Protein AF-0000000075152054 (afdb_homodimer)

Organism: Marchantia polymorpha (NCBI:txid3197)

Sequence (442 aa):
MIRRSPSLEMQKISEHEFADGPESLTVRISEVMKEDYGLYVWPSSILLAEYVWQQRTRFRGRKVLELGAGTALPGIVAAKVGADVVLTDHADLLEVFENMKISCALNKADCKIQGLTWGEWNADTCSLQKQVDIVLGADVIYQNTDFDDLFATVSFFFAGRPDAVFITTYEKRSGHRSVEYLMAKWGLSCSTIIDVSQFVPFKKIDDLPSSLQLIEIVPRSMIRRSPSLEMQKISEHEFADGPESLTVRISEVMKEDYGLYVWPSSILLAEYVWQQRTRFRGRKVLELGAGTALPGIVAAKVGADVVLTDHADLLEVFENMKISCALNKADCKIQGLTWGEWNADTCSLQKQVDIVLGADVIYQNTDFDDLFATVSFFFAGRPDAVFITTYEKRSGHRSVEYLMAKWGLSCSTIIDVSQFVPFKKIDDLPSSLQLIEIVPRS

Radius of gyration: 27.11 Å; Cα contacts (8 Å, |Δi|>4): 915; chains: 2; bounding box: 42×78×62 Å

Foldseek 3Di:
DPPQAPWDKDKDKDWDKDDDVPDIDIDIDIDIDTDGQLADDDLLLVLLLLVCQLPVVVLAAAEEEEESCRLVNNQQSSQVSHHAYEYEYAQPCVVNQVNNVVSCVVSVGDYHYDYDDQQDDDPVLVVCLARHAEYEYGAPVPDPVCLLSNLLSVLSSCVVPQRHKYKYKHFDDPPCPCNQVSNVVSQKDWDDKDDSPVRDDPVCVVVHDPRMTIIMMGGHD/DPPQAPWDKDKDKDWDKDDDVPDIDIDIDIDIDTDGQLADDDLLLVLLLLVCQLPVVVLAAAEEEEESCRLVNNQQSSQVSHHAYEYEYAQPPVVNQVNNVVSCVVSVGDYHYDYDDQQDDDPVLVVCLARHQEYEYGAPVPDPVCLLSNLLSVLSSCVVPQRHKYKYKHFDDPVCPCNQVSNVVSQKHWDDKDDSPVRDPPVCVVVHDPRMTIIMMGGHD

InterPro domains:
  IPR019410 Lysine methyltransferase [PF10294] (25-175)
  IPR019410 Lysine methyltransferase [PTHR14614] (18-190)
  IPR029063 S-adenosyl-L-methionine-dependent methyltransferase superfamily [G3DSA:3.40.50.150] (9-201)
  IPR029063 S-adenosyl-L-methionine-dependent methyltransferase superfamily [SSF53335] (39-169)

pLDDT: mean 89.44, std 12.44, range [19.25, 98.88]

Nearest PDB structures (foldseek):
  4qpn-assembly1_A  TM=7.446E-01  e=2.454E-13  Homo sapiens
  4lec-assembly2_B  TM=7.468E-01  e=1.701E-13  Homo sapiens
  8hl7-assembly1_A  TM=7.034E-01  e=1.277E-12  Homo sapiens
  7f1e-assembly1_A  TM=6.185E-01  e=7.874E-06  Homo sapiens
  8owx-assembly2_B  TM=6.221E-01  e=1.541E-05  Homo sapiens

Solvent-accessible surface area (backbone atoms only — not comparable to full-atom values): 23391 Å² total; per-residue (Å²): 128,77,76,68,62,73,56,48,74,42,79,43,76,46,80,46,80,46,76,61,88,92,46,70,45,78,45,46,35,46,26,43,38,35,36,42,75,33,24,46,87,48,67,38,34,53,52,45,23,45,48,43,60,72,44,27,78,78,36,41,74,32,30,34,35,25,46,53,30,31,37,30,58,34,49,46,48,36,28,72,50,43,20,48,27,37,38,21,28,55,58,84,45,58,68,33,54,55,39,28,51,50,15,27,58,69,58,72,34,80,59,47,76,44,69,45,44,68,64,61,85,50,74,68,57,58,70,44,28,87,57,48,43,34,35,37,27,42,46,61,74,67,54,70,90,47,46,60,29,47,39,48,39,51,36,55,39,33,58,95,33,83,81,26,36,35,42,34,16,32,58,77,50,87,77,53,69,52,52,64,57,48,30,46,75,46,45,30,38,79,74,43,77,48,61,64,77,79,65,44,57,73,88,53,50,77,78,44,67,84,58,54,42,38,36,34,34,28,61,50,128,127,78,77,69,63,75,57,49,73,42,79,43,76,46,79,45,80,45,76,61,88,93,47,69,49,77,46,46,35,45,26,44,36,33,35,41,74,30,24,45,86,47,67,39,34,53,52,46,23,45,49,44,62,72,44,27,76,78,36,41,74,30,29,32,34,24,45,54,30,31,37,30,58,35,51,45,50,36,27,71,50,44,20,48,29,37,39,20,28,56,58,84,45,58,68,32,52,54,39,27,51,50,15,28,59,70,57,71,33,78,58,47,78,47,68,46,43,65,64,60,86,51,72,69,57,58,67,44,28,87,57,46,44,35,36,36,25,43,48,61,73,66,53,72,90,45,46,61,29,46,38,47,39,52,37,56,39,32,57,96,33,84,81,27,38,37,41,34,17,31,58,76,50,88,78,51,72,53,52,63,57,47,31,46,75,46,45,31,36,79,76,44,76,50,62,63,78,78,63,44,57,72,87,54,50,80,79,43,67,86,56,55,42,38,37,34,33,29,61,52,129

Structure (mmCIF, N/CA/C/O backbone):
data_AF-0000000075152054-model_v1
#
loop_
_entity.id
_entity.type
_entity.pdbx_description
1 polymer 'Methyltransferase-like protein 23'
#
loop_
_atom_site.group_PDB
_atom_site.id
_atom_site.type_symbol
_atom_site.label_atom_id
_atom_site.label_alt_id
_atom_site.label_comp_id
_atom_site.label_asym_id
_atom_site.label_entity_id
_atom_site.label_seq_id
_atom_site.pdbx_PDB_ins_code
_atom_site.Cartn_x
_atom_site.Cartn_y
_atom_site.Cartn_z
_atom_site.occupancy
_atom_site.B_iso_or_equiv
_atom_site.auth_seq_id
_atom_site.auth_comp_id
_atom_site.auth_asym_id
_atom_site.auth_atom_id
_atom_site.pdbx_PDB_model_num
ATOM 1 N N . MET A 1 1 ? -0.338 16.359 -17.109 1 19.25 1 MET A N 1
ATOM 2 C CA . MET A 1 1 ? 0.446 15.258 -16.578 1 19.25 1 MET A CA 1
ATOM 3 C C . MET A 1 1 ? 0.338 15.188 -15.062 1 19.25 1 MET A C 1
ATOM 5 O O . MET A 1 1 ? 0.821 16.078 -14.359 1 19.25 1 MET A O 1
ATOM 9 N N . ILE A 1 2 ? -0.739 14.852 -14.586 1 27 2 ILE A N 1
ATOM 10 C CA . ILE A 1 2 ? -1.008 14.883 -13.148 1 27 2 ILE A CA 1
ATOM 11 C C . ILE A 1 2 ? 0.115 14.172 -12.398 1 27 2 ILE A C 1
ATOM 13 O O . ILE A 1 2 ? 0.424 13.016 -12.688 1 27 2 ILE A O 1
ATOM 17 N N . ARG A 1 3 ? 0.982 15 -11.953 1 30.28 3 ARG A N 1
ATOM 18 C CA . ARG A 1 3 ? 2.115 14.523 -11.164 1 30.28 3 ARG A CA 1
ATOM 19 C C . ARG A 1 3 ? 1.698 13.406 -10.219 1 30.28 3 ARG A C 1
ATOM 21 O O . ARG A 1 3 ? 0.865 13.609 -9.336 1 30.28 3 ARG A O 1
ATOM 28 N N . ARG A 1 4 ? 1.576 12.273 -10.789 1 37.88 4 ARG A N 1
ATOM 29 C CA . ARG A 1 4 ? 1.33 11.141 -9.906 1 37.88 4 ARG A CA 1
ATOM 30 C C . ARG A 1 4 ? 2.33 11.117 -8.75 1 37.88 4 ARG A C 1
ATOM 32 O O . ARG A 1 4 ? 3.539 11.234 -8.969 1 37.88 4 ARG A O 1
ATOM 39 N N . SER A 1 5 ? 1.979 11.57 -7.672 1 43.72 5 SER A N 1
ATOM 40 C CA . SER A 1 5 ? 2.764 11.625 -6.441 1 43.72 5 SER A CA 1
ATOM 41 C C . SER A 1 5 ? 3.615 10.367 -6.273 1 43.72 5 SER A C 1
ATOM 43 O O . SER A 1 5 ? 3.146 9.258 -6.531 1 43.72 5 SER A O 1
ATOM 45 N N . PRO A 1 6 ? 4.902 10.602 -6.352 1 49.81 6 PRO A N 1
ATOM 46 C CA . PRO A 1 6 ? 5.766 9.438 -6.129 1 49.81 6 PRO A CA 1
ATOM 47 C C . PRO A 1 6 ? 5.254 8.523 -5.02 1 49.81 6 PRO A C 1
ATOM 49 O O . PRO A 1 6 ? 4.711 9.008 -4.02 1 49.81 6 PRO A O 1
ATOM 52 N N . SER A 1 7 ? 4.793 7.398 -5.297 1 59.06 7 SER A N 1
ATOM 53 C CA . SER A 1 7 ? 4.406 6.402 -4.305 1 59.06 7 SER A CA 1
ATOM 54 C C . SER A 1 7 ? 5.633 5.754 -3.664 1 59.06 7 SER A C 1
ATOM 56 O O . SER A 1 7 ? 6.652 5.555 -4.328 1 59.06 7 SER A O 1
ATOM 58 N N . LEU A 1 8 ? 5.742 5.922 -2.268 1 65.5 8 LEU A N 1
ATOM 59 C CA . LEU A 1 8 ? 6.762 5.195 -1.521 1 65.5 8 LEU A CA 1
ATOM 60 C C . LEU A 1 8 ? 6.41 3.717 -1.414 1 65.5 8 LEU A C 1
ATOM 62 O O . LEU A 1 8 ? 5.254 3.367 -1.163 1 65.5 8 LEU A O 1
ATOM 66 N N . GLU A 1 9 ? 7.363 3.002 -1.902 1 74.44 9 GLU A N 1
ATOM 67 C CA . GLU A 1 9 ? 7.176 1.557 -1.809 1 74.44 9 GLU A CA 1
ATOM 68 C C . GLU A 1 9 ? 7.719 1.016 -0.488 1 74.44 9 GLU A C 1
ATOM 70 O O . GLU A 1 9 ? 8.781 1.444 -0.024 1 74.44 9 GLU A O 1
ATOM 75 N N . MET A 1 10 ? 6.844 0.363 0.257 1 73.44 10 MET A N 1
ATOM 76 C CA . MET A 1 10 ? 7.266 -0.353 1.458 1 73.44 10 MET A CA 1
ATOM 77 C C . MET A 1 10 ? 7.324 -1.855 1.204 1 73.44 10 MET A C 1
ATOM 79 O O . MET A 1 10 ? 6.395 -2.428 0.633 1 73.44 10 MET A O 1
ATOM 83 N N . GLN A 1 11 ? 8.539 -2.354 1.521 1 82.75 11 GLN A N 1
ATOM 84 C CA . GLN A 1 11 ? 8.68 -3.801 1.393 1 82.75 11 GLN A CA 1
ATOM 85 C C . GLN A 1 11 ? 8.445 -4.496 2.73 1 82.75 11 GLN A C 1
ATOM 87 O O . GLN A 1 11 ? 8.906 -4.023 3.771 1 82.75 11 GLN A O 1
ATOM 92 N N . LYS A 1 12 ? 7.57 -5.418 2.754 1 80.62 12 LYS A N 1
ATOM 93 C CA . LYS A 1 12 ? 7.277 -6.238 3.928 1 80.62 12 LYS A CA 1
ATOM 94 C C . LYS A 1 12 ? 7.469 -7.723 3.623 1 80.62 12 LYS A C 1
ATOM 96 O O . LYS A 1 12 ? 7.262 -8.164 2.49 1 80.62 12 LYS A O 1
ATOM 101 N N . ILE A 1 13 ? 7.977 -8.438 4.699 1 89.56 13 ILE A N 1
ATOM 102 C CA . ILE A 1 13 ? 8.07 -9.891 4.578 1 89.56 13 ILE A CA 1
ATOM 103 C C . ILE A 1 13 ? 6.945 -10.555 5.371 1 89.56 13 ILE A C 1
ATOM 105 O O . ILE A 1 13 ? 6.797 -10.305 6.57 1 89.56 13 ILE A O 1
ATOM 109 N N . SER A 1 14 ? 6.094 -11.273 4.711 1 89.56 14 SER A N 1
ATOM 110 C CA . SER A 1 14 ? 5.062 -12.047 5.398 1 89.56 14 SER A CA 1
ATOM 111 C C . SER A 1 14 ? 5.477 -13.5 5.57 1 89.56 14 SER A C 1
ATOM 113 O O . SER A 1 14 ? 6.215 -14.039 4.746 1 89.56 14 SER A O 1
ATOM 115 N N . GLU A 1 15 ? 5.059 -14.039 6.715 1 92.75 15 GLU A N 1
ATOM 116 C CA . GLU A 1 15 ? 5.352 -15.438 7 1 92.75 15 GLU A CA 1
ATOM 117 C C . GLU A 1 15 ? 4.086 -16.281 6.938 1 92.75 15 GLU A C 1
ATOM 119 O O . GLU A 1 15 ? 3.061 -15.93 7.523 1 92.75 15 GLU A O 1
ATOM 124 N N . HIS A 1 16 ? 4.168 -17.391 6.219 1 93.94 16 HIS A N 1
ATOM 125 C CA . HIS A 1 16 ? 3.059 -18.328 6.039 1 93.94 16 HIS A CA 1
ATOM 126 C C . HIS A 1 16 ? 3.439 -19.734 6.488 1 93.94 16 HIS A C 1
ATOM 128 O O . HIS A 1 16 ? 4.398 -20.312 5.98 1 93.94 16 HIS A O 1
ATOM 134 N N . GLU A 1 17 ? 2.613 -20.234 7.426 1 93.56 17 GLU A N 1
ATOM 135 C CA . GLU A 1 17 ? 2.904 -21.547 7.988 1 93.56 17 GLU A CA 1
ATOM 136 C C . GLU A 1 17 ? 1.896 -22.578 7.508 1 93.56 17 GLU A C 1
ATOM 138 O O . GLU A 1 17 ? 0.689 -22.328 7.504 1 93.56 17 GLU A O 1
ATOM 143 N N . PHE A 1 18 ? 2.447 -23.75 7.078 1 95.06 18 PHE A N 1
ATOM 144 C CA . PHE A 1 18 ? 1.66 -24.906 6.668 1 95.06 18 PHE A CA 1
ATOM 145 C C . PHE A 1 18 ? 2.016 -26.125 7.504 1 95.06 18 PHE A C 1
ATOM 147 O O . PHE A 1 18 ? 3.193 -26.469 7.648 1 95.06 18 PHE A O 1
ATOM 154 N N . ALA A 1 19 ? 0.921 -26.719 8.094 1 92.81 19 ALA A N 1
ATOM 155 C CA . ALA A 1 19 ? 1.202 -27.844 8.969 1 92.81 19 ALA A CA 1
ATOM 156 C C . ALA A 1 19 ? 0.277 -29.031 8.656 1 92.81 19 ALA A C 1
ATOM 158 O O . ALA A 1 19 ? -0.864 -28.828 8.234 1 92.81 19 ALA A O 1
ATOM 159 N N . ASP A 1 20 ? 0.809 -30.234 8.773 1 91.06 20 ASP A N 1
ATOM 160 C CA . ASP A 1 20 ? 0.121 -31.516 8.688 1 91.06 20 ASP A CA 1
ATOM 161 C C . ASP A 1 20 ? 0.716 -32.531 9.664 1 91.06 20 ASP A C 1
ATOM 163 O O . ASP A 1 20 ? 1.692 -33.219 9.344 1 91.06 20 ASP A O 1
ATOM 167 N N . GLY A 1 21 ? 0.019 -32.656 10.82 1 89.25 21 GLY A N 1
ATOM 168 C CA . GLY A 1 21 ? 0.614 -33.469 11.875 1 89.25 21 GLY A CA 1
ATOM 169 C C . GLY A 1 21 ? 1.955 -32.938 12.344 1 89.25 21 GLY A C 1
ATOM 170 O O . GLY A 1 21 ? 2.074 -31.766 12.711 1 89.25 21 GLY A O 1
ATOM 171 N N . PRO A 1 22 ? 2.949 -33.812 12.281 1 91.25 22 PRO A N 1
ATOM 172 C CA . PRO A 1 22 ? 4.27 -33.406 12.773 1 91.25 22 PRO A CA 1
ATOM 173 C C . PRO A 1 22 ? 5.062 -32.594 11.742 1 91.25 22 PRO A C 1
ATOM 175 O O . PRO A 1 22 ? 6.059 -31.953 12.086 1 91.25 22 PRO A O 1
ATOM 178 N N . GLU A 1 23 ? 4.652 -32.656 10.523 1 93.94 23 GLU A N 1
ATOM 179 C CA . GLU A 1 23 ? 5.379 -31.969 9.469 1 93.94 23 GLU A CA 1
ATOM 180 C C . GLU A 1 23 ? 4.859 -30.547 9.281 1 93.94 23 GLU A C 1
ATOM 182 O O . GLU A 1 23 ? 3.654 -30.297 9.398 1 93.94 23 GLU A O 1
ATOM 187 N N . SER A 1 24 ? 5.797 -29.609 9.109 1 95.62 24 SER A N 1
ATOM 188 C CA . SER A 1 24 ? 5.398 -28.219 8.883 1 95.62 24 SER A CA 1
ATOM 189 C C . SER A 1 24 ? 6.359 -27.531 7.922 1 95.62 24 SER A C 1
ATOM 191 O O . SER A 1 24 ? 7.477 -28 7.703 1 95.62 24 SER A O 1
ATOM 193 N N . LEU A 1 25 ? 5.859 -26.531 7.27 1 96.75 25 LEU A N 1
ATOM 194 C CA . LEU A 1 25 ? 6.625 -25.688 6.359 1 96.75 25 LEU A CA 1
ATOM 195 C C . LEU A 1 25 ? 6.309 -24.219 6.586 1 96.75 25 LEU A C 1
ATOM 197 O O . LEU A 1 25 ? 5.141 -23.844 6.715 1 96.75 25 LEU A O 1
ATOM 201 N N . THR A 1 26 ? 7.359 -23.453 6.781 1 97 26 THR A N 1
ATOM 202 C CA . THR A 1 26 ? 7.211 -22 6.852 1 97 26 THR A CA 1
ATOM 203 C C . THR A 1 26 ? 7.801 -21.344 5.613 1 97 26 THR A C 1
ATOM 205 O O . THR A 1 26 ? 8.938 -21.625 5.227 1 97 26 THR A O 1
ATOM 208 N N . VAL A 1 27 ? 7.035 -20.516 4.957 1 97.94 27 VAL A N 1
ATOM 209 C CA . VAL A 1 27 ? 7.461 -19.797 3.76 1 97.94 27 VAL A CA 1
ATOM 210 C C . VAL A 1 27 ? 7.383 -18.297 4.004 1 97.94 27 VAL A C 1
ATOM 212 O O . VAL A 1 27 ? 6.406 -17.797 4.578 1 97.94 27 VAL A O 1
ATOM 215 N N . ARG A 1 28 ? 8.43 -17.578 3.6 1 97 28 ARG A N 1
ATOM 216 C CA . ARG A 1 28 ? 8.5 -16.125 3.736 1 97 28 ARG A CA 1
ATOM 217 C C . ARG A 1 28 ? 8.367 -15.445 2.381 1 97 28 ARG A C 1
ATOM 219 O O . ARG A 1 28 ? 9.07 -15.797 1.432 1 97 28 ARG A O 1
ATOM 226 N N . ILE A 1 29 ? 7.438 -14.531 2.332 1 97.62 29 ILE A N 1
ATOM 227 C CA . ILE A 1 29 ? 7.141 -13.898 1.053 1 97.62 29 ILE A CA 1
ATOM 228 C C . ILE A 1 29 ? 7.371 -12.391 1.159 1 97.62 29 ILE A C 1
ATOM 230 O O . ILE A 1 29 ? 6.918 -11.75 2.111 1 97.62 29 ILE A O 1
ATOM 234 N N . SER A 1 30 ? 8.102 -11.805 0.183 1 95 30 SER A N 1
ATOM 235 C CA . SER A 1 30 ? 8.273 -10.359 0.048 1 95 30 SER A CA 1
ATOM 236 C C . SER A 1 30 ? 7.035 -9.711 -0.556 1 95 30 SER A C 1
ATOM 238 O O . SER A 1 30 ? 6.531 -10.164 -1.587 1 95 30 SER A O 1
ATOM 240 N N . GLU A 1 31 ? 6.465 -8.797 0.151 1 91 31 GLU A N 1
ATOM 241 C CA . GLU A 1 31 ? 5.352 -7.977 -0.328 1 91 31 GLU A CA 1
ATOM 242 C C . GLU A 1 31 ? 5.758 -6.512 -0.453 1 91 31 GLU A C 1
ATOM 244 O O . GLU A 1 31 ? 6.637 -6.043 0.275 1 91 31 GLU A O 1
ATOM 249 N N . VAL A 1 32 ? 5.215 -5.91 -1.509 1 86.25 32 VAL A N 1
ATOM 250 C CA . VAL A 1 32 ? 5.484 -4.492 -1.711 1 86.25 32 VAL A CA 1
ATOM 251 C C . VAL A 1 32 ? 4.184 -3.699 -1.611 1 86.25 32 VAL A C 1
ATOM 253 O O . VAL A 1 32 ? 3.217 -3.99 -2.318 1 86.25 32 VAL A O 1
ATOM 256 N N . MET A 1 33 ? 4.176 -2.887 -0.648 1 76.88 33 MET A N 1
ATOM 257 C CA . MET A 1 33 ? 3.035 -1.989 -0.484 1 76.88 33 MET A CA 1
ATOM 258 C C . MET A 1 33 ? 3.395 -0.569 -0.91 1 76.88 33 MET A C 1
ATOM 260 O O . MET A 1 33 ? 4.523 -0.123 -0.706 1 76.88 33 MET A O 1
ATOM 264 N N . LYS A 1 34 ? 2.414 -0.038 -1.664 1 75 34 LYS A N 1
ATOM 265 C CA . LYS A 1 34 ? 2.656 1.349 -2.049 1 75 34 LYS A CA 1
ATOM 266 C C . LYS A 1 34 ? 1.843 2.311 -1.188 1 75 34 LYS A C 1
ATOM 268 O O . LYS A 1 34 ? 0.682 2.039 -0.874 1 75 34 LYS A O 1
ATOM 273 N N . GLU A 1 35 ? 2.602 3.164 -0.64 1 69.31 35 GLU A N 1
ATOM 274 C CA . GLU A 1 35 ? 1.981 4.254 0.11 1 69.31 35 GLU A CA 1
ATOM 275 C C . GLU A 1 35 ? 1.832 5.5 -0.752 1 69.31 35 GLU A C 1
ATOM 277 O O . GLU A 1 35 ? 2.791 5.941 -1.391 1 69.31 35 GLU A O 1
ATOM 282 N N . ASP A 1 36 ? 0.495 5.797 -0.933 1 74.5 36 ASP A N 1
ATOM 283 C CA . ASP A 1 36 ? 0.268 7.023 -1.693 1 74.5 36 ASP A CA 1
ATOM 284 C C . ASP A 1 36 ? 0.398 8.258 -0.801 1 74.5 36 ASP A C 1
ATOM 286 O O . ASP A 1 36 ? 0.079 8.203 0.389 1 74.5 36 AS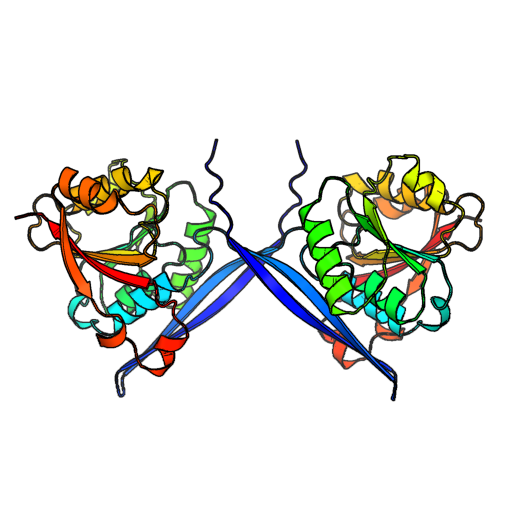P A O 1
ATOM 290 N N . TYR A 1 37 ? 0.778 9.289 -1.454 1 75.94 37 TYR A N 1
ATOM 291 C CA . TYR A 1 37 ? 0.857 10.57 -0.767 1 75.94 37 TYR A CA 1
ATOM 292 C C . TYR A 1 37 ? -0.476 10.93 -0.12 1 75.94 37 TYR A C 1
ATOM 294 O O . TYR A 1 37 ? -1.535 10.75 -0.726 1 75.94 37 TYR A O 1
ATOM 302 N N . GLY A 1 38 ? -0.361 11.195 1.145 1 88 38 GLY A N 1
ATOM 303 C CA . GLY A 1 38 ? -1.515 11.727 1.851 1 88 38 GLY A CA 1
ATOM 304 C C . GLY A 1 38 ? -2.393 10.648 2.459 1 88 38 GLY A C 1
ATOM 305 O O . GLY A 1 38 ? -3.371 10.953 3.143 1 88 38 GLY A O 1
ATOM 306 N N . LEU A 1 39 ? -1.998 9.438 2.178 1 90.12 39 LEU A N 1
ATOM 307 C CA . LEU A 1 39 ? -2.885 8.375 2.643 1 90.12 39 LEU A CA 1
ATOM 308 C C . LEU A 1 39 ? -2.176 7.477 3.65 1 90.12 39 LEU A C 1
ATOM 310 O O . LEU A 1 39 ? -2.709 6.438 4.043 1 90.12 39 LEU A O 1
ATOM 314 N N . TYR A 1 40 ? -1.063 7.891 4.027 1 87.06 40 TYR A N 1
ATOM 315 C CA . TYR A 1 40 ? -0.202 7.184 4.969 1 87.06 40 TYR A CA 1
ATOM 316 C C . TYR A 1 40 ? 0.346 8.133 6.023 1 87.06 40 TYR A C 1
ATOM 318 O O . TYR A 1 40 ? 0.655 9.289 5.727 1 87.06 40 TYR A O 1
ATOM 326 N N . VAL A 1 41 ? 0.445 7.562 7.285 1 91.12 41 VAL A N 1
ATOM 327 C CA . VAL A 1 41 ? 1.031 8.375 8.344 1 91.12 41 VAL A CA 1
ATOM 328 C C . VAL A 1 41 ? 2.553 8.25 8.312 1 91.12 41 VAL A C 1
ATOM 330 O O . VAL A 1 41 ? 3.105 7.215 8.688 1 91.12 41 VAL A O 1
ATOM 333 N N . TRP A 1 42 ? 3.18 9.266 7.969 1 87.19 42 TRP A N 1
ATOM 334 C CA . TRP A 1 42 ? 4.637 9.297 7.918 1 87.19 42 TRP A CA 1
ATOM 335 C C . TRP A 1 42 ? 5.219 9.703 9.266 1 87.19 42 TRP A C 1
ATOM 337 O O . TRP A 1 42 ? 4.547 10.352 10.07 1 87.19 42 TRP A O 1
ATOM 347 N N . PRO A 1 43 ? 6.469 9.383 9.547 1 88.75 43 PRO A N 1
ATOM 348 C CA . PRO A 1 43 ? 7.113 9.766 10.812 1 88.75 43 PRO A CA 1
ATOM 349 C C . PRO A 1 43 ? 7.094 11.273 11.055 1 88.75 43 PRO A C 1
ATOM 351 O O . PRO A 1 43 ? 6.977 11.711 12.195 1 88.75 43 PRO A O 1
ATOM 354 N N . SER A 1 44 ? 7.215 12.016 10.016 1 91.94 44 SER A N 1
ATOM 355 C CA . SER A 1 44 ? 7.176 13.469 10.148 1 91.94 44 SER A CA 1
ATOM 356 C C . SER A 1 44 ? 5.852 13.938 10.734 1 91.94 44 SER A C 1
ATOM 358 O O . SER A 1 44 ? 5.812 14.914 11.484 1 91.94 44 SER A O 1
ATOM 360 N N . SER A 1 45 ? 4.797 13.289 10.328 1 95.56 45 SER A N 1
ATOM 361 C CA . SER A 1 45 ? 3.475 13.617 10.852 1 95.56 45 SER A CA 1
ATOM 362 C C . SER A 1 45 ? 3.363 13.266 12.328 1 95.56 45 SER A C 1
ATOM 364 O O . SER A 1 45 ? 2.781 14.023 13.109 1 95.56 45 SER A O 1
ATOM 366 N N . ILE A 1 46 ? 3.947 12.18 12.727 1 94.06 46 ILE A N 1
ATOM 367 C CA . ILE A 1 46 ? 3.938 11.742 14.117 1 94.06 46 ILE A CA 1
ATOM 368 C C . ILE A 1 46 ? 4.719 12.734 14.977 1 94.06 46 ILE A C 1
ATOM 370 O O . ILE A 1 46 ? 4.266 13.117 16.047 1 94.06 46 ILE A O 1
ATOM 374 N N . LEU A 1 47 ? 5.844 13.156 14.477 1 94.5 47 LEU A N 1
ATOM 375 C CA . LEU A 1 47 ? 6.688 14.109 15.203 1 94.5 47 LEU A CA 1
ATOM 376 C C . LEU A 1 47 ? 5.965 15.438 15.398 1 94.5 47 LEU A C 1
ATOM 378 O O . LEU A 1 47 ? 5.969 15.992 16.5 1 94.5 47 LEU A O 1
ATOM 382 N N . LEU A 1 48 ? 5.395 15.945 14.328 1 97.44 48 LEU A N 1
ATOM 383 C CA . LEU A 1 48 ? 4.688 17.219 14.422 1 97.44 48 LEU A CA 1
ATOM 384 C C . LEU A 1 48 ? 3.506 17.109 15.383 1 97.44 48 LEU A C 1
ATOM 386 O O . LEU A 1 48 ? 3.256 18.031 16.172 1 97.44 48 LEU A O 1
ATOM 390 N N . ALA A 1 49 ? 2.824 16 15.32 1 98.06 49 ALA A N 1
ATOM 391 C CA . ALA A 1 49 ? 1.71 15.766 16.234 1 98.06 49 ALA A CA 1
ATOM 392 C C . ALA A 1 49 ? 2.188 15.727 17.688 1 98.06 49 ALA A C 1
ATOM 394 O O . ALA A 1 49 ? 1.53 16.281 18.578 1 98.06 49 ALA A O 1
ATOM 395 N N . GLU A 1 50 ? 3.301 15.062 17.891 1 96.31 50 GLU A N 1
ATOM 396 C CA . GLU A 1 50 ? 3.9 15.023 19.219 1 96.31 50 GLU A CA 1
ATOM 397 C C . GLU A 1 50 ? 4.207 16.422 19.719 1 96.31 50 GLU A C 1
ATOM 399 O O . GLU A 1 50 ? 3.955 16.75 20.891 1 96.31 50 GLU A O 1
ATOM 404 N N . TYR A 1 51 ? 4.75 17.281 18.922 1 96.88 51 TYR A N 1
ATOM 405 C CA . TYR A 1 51 ? 5.047 18.656 19.297 1 96.88 51 TYR A CA 1
ATOM 406 C C . TYR A 1 51 ? 3.773 19.406 19.672 1 96.88 51 TYR A C 1
ATOM 408 O O . TYR A 1 51 ? 3.738 20.094 20.688 1 96.88 51 TYR A O 1
ATOM 416 N N . VAL A 1 52 ? 2.736 19.25 18.844 1 98.19 52 VAL A N 1
ATOM 417 C CA . VAL A 1 52 ? 1.462 19.922 19.109 1 98.19 52 VAL A CA 1
ATOM 418 C C . VAL A 1 52 ? 0.933 19.484 20.484 1 98.19 52 VAL A C 1
ATOM 420 O O . VAL A 1 52 ? 0.484 20.312 21.266 1 98.19 52 VAL A O 1
ATOM 423 N N . TRP A 1 53 ? 1.047 18.219 20.75 1 97.81 53 TRP A N 1
ATOM 424 C CA . TRP A 1 53 ? 0.578 17.688 22.031 1 97.81 53 TRP A CA 1
ATOM 425 C C . TRP A 1 53 ? 1.404 18.25 23.188 1 97.81 53 TRP A C 1
ATOM 427 O O . TRP A 1 53 ? 0.853 18.719 24.172 1 97.81 53 TRP A O 1
ATOM 437 N N . GLN A 1 54 ? 2.717 18.203 23.016 1 95.25 54 GLN A N 1
ATOM 438 C CA . GLN A 1 54 ? 3.604 18.641 24.094 1 95.25 54 GLN A CA 1
ATOM 439 C C . GLN A 1 54 ? 3.504 20.141 24.328 1 95.25 54 GLN A C 1
ATOM 441 O O . GLN A 1 54 ? 3.711 20.625 25.438 1 95.25 54 GLN A O 1
ATOM 446 N N . GLN A 1 55 ? 3.135 20.875 23.297 1 96.06 55 GLN A N 1
ATOM 447 C CA . GLN A 1 55 ? 2.949 22.312 23.375 1 96.06 55 GLN A CA 1
ATOM 448 C C . GLN A 1 55 ? 1.477 22.688 23.25 1 96.06 55 GLN A C 1
ATOM 450 O O . GLN A 1 55 ? 1.137 23.672 22.594 1 96.06 55 GLN A O 1
ATOM 455 N N . ARG A 1 56 ? 0.615 21.906 23.828 1 97.19 56 ARG A N 1
ATOM 456 C CA . ARG A 1 56 ? -0.82 22 23.594 1 97.19 56 ARG A CA 1
ATOM 457 C C . ARG A 1 56 ? -1.355 23.359 24 1 97.19 56 ARG A C 1
ATOM 459 O O . ARG A 1 56 ? -2.281 23.891 23.375 1 97.19 56 ARG A O 1
ATOM 466 N N . THR A 1 57 ? -0.775 23.984 25 1 97.25 57 THR A N 1
ATOM 467 C CA . THR A 1 57 ? -1.245 25.281 25.469 1 97.25 57 THR A CA 1
ATOM 468 C C . THR A 1 57 ? -1.058 26.344 24.375 1 97.25 57 THR A C 1
ATOM 470 O O . THR A 1 57 ? -1.836 27.297 24.281 1 97.25 57 THR A O 1
ATOM 473 N N . ARG A 1 58 ? -0.088 26.172 23.547 1 96.88 58 ARG A N 1
ATOM 474 C CA . ARG A 1 58 ? 0.22 27.094 22.453 1 96.88 58 ARG A CA 1
ATOM 475 C C . ARG A 1 58 ? -0.873 27.062 21.391 1 96.88 58 ARG A C 1
ATOM 477 O O . ARG A 1 58 ? -1.07 28.047 20.672 1 96.88 58 ARG A O 1
ATOM 484 N N . PHE A 1 59 ? -1.633 26.031 21.391 1 98.12 59 PHE A N 1
ATOM 485 C CA . PHE A 1 59 ? -2.562 25.812 20.281 1 98.12 59 PHE A CA 1
ATOM 486 C C . PHE A 1 59 ? -3.998 26.062 20.734 1 98.12 59 PHE A C 1
ATOM 488 O O . PHE A 1 59 ? -4.879 26.312 19.906 1 98.12 59 PHE A O 1
ATOM 495 N N . ARG A 1 60 ? -4.203 25.984 22 1 97.88 60 ARG A N 1
ATOM 496 C CA . ARG A 1 60 ? -5.551 26.125 22.531 1 97.88 60 ARG A CA 1
ATOM 497 C C . ARG A 1 60 ? -6.148 27.484 22.156 1 97.88 60 ARG A C 1
ATOM 499 O O . ARG A 1 60 ? -5.547 28.531 22.406 1 97.88 60 ARG A O 1
ATOM 506 N N . GLY A 1 61 ? -7.281 27.438 21.469 1 97.62 61 GLY A N 1
ATOM 507 C CA . GLY A 1 61 ? -8 28.656 21.125 1 97.62 61 GLY A CA 1
ATOM 508 C C . GLY A 1 61 ? -7.441 29.359 19.906 1 97.62 61 GLY A C 1
ATOM 509 O O . GLY A 1 61 ? -7.926 30.422 19.516 1 97.62 61 GLY A O 1
ATOM 510 N N . ARG A 1 62 ? -6.496 28.812 19.312 1 97.75 62 ARG A N 1
ATOM 511 C CA . ARG A 1 62 ? -5.867 29.453 18.156 1 97.75 62 ARG A CA 1
ATOM 512 C C . ARG A 1 62 ? -6.434 28.891 16.844 1 97.75 62 ARG A C 1
ATOM 514 O O . ARG A 1 62 ? -6.988 27.781 16.828 1 97.75 62 ARG A O 1
ATOM 521 N N . LYS A 1 63 ? -6.406 29.688 15.836 1 97.75 63 LYS A N 1
ATOM 522 C CA . LYS A 1 63 ? -6.73 29.234 14.484 1 97.75 63 LYS A CA 1
ATOM 523 C C . LYS A 1 63 ? -5.516 28.594 13.812 1 97.75 63 LYS A C 1
ATOM 525 O O . LYS A 1 63 ? -4.492 29.25 13.617 1 97.75 63 LYS A O 1
ATOM 530 N N . VAL A 1 64 ? -5.668 27.328 13.5 1 98.44 64 VAL A N 1
ATOM 531 C CA . VAL A 1 64 ? -4.555 26.562 12.961 1 98.44 64 VAL A CA 1
ATOM 532 C C . VAL A 1 64 ? -4.879 26.109 11.539 1 98.44 64 VAL A C 1
ATOM 534 O O . VAL A 1 64 ? -5.977 25.609 11.281 1 98.44 64 VAL A O 1
ATOM 537 N N . LEU A 1 65 ? -3.963 26.344 10.641 1 98.5 65 LEU A N 1
ATOM 538 C CA . LEU A 1 65 ? -4.043 25.875 9.258 1 98.5 65 LEU A CA 1
ATOM 539 C C . LEU A 1 65 ? -2.973 24.812 8.992 1 98.5 65 LEU A C 1
ATOM 541 O O . LEU A 1 65 ? -1.787 25.062 9.234 1 98.5 65 LEU A O 1
ATOM 545 N N . GLU A 1 66 ? -3.438 23.625 8.578 1 98.81 66 GLU A N 1
ATOM 546 C CA . GLU A 1 66 ? -2.439 22.641 8.172 1 98.81 66 GLU A CA 1
ATOM 547 C C . GLU A 1 66 ? -2.326 22.562 6.652 1 98.81 66 GLU A C 1
ATOM 549 O O . GLU A 1 66 ? -3.322 22.328 5.961 1 98.81 66 GLU A O 1
ATOM 554 N N . LEU A 1 67 ? -1.103 22.812 6.148 1 98.25 67 LEU A N 1
ATOM 555 C CA . LEU A 1 67 ? -0.79 22.656 4.73 1 98.25 67 LEU A CA 1
ATOM 556 C C . LEU A 1 67 ? -0.327 21.234 4.434 1 98.25 67 LEU A C 1
ATOM 558 O O . LEU A 1 67 ? 0.491 20.672 5.172 1 98.25 67 LEU A O 1
ATOM 562 N N . GLY A 1 68 ? -0.847 20.672 3.305 1 97.31 68 GLY A N 1
ATOM 563 C CA . GLY A 1 68 ? -0.506 19.281 3.031 1 97.31 68 GLY A CA 1
ATOM 564 C C . GLY A 1 68 ? -0.875 18.344 4.164 1 97.31 68 GLY A C 1
ATOM 565 O O . GLY A 1 68 ? -0.043 17.547 4.617 1 97.31 68 GLY A O 1
ATOM 566 N N . ALA A 1 69 ? -2.107 18.344 4.543 1 98.06 69 ALA A N 1
ATOM 567 C CA . ALA A 1 69 ? -2.541 17.688 5.77 1 98.06 69 ALA A CA 1
ATOM 568 C C . ALA A 1 69 ? -2.445 16.172 5.637 1 98.06 69 ALA A C 1
ATOM 570 O O . ALA A 1 69 ? -2.232 15.469 6.629 1 98.06 69 ALA A O 1
ATOM 571 N N . GLY A 1 70 ? -2.641 15.672 4.383 1 96.19 70 GLY A N 1
ATOM 572 C CA . GLY A 1 70 ? -2.576 14.227 4.207 1 96.19 70 GLY A CA 1
ATOM 573 C C . GLY A 1 70 ? -3.555 13.477 5.09 1 96.19 70 GLY A C 1
ATOM 574 O O . GLY A 1 70 ? -4.766 13.68 5 1 96.19 70 GLY A O 1
ATOM 575 N N . THR A 1 71 ? -3.021 12.719 6.02 1 96.38 71 THR A N 1
ATOM 576 C CA . THR A 1 71 ? -3.873 11.969 6.93 1 96.38 71 THR A CA 1
ATOM 577 C C . THR A 1 71 ? -4.348 12.844 8.086 1 96.38 71 THR A C 1
ATOM 579 O O . THR A 1 71 ? -5.227 12.453 8.852 1 96.38 71 THR A O 1
ATOM 582 N N . ALA A 1 72 ? -3.826 13.969 8.281 1 98.38 72 ALA A N 1
ATOM 583 C CA . ALA A 1 72 ? -4.301 15.047 9.141 1 98.38 72 ALA A CA 1
ATOM 584 C C . ALA A 1 72 ? -3.977 14.766 10.602 1 98.38 72 ALA A C 1
ATOM 586 O O . ALA A 1 72 ? -4.586 15.352 11.5 1 98.38 72 ALA A O 1
ATOM 587 N N . LEU A 1 73 ? -2.953 13.938 10.867 1 98.5 73 LEU A N 1
ATOM 588 C CA . LEU A 1 73 ? -2.646 13.562 12.242 1 98.5 73 LEU A CA 1
ATOM 589 C C . LEU A 1 73 ? -2.305 14.789 13.078 1 98.5 73 LEU A C 1
ATOM 591 O O . LEU A 1 73 ? -2.908 15.023 14.133 1 98.5 73 LEU A O 1
ATOM 595 N N . PRO A 1 74 ? -1.429 15.719 12.664 1 98.75 74 PRO A N 1
ATOM 596 C CA . PRO A 1 74 ? -1.125 16.891 13.492 1 98.75 74 PRO A CA 1
ATOM 597 C C . PRO A 1 74 ? -2.334 17.797 13.688 1 98.75 74 PRO A C 1
ATOM 599 O O . PRO A 1 74 ? -2.576 18.281 14.797 1 98.75 74 PRO A O 1
ATOM 602 N N . GLY A 1 75 ? -3.088 18 12.625 1 98.88 75 GLY A N 1
ATOM 603 C CA . GLY A 1 75 ? -4.273 18.844 12.711 1 98.88 75 GLY A CA 1
ATOM 604 C C . GLY A 1 75 ? -5.332 18.297 13.641 1 98.88 75 GLY A C 1
ATOM 605 O O . GLY A 1 75 ? -5.961 19.047 14.391 1 98.88 75 GLY A O 1
ATOM 606 N N . ILE A 1 76 ? -5.473 17.016 13.602 1 98.88 76 ILE A N 1
ATOM 607 C CA . ILE A 1 76 ? -6.453 16.375 14.477 1 98.88 76 ILE A CA 1
ATOM 608 C C . ILE A 1 76 ? -6.016 16.516 15.93 1 98.88 76 ILE A C 1
ATOM 610 O O . ILE A 1 76 ? -6.832 16.797 16.812 1 98.88 76 ILE A O 1
ATOM 614 N N . VAL A 1 77 ? -4.73 16.344 16.219 1 98.75 77 VAL A N 1
ATOM 615 C CA . VAL A 1 77 ? -4.223 16.547 17.578 1 98.75 77 VAL A CA 1
ATOM 616 C C . VAL A 1 77 ? -4.473 18 18 1 98.75 77 VAL A C 1
ATOM 618 O O . VAL A 1 77 ? -4.926 18.25 19.109 1 98.75 77 VAL A O 1
ATOM 621 N N . ALA A 1 78 ? -4.227 18.938 17.125 1 98.88 78 ALA A N 1
ATOM 622 C CA . ALA A 1 78 ? -4.465 20.344 17.406 1 98.88 78 ALA A CA 1
ATOM 623 C C . ALA A 1 78 ? -5.934 20.594 17.75 1 98.88 78 ALA A C 1
ATOM 625 O O . ALA A 1 78 ? -6.246 21.312 18.703 1 98.88 78 ALA A O 1
ATOM 626 N N . ALA A 1 79 ? -6.789 20 16.969 1 98.81 79 ALA A N 1
ATOM 627 C CA . ALA A 1 79 ? -8.219 20.156 17.219 1 98.81 79 ALA A CA 1
ATOM 628 C C . ALA A 1 79 ? -8.586 19.594 18.594 1 98.81 79 ALA A C 1
ATOM 630 O O . ALA A 1 79 ? -9.344 20.203 19.344 1 98.81 79 ALA A O 1
ATOM 631 N N . LYS A 1 80 ? -8.016 18.484 18.938 1 98.62 80 LYS A N 1
ATOM 632 C CA . LYS A 1 80 ? -8.312 17.797 20.188 1 98.62 80 LYS A CA 1
ATOM 633 C C . LYS A 1 80 ? -7.828 18.609 21.391 1 98.62 80 LYS A C 1
ATOM 635 O O . LYS A 1 80 ? -8.375 18.484 22.484 1 98.62 80 LYS A O 1
ATOM 640 N N . VAL A 1 81 ? -6.836 19.453 21.141 1 98.12 81 VAL A N 1
ATOM 641 C CA . VAL A 1 81 ? -6.312 20.219 22.266 1 98.12 81 VAL A CA 1
ATOM 642 C C . VAL A 1 81 ? -6.965 21.609 22.281 1 98.12 81 VAL A C 1
ATOM 644 O O . VAL A 1 81 ? -6.578 22.469 23.078 1 98.12 81 VAL A O 1
ATOM 647 N N . GLY A 1 82 ? -7.863 21.859 21.359 1 98.38 82 GLY A N 1
ATOM 648 C CA . GLY A 1 82 ? -8.703 23.047 21.5 1 98.38 82 GLY A CA 1
ATOM 649 C C . GLY A 1 82 ? -8.469 24.078 20.406 1 98.38 82 GLY A C 1
ATOM 650 O O . GLY A 1 82 ? -8.984 25.188 20.484 1 98.38 82 GLY A O 1
ATOM 651 N N . ALA A 1 83 ? -7.77 23.766 19.406 1 98.62 83 ALA A N 1
ATOM 652 C CA . ALA A 1 83 ? -7.547 24.688 18.297 1 98.62 83 ALA A CA 1
ATOM 653 C C . ALA A 1 83 ? -8.711 24.656 17.312 1 98.62 83 ALA A C 1
ATOM 655 O O . ALA A 1 83 ? -9.469 23.688 17.266 1 98.62 83 ALA A O 1
ATOM 656 N N . ASP A 1 84 ? -8.953 25.812 16.641 1 98.44 84 ASP A N 1
ATOM 657 C CA . ASP A 1 84 ? -9.797 25.875 15.445 1 98.44 84 ASP A CA 1
ATOM 658 C C . ASP A 1 84 ? -8.992 25.531 14.188 1 98.44 84 ASP A C 1
ATOM 660 O O . ASP A 1 84 ? -8.18 26.344 13.734 1 98.44 84 ASP A O 1
ATOM 664 N N . VAL A 1 85 ? -9.297 24.328 13.625 1 98.62 85 VAL A N 1
ATOM 665 C CA . VAL A 1 85 ? -8.344 23.781 12.664 1 98.62 85 VAL A CA 1
ATOM 666 C C . VAL A 1 85 ? -8.977 23.75 11.273 1 98.62 85 VAL A C 1
ATOM 668 O O . VAL A 1 85 ? -10.117 23.328 11.109 1 98.62 85 VAL A O 1
ATOM 671 N N . VAL A 1 86 ? -8.219 24.219 10.289 1 98.38 86 VAL A N 1
ATOM 672 C CA . VAL A 1 86 ? -8.5 24.016 8.875 1 98.38 86 VAL A CA 1
ATOM 673 C C . VAL A 1 86 ? -7.453 23.078 8.266 1 98.38 86 VAL A C 1
ATOM 675 O O . VAL A 1 86 ? -6.254 23.359 8.336 1 98.38 86 VAL A O 1
ATOM 678 N N . LEU A 1 87 ? -7.977 21.969 7.75 1 98.56 87 LEU A N 1
ATOM 679 C CA . LEU A 1 87 ? -7.113 21.016 7.066 1 98.56 87 LEU A CA 1
ATOM 680 C C . LEU A 1 87 ? -7.152 21.219 5.559 1 98.56 87 LEU A C 1
ATOM 682 O O . LEU A 1 87 ? -8.227 21.297 4.961 1 98.56 87 LEU A O 1
ATOM 686 N N . THR A 1 88 ? -5.871 21.312 4.965 1 97.75 88 THR A N 1
ATOM 687 C CA . THR A 1 88 ? -5.844 21.531 3.521 1 97.75 88 THR A CA 1
ATOM 688 C C . THR A 1 88 ? -4.879 20.547 2.852 1 97.75 88 THR A C 1
ATOM 690 O O . THR A 1 88 ? -3.939 20.062 3.484 1 97.75 88 THR A O 1
ATOM 693 N N . ASP A 1 89 ? -5.219 20.219 1.666 1 96.88 89 ASP A N 1
ATOM 694 C CA . ASP A 1 89 ? -4.352 19.5 0.736 1 96.88 89 ASP A CA 1
ATOM 695 C C . ASP A 1 89 ? -4.664 19.875 -0.71 1 96.88 89 ASP A C 1
ATOM 697 O O . ASP A 1 89 ? -5.535 20.719 -0.964 1 96.88 89 ASP A O 1
ATOM 701 N N . HIS A 1 90 ? -3.727 19.391 -1.603 1 94.81 90 HIS A N 1
ATOM 702 C CA . HIS A 1 90 ? -3.938 19.719 -3.01 1 94.81 90 HIS A CA 1
ATOM 703 C C . HIS A 1 90 ? -5.383 19.469 -3.422 1 94.81 90 HIS A C 1
ATOM 705 O O . HIS A 1 90 ? -5.938 18.406 -3.139 1 94.81 90 HIS A O 1
ATOM 711 N N . ALA A 1 91 ? -5.961 20.391 -4.121 1 91.75 91 ALA A N 1
ATOM 712 C CA . ALA A 1 91 ? -7.395 20.438 -4.383 1 91.75 91 ALA A CA 1
ATOM 713 C C . ALA A 1 91 ? -7.852 19.219 -5.176 1 91.75 91 ALA A C 1
ATOM 715 O O . ALA A 1 91 ? -8.992 18.766 -5.039 1 91.75 91 ALA A O 1
ATOM 716 N N . ASP A 1 92 ? -7.012 18.547 -5.895 1 91.12 92 ASP A N 1
ATOM 717 C CA . ASP A 1 92 ? -7.387 17.453 -6.789 1 91.12 92 ASP A CA 1
ATOM 718 C C . ASP A 1 92 ? -7.336 16.109 -6.062 1 91.12 92 ASP A C 1
ATOM 720 O O . ASP A 1 92 ? -7.691 15.078 -6.637 1 91.12 92 ASP A O 1
ATOM 724 N N . LEU A 1 93 ? -6.977 16.141 -4.832 1 90.94 93 LEU A N 1
ATOM 725 C CA . LEU A 1 93 ? -6.777 14.875 -4.133 1 90.94 93 LEU A CA 1
ATOM 726 C C . LEU A 1 93 ? -8.039 14.469 -3.375 1 90.94 93 LEU A C 1
ATOM 728 O O . LEU A 1 93 ? -8.031 14.391 -2.145 1 90.94 93 LEU A O 1
ATOM 732 N N . LEU A 1 94 ? -9.016 14.078 -4.055 1 91.81 94 LEU A N 1
ATOM 733 C CA . LEU A 1 94 ? -10.328 13.773 -3.5 1 91.81 94 LEU A CA 1
ATOM 734 C C . LEU A 1 94 ? -10.25 12.625 -2.498 1 91.81 94 LEU A C 1
ATOM 736 O O . LEU A 1 94 ? -10.906 12.656 -1.458 1 91.81 94 LEU A O 1
ATOM 740 N N . GLU A 1 95 ? -9.43 11.594 -2.803 1 90 95 GLU A N 1
ATOM 741 C CA . GLU A 1 95 ? -9.305 10.445 -1.913 1 90 95 GLU A CA 1
ATOM 742 C C . GLU A 1 95 ? -8.703 10.852 -0.568 1 90 95 GLU A C 1
ATOM 744 O O . GLU A 1 95 ? -9.062 10.289 0.47 1 90 95 GLU A O 1
ATOM 749 N N . VAL A 1 96 ? -7.848 11.781 -0.614 1 94.19 96 VAL A N 1
ATOM 750 C CA . VAL A 1 96 ? -7.203 12.266 0.602 1 94.19 96 VAL A CA 1
ATOM 751 C C . VAL A 1 96 ? -8.227 12.977 1.481 1 94.19 96 VAL A C 1
ATOM 753 O O . VAL A 1 96 ? -8.25 12.789 2.701 1 94.19 96 VAL A O 1
ATOM 756 N N . PHE A 1 97 ? -9.133 13.727 0.854 1 96.69 97 PHE A N 1
ATOM 757 C CA . PHE A 1 97 ? -10.164 14.438 1.602 1 96.69 97 PHE A CA 1
ATOM 758 C C . PHE A 1 97 ? -11.148 13.469 2.236 1 96.69 97 PHE A C 1
ATOM 760 O O . PHE A 1 97 ? -11.555 13.648 3.387 1 96.69 97 PHE A O 1
ATOM 767 N N . GLU A 1 98 ? -11.477 12.484 1.509 1 95.88 98 GLU A N 1
ATOM 768 C CA . GLU A 1 98 ? -12.375 11.477 2.057 1 95.88 98 GLU A CA 1
ATOM 769 C C . GLU A 1 98 ? -11.742 10.758 3.248 1 95.88 98 GLU A C 1
ATOM 771 O O . GLU A 1 98 ? -12.414 10.492 4.246 1 95.88 98 GLU A O 1
ATOM 776 N N . ASN A 1 99 ? -10.469 10.445 3.061 1 95.56 99 ASN A N 1
ATOM 777 C CA . ASN A 1 99 ? -9.75 9.781 4.141 1 95.56 99 ASN A CA 1
ATOM 778 C C . ASN A 1 99 ? -9.617 10.688 5.363 1 95.56 99 ASN A C 1
ATOM 780 O O . ASN A 1 99 ? -9.688 10.219 6.5 1 95.56 99 ASN A O 1
ATOM 784 N N . MET A 1 100 ? -9.461 12 5.145 1 97.31 100 MET A N 1
ATOM 785 C CA . MET A 1 100 ? -9.398 12.977 6.23 1 97.31 100 MET A CA 1
ATOM 786 C C . MET A 1 100 ? -10.703 12.992 7.02 1 97.31 100 MET A C 1
ATOM 788 O O . MET A 1 100 ? -10.695 13.062 8.25 1 97.31 100 MET A O 1
ATOM 792 N N . LYS A 1 101 ? -11.75 12.969 6.293 1 97.94 101 LYS A N 1
ATOM 793 C CA . LYS A 1 101 ? -13.062 12.992 6.938 1 97.94 101 LYS A CA 1
ATOM 794 C C . LYS A 1 101 ? -13.242 11.789 7.855 1 97.94 101 LYS A C 1
ATOM 796 O O . LYS A 1 101 ? -13.789 11.914 8.953 1 97.94 101 LYS A O 1
ATOM 801 N N . ILE A 1 102 ? -12.789 10.688 7.375 1 97.19 102 ILE A N 1
ATOM 802 C CA . ILE A 1 102 ? -12.867 9.469 8.172 1 97.19 102 ILE A CA 1
ATOM 803 C C . ILE A 1 102 ? -12.039 9.625 9.438 1 97.19 102 ILE A C 1
ATOM 805 O O . ILE A 1 102 ? -12.508 9.32 10.539 1 97.19 102 ILE A O 1
ATOM 809 N N . SER A 1 103 ? -10.836 10.102 9.305 1 97.88 103 SER A N 1
ATOM 810 C CA . SER A 1 103 ? -9.953 10.297 10.453 1 97.88 103 SER A CA 1
ATOM 811 C C . SER A 1 103 ? -10.547 11.289 11.445 1 97.88 103 SER A C 1
ATOM 813 O O . SER A 1 103 ? -10.484 11.078 12.656 1 97.88 103 SER A O 1
ATOM 815 N N . CYS A 1 104 ? -11.109 12.359 10.922 1 98.5 104 CYS A N 1
ATOM 816 C CA . CYS A 1 104 ? -11.75 13.344 11.797 1 98.5 104 CYS A CA 1
ATOM 817 C C . CYS A 1 104 ? -12.914 12.727 12.555 1 98.5 104 CYS A C 1
ATOM 819 O O . CYS A 1 104 ? -13.047 12.922 13.766 1 98.5 104 CYS A O 1
ATOM 821 N N . ALA A 1 105 ? -13.703 11.969 11.867 1 98.12 105 ALA A N 1
ATOM 822 C CA . ALA A 1 105 ? -14.859 11.328 12.477 1 98.12 105 ALA A CA 1
ATOM 823 C C . ALA A 1 105 ? -14.445 10.336 13.555 1 98.12 105 ALA A C 1
ATOM 825 O O . ALA A 1 105 ? -15.055 10.266 14.617 1 98.12 105 ALA A O 1
ATOM 826 N N . LEU A 1 106 ? -13.391 9.586 13.297 1 96.69 106 LEU A N 1
ATOM 827 C CA . LEU A 1 106 ? -12.883 8.594 14.234 1 96.69 106 LEU A CA 1
ATOM 828 C C . LEU A 1 106 ? -12.508 9.25 15.562 1 96.69 106 LEU A C 1
ATOM 830 O O . LEU A 1 106 ? -12.555 8.602 16.60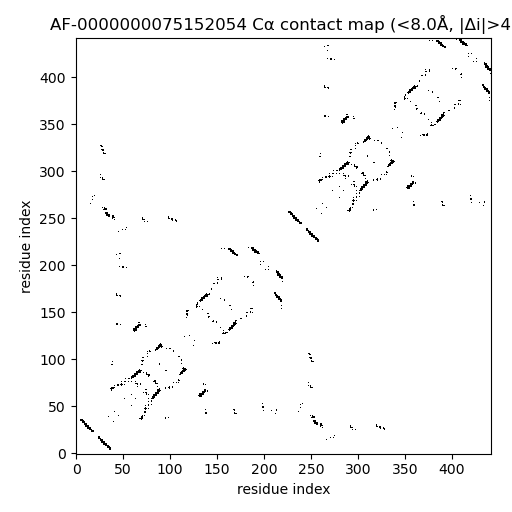9 1 96.69 106 LEU A O 1
ATOM 834 N N . ASN A 1 107 ? -12.156 10.555 15.547 1 98.44 107 ASN A N 1
ATOM 835 C CA . ASN A 1 107 ? -11.656 11.25 16.734 1 98.44 107 ASN A CA 1
ATOM 836 C C . ASN A 1 107 ? -12.656 12.281 17.234 1 98.44 107 ASN A C 1
ATOM 838 O O . ASN A 1 107 ? -12.359 13.031 18.172 1 98.44 107 ASN A O 1
ATOM 842 N N . LYS A 1 108 ? -13.82 12.375 16.531 1 98 108 LYS A N 1
ATOM 843 C CA . LYS A 1 108 ? -14.789 13.422 16.828 1 98 108 LYS A CA 1
ATOM 844 C C . LYS A 1 108 ? -14.141 14.805 16.812 1 98 108 LYS A C 1
ATOM 846 O O . LYS A 1 108 ? -14.359 15.602 17.719 1 98 108 LYS A O 1
ATOM 851 N N . ALA A 1 109 ? -13.203 14.945 15.922 1 98 109 ALA A N 1
ATOM 852 C CA . ALA A 1 109 ? -12.531 16.234 15.742 1 98 109 ALA A CA 1
ATOM 853 C C . ALA A 1 109 ? -13.266 17.094 14.711 1 98 109 ALA A C 1
ATOM 855 O O . ALA A 1 109 ? -13.539 16.625 13.602 1 98 109 ALA A O 1
ATOM 856 N N . ASP A 1 110 ? -13.625 18.203 15.109 1 96.06 110 ASP A N 1
ATOM 857 C CA . ASP A 1 110 ? -14.297 19.125 14.211 1 96.06 110 ASP A CA 1
ATOM 858 C C . ASP A 1 110 ? -13.289 19.984 13.445 1 96.06 110 ASP A C 1
ATOM 860 O O . ASP A 1 110 ? -12.891 21.047 13.906 1 96.06 110 ASP A O 1
ATOM 864 N N . CYS A 1 111 ? -12.891 19.594 12.336 1 98 111 CYS A N 1
ATOM 865 C CA . CYS A 1 111 ? -11.969 20.312 11.469 1 98 111 CYS A CA 1
ATOM 866 C C . CYS A 1 111 ? -12.641 20.703 10.156 1 98 111 CYS A C 1
ATOM 868 O O . CYS A 1 111 ? -13.453 19.938 9.625 1 98 111 CYS A O 1
ATOM 870 N N . LYS A 1 112 ? -12.352 21.875 9.727 1 97.12 112 LYS A N 1
ATOM 871 C CA . LYS A 1 112 ? -12.727 22.234 8.359 1 97.12 112 LYS A CA 1
ATOM 872 C C . LYS A 1 112 ? -11.734 21.656 7.352 1 97.12 112 LYS A C 1
ATOM 874 O O . LYS A 1 112 ? -10.523 21.688 7.57 1 97.12 112 LYS A O 1
ATOM 879 N N . ILE A 1 113 ? -12.281 21.062 6.344 1 97.5 113 ILE A N 1
ATOM 880 C CA . ILE A 1 113 ? -11.453 20.484 5.281 1 97.5 113 ILE A CA 1
ATOM 881 C C . ILE A 1 113 ? -11.664 21.281 3.99 1 97.5 113 ILE A C 1
ATOM 883 O O . ILE A 1 113 ? -12.797 21.484 3.559 1 97.5 113 ILE A O 1
ATOM 887 N N . GLN A 1 114 ? -10.516 21.688 3.412 1 95.12 114 GLN A N 1
ATOM 888 C CA . GLN A 1 114 ? -10.594 22.531 2.227 1 95.12 114 GLN A CA 1
ATOM 889 C C . GLN A 1 114 ? -9.453 22.234 1.261 1 95.12 114 GLN A C 1
ATOM 891 O O . GLN A 1 114 ? -8.32 21.984 1.688 1 95.12 114 GLN A O 1
ATOM 896 N N . GLY A 1 115 ? -9.836 22.297 -0.072 1 95.69 115 GLY A N 1
ATOM 897 C CA . GLY A 1 115 ? -8.773 22.25 -1.065 1 95.69 115 GLY A CA 1
ATOM 898 C C . GLY A 1 115 ? -7.93 23.5 -1.11 1 95.69 115 GLY A C 1
ATOM 899 O O . GLY A 1 115 ? -8.453 24.609 -1.021 1 95.69 115 GLY A O 1
ATOM 900 N N . LEU A 1 116 ? -6.656 23.344 -1.188 1 95.81 116 LEU A N 1
ATOM 901 C CA . LEU A 1 116 ? -5.723 24.453 -1.317 1 95.81 116 LEU A CA 1
ATOM 902 C C . LEU A 1 116 ? -4.484 24.031 -2.109 1 95.81 116 LEU A C 1
ATOM 904 O O . LEU A 1 116 ? -3.676 23.25 -1.63 1 95.81 116 LEU A O 1
ATOM 908 N N . THR A 1 117 ? -4.449 24.531 -3.27 1 95.81 117 THR A N 1
ATOM 909 C CA . THR A 1 117 ? -3.256 24.344 -4.086 1 95.81 117 THR A CA 1
ATOM 910 C C . THR A 1 117 ? -2.232 25.438 -3.811 1 95.81 117 THR A C 1
ATOM 912 O O . THR A 1 117 ? -2.52 26.625 -3.988 1 95.81 117 THR A O 1
ATOM 915 N N . TRP A 1 118 ? -1.038 25 -3.385 1 96.88 118 TRP A N 1
ATOM 916 C CA . TRP A 1 118 ? -0.021 25.984 -3.029 1 96.88 118 TRP A CA 1
ATOM 917 C C . TRP A 1 118 ? 0.274 26.906 -4.203 1 96.88 118 TRP A C 1
ATOM 919 O O . TRP A 1 118 ? 0.372 26.469 -5.348 1 96.88 118 TRP A O 1
ATOM 929 N N . GLY A 1 119 ? 0.4 28.109 -3.965 1 95.62 119 GLY A N 1
ATOM 930 C CA . GLY A 1 119 ? 0.722 29.094 -4.984 1 95.62 119 GLY A CA 1
ATOM 931 C C . GLY A 1 119 ? -0.498 29.594 -5.727 1 95.62 119 GLY A C 1
ATOM 932 O O . GLY A 1 119 ? -0.386 30.469 -6.586 1 95.62 119 GLY A O 1
ATOM 933 N N . GLU A 1 120 ? -1.603 29.062 -5.414 1 93.81 120 GLU A N 1
ATOM 934 C CA . GLU A 1 120 ? -2.855 29.5 -6.02 1 93.81 120 GLU A CA 1
ATOM 935 C C . GLU A 1 120 ? -3.773 30.141 -4.984 1 93.81 120 GLU A C 1
ATOM 937 O O . GLU A 1 120 ? -3.832 29.688 -3.836 1 93.81 120 GLU A O 1
ATOM 942 N N . TRP A 1 121 ? -4.48 31.234 -5.496 1 90.31 121 TRP A N 1
ATOM 943 C CA . TRP A 1 121 ? -5.348 31.984 -4.586 1 90.31 121 TRP A CA 1
ATOM 944 C C . TRP A 1 121 ? -6.777 32.031 -5.117 1 90.31 121 TRP A C 1
ATOM 946 O O . TRP A 1 121 ? -6.992 32.188 -6.32 1 90.31 121 TRP A O 1
ATOM 956 N N . ASN A 1 122 ? -7.633 31.609 -4.223 1 90.44 122 ASN A N 1
ATOM 957 C CA . ASN A 1 122 ? -9.055 31.734 -4.52 1 90.44 122 ASN A CA 1
ATOM 958 C C . ASN A 1 122 ? -9.828 32.344 -3.348 1 90.44 122 ASN A C 1
ATOM 960 O O . ASN A 1 122 ? -9.227 32.75 -2.355 1 90.44 122 ASN A O 1
ATOM 964 N N . ALA A 1 123 ? -11.102 32.5 -3.473 1 88.56 123 ALA A N 1
ATOM 965 C CA . ALA A 1 123 ? -11.93 33.156 -2.465 1 88.56 123 ALA A CA 1
ATOM 966 C C . ALA A 1 123 ? -11.828 32.469 -1.118 1 88.56 123 ALA A C 1
ATOM 968 O O . ALA A 1 123 ? -11.766 33.094 -0.07 1 88.56 123 ALA A O 1
ATOM 969 N N . ASP A 1 124 ? -11.758 31.219 -1.17 1 87.69 124 ASP A N 1
ATOM 970 C CA . ASP A 1 124 ? -11.703 30.438 0.061 1 87.69 124 ASP A CA 1
ATOM 971 C C . ASP A 1 124 ? -10.383 30.656 0.792 1 87.69 124 ASP A C 1
ATOM 973 O O . ASP A 1 124 ? -10.359 30.828 2.014 1 87.69 124 ASP A O 1
ATOM 977 N N . THR A 1 125 ? -9.367 30.609 0.068 1 88.75 125 THR A N 1
ATOM 978 C CA . THR A 1 125 ? -8.062 30.844 0.665 1 88.75 125 THR A CA 1
ATOM 979 C C . THR A 1 125 ? -7.949 32.25 1.206 1 88.75 125 THR A C 1
ATOM 981 O O . THR A 1 125 ? -7.359 32.5 2.268 1 88.75 125 THR A O 1
ATOM 984 N N . CYS A 1 126 ? -8.539 33.219 0.568 1 89 126 CYS A N 1
ATOM 985 C CA . CYS A 1 126 ? -8.469 34.594 0.98 1 89 126 CYS A CA 1
ATOM 986 C C . CYS A 1 126 ? -9.25 34.812 2.268 1 89 126 CYS A C 1
ATOM 988 O O . CYS A 1 126 ? -8.852 35.625 3.111 1 89 126 CYS A O 1
ATOM 990 N N . SER A 1 127 ? -10.25 34.094 2.35 1 88.25 127 SER A N 1
ATOM 991 C CA . SER A 1 127 ? -11.07 34.25 3.547 1 88.25 127 SER A CA 1
ATOM 992 C C . SER A 1 127 ? -10.344 33.75 4.785 1 88.25 127 SER A C 1
ATOM 994 O O . SER A 1 127 ? -10.625 34.188 5.902 1 88.25 127 SER A O 1
ATOM 996 N N . LEU A 1 128 ? -9.398 32.906 4.594 1 89.06 128 LEU A N 1
ATOM 997 C CA . LEU A 1 128 ? -8.656 32.312 5.695 1 89.06 128 LEU A CA 1
ATOM 998 C C . LEU A 1 128 ? -7.457 33.188 6.074 1 89.06 128 LEU A C 1
ATOM 1000 O O . LEU A 1 128 ? -6.914 33.031 7.176 1 89.06 128 LEU A O 1
ATOM 1004 N N . GLN A 1 129 ? -6.984 34 5.23 1 85.25 129 GLN A N 1
ATOM 1005 C CA . GLN A 1 129 ? -5.711 34.688 5.363 1 85.25 129 GLN A CA 1
ATOM 1006 C C . GLN A 1 129 ? -5.648 35.469 6.672 1 85.25 129 GLN A C 1
ATOM 1008 O O . GLN A 1 129 ? -4.637 35.438 7.375 1 85.25 129 GLN A O 1
ATOM 1013 N N . LYS A 1 130 ? -6.691 36.188 7.098 1 81.12 130 LYS A N 1
ATOM 1014 C CA . LYS A 1 130 ? -6.559 37.062 8.25 1 81.12 130 LYS A CA 1
ATOM 1015 C C . LYS A 1 130 ? -6.973 36.344 9.539 1 81.12 130 LYS A C 1
ATOM 1017 O O . LYS A 1 130 ? -6.953 36.969 10.617 1 81.12 130 LYS A O 1
ATOM 1022 N N . GLN A 1 131 ? -7.09 35.094 9.398 1 90.69 131 GLN A N 1
ATOM 1023 C CA . GLN A 1 131 ? -7.617 34.406 10.57 1 90.69 131 GLN A CA 1
ATOM 1024 C C . GLN A 1 131 ? -6.59 33.406 11.148 1 90.69 131 GLN A C 1
ATOM 1026 O O . GLN A 1 131 ? -6.676 33.031 12.312 1 90.69 131 GLN A O 1
ATOM 1031 N N . VAL A 1 132 ? -5.566 33.062 10.438 1 95.12 132 VAL A N 1
ATOM 1032 C CA . VAL A 1 132 ? -4.68 31.969 10.797 1 95.12 132 VAL A CA 1
ATOM 1033 C C . VAL A 1 132 ? -3.602 32.469 11.758 1 95.12 132 VAL A C 1
ATOM 1035 O O . VAL A 1 132 ? -2.916 33.438 11.477 1 95.12 132 VAL A O 1
ATOM 1038 N N . ASP A 1 133 ? -3.506 31.797 12.898 1 96.5 133 ASP A N 1
ATOM 1039 C CA . ASP A 1 133 ? -2.467 32.094 13.875 1 96.5 133 ASP A CA 1
ATOM 1040 C C . ASP A 1 133 ? -1.229 31.234 13.648 1 96.5 133 ASP A C 1
ATOM 1042 O O . ASP A 1 133 ? -0.101 31.719 13.734 1 96.5 133 ASP A O 1
ATOM 1046 N N . ILE A 1 134 ? -1.453 30.031 13.398 1 98.12 134 ILE A N 1
ATOM 1047 C CA . ILE A 1 134 ? -0.378 29.047 13.281 1 98.12 134 ILE A CA 1
ATOM 1048 C C . ILE A 1 134 ? -0.584 28.203 12.023 1 98.12 134 ILE A C 1
ATOM 1050 O O . ILE A 1 134 ? -1.7 27.766 11.742 1 98.12 134 ILE A O 1
ATOM 1054 N N . VAL A 1 135 ? 0.466 28.062 11.25 1 98.56 135 VAL A N 1
ATOM 1055 C CA . VAL A 1 135 ? 0.474 27.156 10.102 1 98.56 135 VAL A CA 1
ATOM 1056 C C . VAL A 1 135 ? 1.29 25.906 10.438 1 98.56 135 VAL A C 1
ATOM 1058 O O . VAL A 1 135 ? 2.389 26 10.984 1 98.56 135 VAL A O 1
ATOM 1061 N N . LEU A 1 136 ? 0.682 24.719 10.164 1 98.75 136 LEU A N 1
ATOM 1062 C CA . LEU A 1 136 ? 1.375 23.453 10.32 1 98.75 136 LEU A CA 1
ATOM 1063 C C . LEU A 1 136 ? 1.666 22.812 8.961 1 98.75 136 LEU A C 1
ATOM 1065 O O . LEU A 1 136 ? 0.937 23.047 7.996 1 98.75 136 LEU A O 1
ATOM 1069 N N . GLY A 1 137 ? 2.707 22.047 8.867 1 98.38 137 GLY A N 1
ATOM 1070 C CA . GLY A 1 137 ? 3.035 21.266 7.688 1 98.38 137 GLY A CA 1
ATOM 1071 C C . GLY A 1 137 ? 4.039 20.156 7.957 1 98.38 137 GLY A C 1
ATOM 1072 O O . GLY A 1 137 ? 5.215 20.438 8.211 1 98.38 137 GLY A O 1
ATOM 1073 N N . ALA A 1 138 ? 3.627 18.922 7.828 1 96.62 138 ALA A N 1
ATOM 1074 C CA . ALA A 1 138 ? 4.516 17.781 8.039 1 96.62 138 ALA A CA 1
ATOM 1075 C C . ALA A 1 138 ? 5.035 17.234 6.719 1 96.62 138 ALA A C 1
ATOM 1077 O O . ALA A 1 138 ? 4.258 16.75 5.883 1 96.62 138 ALA A O 1
ATOM 1078 N N . ASP A 1 139 ? 6.32 17.344 6.535 1 92.69 139 ASP A N 1
ATOM 1079 C CA . ASP A 1 139 ? 7.012 16.844 5.352 1 92.69 139 ASP A CA 1
ATOM 1080 C C . ASP A 1 139 ? 6.504 17.531 4.09 1 92.69 139 ASP A C 1
ATOM 1082 O O . ASP A 1 139 ? 6.332 16.891 3.049 1 92.69 139 ASP A O 1
ATOM 1086 N N . VAL A 1 140 ? 6.234 18.75 4.215 1 95.31 140 VAL A N 1
ATOM 1087 C CA . VAL A 1 140 ? 5.738 19.5 3.064 1 95.31 140 VAL A CA 1
ATOM 1088 C C . VAL A 1 140 ? 6.91 20.109 2.303 1 95.31 140 VAL A C 1
ATOM 1090 O O . VAL A 1 140 ? 6.766 20.516 1.148 1 95.31 140 VAL A O 1
ATOM 1093 N N . ILE A 1 141 ? 8.039 20.297 2.973 1 91.88 141 ILE A N 1
ATOM 1094 C CA . ILE A 1 141 ? 9.289 20.641 2.289 1 91.88 141 ILE A CA 1
ATOM 1095 C C . ILE A 1 141 ? 9.93 19.359 1.743 1 91.88 141 ILE A C 1
ATOM 1097 O O . ILE A 1 141 ? 10.938 18.891 2.283 1 91.88 141 ILE A O 1
ATOM 1101 N N . TYR A 1 142 ? 9.375 18.875 0.671 1 87.5 142 TYR A N 1
ATOM 1102 C CA . TYR A 1 142 ? 9.703 17.547 0.184 1 87.5 142 TYR A CA 1
ATOM 1103 C C . TYR A 1 142 ? 10.25 17.594 -1.238 1 87.5 142 TYR A C 1
ATOM 1105 O O . TYR A 1 142 ? 11.406 17.25 -1.479 1 87.5 142 TYR A O 1
ATOM 1113 N N . GLN A 1 143 ? 9.477 18.062 -2.166 1 84.06 143 GLN A N 1
ATOM 1114 C CA . GLN A 1 143 ? 9.898 18.203 -3.555 1 84.06 143 GLN A CA 1
ATOM 1115 C C . GLN A 1 143 ? 10.344 19.625 -3.852 1 84.06 143 GLN A C 1
ATOM 1117 O O . GLN A 1 143 ? 9.578 20.578 -3.662 1 84.06 143 GLN A O 1
ATOM 1122 N N . ASN A 1 144 ? 11.445 19.688 -4.379 1 86.25 144 ASN A N 1
ATOM 1123 C CA . ASN A 1 144 ? 12.039 21 -4.621 1 86.25 144 ASN A CA 1
ATOM 1124 C C . ASN A 1 144 ? 11.172 21.844 -5.555 1 86.25 144 ASN A C 1
ATOM 1126 O O . ASN A 1 144 ? 11.133 23.062 -5.438 1 86.25 144 ASN A O 1
ATOM 1130 N N . THR A 1 145 ? 10.461 21.203 -6.434 1 88.69 145 THR A N 1
ATOM 1131 C CA . THR A 1 145 ? 9.633 21.922 -7.402 1 88.69 145 THR A CA 1
ATOM 1132 C C . THR A 1 145 ? 8.461 22.609 -6.707 1 88.69 145 THR A C 1
ATOM 1134 O O . THR A 1 145 ? 7.84 23.516 -7.277 1 88.69 145 THR A O 1
ATOM 1137 N N . ASP A 1 146 ? 8.25 22.266 -5.461 1 91.81 146 ASP A N 1
ATOM 1138 C CA . ASP A 1 146 ? 7.082 22.797 -4.758 1 91.81 146 ASP A CA 1
ATOM 1139 C C . ASP A 1 146 ? 7.48 23.875 -3.754 1 91.81 146 ASP A C 1
ATOM 1141 O O . ASP A 1 146 ? 6.621 24.562 -3.209 1 91.81 146 ASP A O 1
ATOM 1145 N N . PHE A 1 147 ? 8.75 24.094 -3.574 1 92.38 147 PHE A N 1
ATOM 1146 C CA . PHE A 1 147 ? 9.211 24.953 -2.498 1 92.38 147 PHE A CA 1
ATOM 1147 C C . PHE A 1 147 ? 8.711 26.375 -2.697 1 92.38 147 PHE A C 1
ATOM 1149 O O . PHE A 1 147 ? 8.172 26.984 -1.769 1 92.38 147 PHE A O 1
ATOM 1156 N N . ASP A 1 148 ? 8.883 26.828 -3.881 1 95.19 148 ASP A N 1
ATOM 1157 C CA . ASP A 1 148 ? 8.508 28.203 -4.172 1 95.19 148 ASP A CA 1
ATOM 1158 C C . ASP A 1 148 ? 7.035 28.453 -3.869 1 95.19 148 ASP A C 1
ATOM 1160 O O . ASP A 1 148 ? 6.688 29.406 -3.176 1 95.19 148 ASP A O 1
ATOM 1164 N N . ASP A 1 149 ? 6.234 27.609 -4.355 1 96.81 149 ASP A N 1
ATOM 1165 C CA . ASP A 1 149 ? 4.793 27.734 -4.16 1 96.81 149 ASP A CA 1
ATOM 1166 C C . ASP A 1 149 ? 4.422 27.562 -2.689 1 96.81 149 ASP A C 1
ATOM 1168 O O . ASP A 1 149 ? 3.514 28.234 -2.191 1 96.81 149 ASP A O 1
ATOM 1172 N N . LEU A 1 150 ? 5.051 26.719 -1.977 1 96.88 150 LEU A N 1
ATOM 1173 C CA . LEU A 1 150 ? 4.801 26.516 -0.554 1 96.88 150 LEU A CA 1
ATOM 1174 C C . LEU A 1 150 ? 5.102 27.781 0.237 1 96.88 150 LEU A C 1
ATOM 1176 O O . LEU A 1 150 ? 4.258 28.25 1.005 1 96.88 150 LEU A O 1
ATOM 1180 N N . PHE A 1 151 ? 6.246 28.375 -0.015 1 96.88 151 PHE A N 1
ATOM 1181 C CA . PHE A 1 151 ? 6.645 29.547 0.757 1 96.88 151 PHE A CA 1
ATOM 1182 C C . PHE A 1 151 ? 5.828 30.766 0.351 1 96.88 151 PHE A C 1
ATOM 1184 O O . PHE A 1 151 ? 5.539 31.625 1.183 1 96.88 151 PHE A O 1
ATOM 1191 N N . ALA A 1 152 ? 5.457 30.797 -0.906 1 97.06 152 ALA A N 1
ATOM 1192 C CA . ALA A 1 152 ? 4.52 31.844 -1.321 1 97.06 152 ALA A CA 1
ATOM 1193 C C . ALA A 1 152 ? 3.215 31.75 -0.535 1 97.06 152 ALA A C 1
ATOM 1195 O O . ALA A 1 152 ? 2.666 32.781 -0.113 1 97.06 152 ALA A O 1
ATOM 1196 N N . THR A 1 153 ? 2.746 30.594 -0.363 1 97.5 153 THR A N 1
ATOM 1197 C CA . THR A 1 153 ? 1.498 30.359 0.352 1 97.5 153 THR A CA 1
ATOM 1198 C C . THR A 1 153 ? 1.641 30.719 1.826 1 97.5 153 THR A C 1
ATOM 1200 O O . THR A 1 153 ? 0.769 31.375 2.395 1 97.5 153 THR A O 1
ATOM 1203 N N . VAL A 1 154 ? 2.715 30.312 2.441 1 97.25 154 VAL A N 1
ATOM 1204 C CA . VAL A 1 154 ? 2.963 30.656 3.84 1 97.25 154 VAL A CA 1
ATOM 1205 C C . VAL A 1 154 ? 3.025 32.156 4.004 1 97.25 154 VAL A C 1
ATOM 1207 O O . VAL A 1 154 ? 2.4 32.719 4.91 1 97.25 154 VAL A O 1
ATOM 1210 N N . SER A 1 155 ? 3.775 32.781 3.111 1 96.31 155 SER A N 1
ATOM 1211 C CA . SER A 1 155 ? 3.906 34.219 3.146 1 96.31 155 SER A CA 1
ATOM 1212 C C . SER A 1 155 ? 2.549 34.906 3.021 1 96.31 155 SER A C 1
ATOM 1214 O O . SER A 1 155 ? 2.311 35.938 3.641 1 96.31 155 SER A O 1
ATOM 1216 N N . PHE A 1 156 ? 1.745 34.375 2.195 1 96.06 156 PHE A N 1
ATOM 1217 C CA . PHE A 1 156 ? 0.394 34.906 2.006 1 96.06 156 PHE A CA 1
ATOM 1218 C C . PHE A 1 156 ? -0.368 34.938 3.326 1 96.06 156 PHE A C 1
ATOM 1220 O O . PHE A 1 156 ? -1.003 35.938 3.666 1 96.06 156 PHE A O 1
ATOM 1227 N N . PHE A 1 157 ? -0.277 33.875 4.117 1 95.56 157 PHE A N 1
ATOM 1228 C CA . PHE A 1 157 ? -1.012 33.781 5.371 1 95.56 157 PHE A CA 1
ATOM 1229 C C . PHE A 1 157 ? -0.355 34.656 6.453 1 95.56 157 PHE A C 1
ATOM 1231 O O . PHE A 1 157 ? -0.995 35 7.441 1 95.56 157 PHE A O 1
ATOM 1238 N N . PHE A 1 158 ? 0.877 34.969 6.23 1 94.81 158 PHE A N 1
ATOM 1239 C CA . PHE A 1 158 ? 1.608 35.75 7.211 1 94.81 158 PHE A CA 1
ATOM 1240 C C . PHE A 1 158 ? 1.376 37.25 6.984 1 94.81 158 PHE A C 1
ATOM 1242 O O . PHE A 1 158 ? 1.675 38.062 7.859 1 94.81 158 PHE A O 1
ATOM 1249 N N . ALA A 1 159 ? 0.87 37.562 5.824 1 91.44 159 ALA A N 1
ATOM 1250 C CA . ALA A 1 159 ? 0.697 38.969 5.496 1 91.44 159 ALA A CA 1
ATOM 1251 C C . ALA A 1 159 ? -0.152 39.688 6.551 1 91.44 159 ALA A C 1
ATOM 1253 O O . ALA A 1 159 ? -1.303 39.312 6.781 1 91.44 159 ALA A O 1
ATOM 1254 N N . GLY A 1 160 ? 0.427 40.719 7.199 1 88.31 160 GLY A N 1
ATOM 1255 C CA . GLY A 1 160 ? -0.264 41.5 8.219 1 88.31 160 GLY A CA 1
ATOM 1256 C C . GLY A 1 160 ? -0.309 40.812 9.57 1 88.31 160 GLY A C 1
ATOM 1257 O O . GLY A 1 160 ? -1.001 41.281 10.484 1 88.31 160 GLY A O 1
ATOM 1258 N N . ARG A 1 161 ? 0.425 39.719 9.633 1 91.75 161 ARG A N 1
ATOM 1259 C CA . ARG A 1 161 ? 0.451 38.969 10.875 1 91.75 161 ARG A CA 1
ATOM 1260 C C . ARG A 1 161 ? 1.884 38.719 11.344 1 91.75 161 ARG A C 1
ATOM 1262 O O . ARG A 1 161 ? 2.451 37.656 11.125 1 91.75 161 ARG A O 1
ATOM 1269 N N . PRO A 1 162 ? 2.418 39.656 12.086 1 90.19 162 PRO A N 1
ATOM 1270 C CA . PRO A 1 162 ? 3.824 39.562 12.484 1 90.19 162 PRO A CA 1
ATOM 1271 C C . PRO A 1 162 ? 4.078 38.438 13.477 1 90.19 162 PRO A C 1
ATOM 1273 O O . PRO A 1 162 ? 5.207 37.938 13.594 1 90.19 162 PRO A O 1
ATOM 1276 N N . ASP A 1 163 ? 2.975 37.938 14.117 1 92.38 163 ASP A N 1
ATOM 1277 C CA . ASP A 1 163 ? 3.148 36.938 15.141 1 92.38 163 ASP A CA 1
ATOM 1278 C C . ASP A 1 163 ? 2.852 35.531 14.594 1 92.38 163 ASP A C 1
ATOM 1280 O O . ASP A 1 163 ? 2.934 34.531 15.32 1 92.38 163 ASP A O 1
ATOM 1284 N N . ALA A 1 164 ? 2.562 35.469 13.305 1 94.19 164 ALA A N 1
ATOM 1285 C CA . ALA A 1 164 ? 2.238 34.188 12.711 1 94.19 164 ALA A CA 1
ATOM 1286 C C . ALA A 1 164 ? 3.469 33.281 12.656 1 94.19 164 ALA A C 1
ATOM 1288 O O . ALA A 1 164 ? 4.598 33.781 12.562 1 94.19 164 ALA A O 1
ATOM 1289 N N . VAL A 1 165 ? 3.264 31.953 12.758 1 96.94 165 VAL A N 1
ATOM 1290 C CA . VAL A 1 165 ? 4.367 31 12.758 1 96.94 165 VAL A CA 1
ATOM 1291 C C . VAL A 1 165 ? 3.998 29.781 11.914 1 96.94 165 VAL A C 1
ATOM 1293 O O . VAL A 1 165 ? 2.85 29.328 11.938 1 96.94 165 VAL A O 1
ATOM 1296 N N . PHE A 1 166 ? 4.934 29.391 11.125 1 97.88 166 PHE A N 1
ATOM 1297 C CA . PHE A 1 166 ? 4.852 28.125 10.398 1 97.88 166 PHE A CA 1
ATOM 1298 C C . PHE A 1 166 ? 5.73 27.062 11.047 1 97.88 166 PHE A C 1
ATOM 1300 O O . PHE A 1 166 ? 6.957 27.188 11.062 1 97.88 166 PHE A O 1
ATOM 1307 N N . ILE A 1 167 ? 5.074 26.047 11.594 1 98 167 ILE A N 1
ATOM 1308 C CA . ILE A 1 167 ? 5.781 24.938 12.242 1 98 167 ILE A CA 1
ATOM 1309 C C . ILE A 1 167 ? 5.785 23.719 11.336 1 98 167 ILE A C 1
ATOM 1311 O O . ILE A 1 167 ? 4.723 23.219 10.945 1 98 167 ILE A O 1
ATOM 1315 N N . THR A 1 168 ? 6.992 23.234 10.992 1 97.25 168 THR A N 1
ATOM 1316 C CA . THR A 1 168 ? 7.066 22.156 10.016 1 97.25 168 THR A CA 1
ATOM 1317 C C . THR A 1 168 ? 8.148 21.156 10.391 1 97.25 168 THR A C 1
ATOM 1319 O O . THR A 1 168 ? 9.117 21.5 11.07 1 97.25 168 THR A O 1
ATOM 1322 N N . THR A 1 169 ? 7.812 19.875 10.078 1 94.88 169 THR A N 1
ATOM 1323 C CA . THR A 1 169 ? 8.805 18.812 10.141 1 94.88 169 THR A CA 1
ATOM 1324 C C . THR A 1 169 ? 9.25 18.406 8.742 1 94.88 169 THR A C 1
ATOM 1326 O O . THR A 1 169 ? 8.453 18.391 7.805 1 94.88 169 THR A O 1
ATOM 1329 N N . TYR A 1 170 ? 10.523 18.219 8.633 1 88.44 170 TYR A N 1
ATOM 1330 C CA . TYR A 1 170 ? 11.016 17.75 7.344 1 88.44 170 TYR A CA 1
ATOM 1331 C C . TYR A 1 170 ? 12.312 16.953 7.512 1 88.44 170 TYR A C 1
ATOM 1333 O O . TYR A 1 170 ? 12.961 17.031 8.555 1 88.44 170 TYR A O 1
ATOM 1341 N N . GLU A 1 171 ? 12.547 16.109 6.543 1 81.94 171 GLU A N 1
ATOM 1342 C CA . GLU A 1 171 ? 13.82 15.391 6.5 1 81.94 171 GLU A CA 1
ATOM 1343 C C . GLU A 1 171 ? 14.859 16.172 5.695 1 81.94 171 GLU A C 1
ATOM 1345 O O . GLU A 1 171 ? 14.609 16.562 4.555 1 81.94 171 GLU A O 1
ATOM 1350 N N . LYS A 1 172 ? 15.914 16.422 6.379 1 76.75 172 LYS A N 1
ATOM 1351 C CA . LYS A 1 172 ? 17 17.094 5.672 1 76.75 172 LYS A CA 1
ATOM 1352 C C . LYS A 1 172 ? 17.562 16.203 4.559 1 76.75 172 LYS A C 1
ATOM 1354 O O . LYS A 1 172 ? 17.938 15.055 4.797 1 76.75 172 LYS A O 1
ATOM 1359 N N . ARG A 1 173 ? 17.406 16.734 3.344 1 71.31 173 ARG A N 1
ATOM 1360 C CA . ARG A 1 173 ? 17.906 16.031 2.168 1 71.31 173 ARG A CA 1
ATOM 1361 C C . ARG A 1 173 ? 18.859 16.906 1.366 1 71.31 173 ARG A C 1
ATOM 1363 O O . ARG A 1 173 ? 18.875 18.125 1.527 1 71.31 173 ARG A O 1
ATOM 1370 N N . SER A 1 174 ? 19.688 16.344 0.592 1 62.75 174 SER A N 1
ATOM 1371 C CA . SER A 1 174 ? 20.672 17.062 -0.202 1 62.75 174 SER A CA 1
ATOM 1372 C C . SER A 1 174 ? 20.016 18.125 -1.064 1 62.75 174 SER A C 1
ATOM 1374 O O . SER A 1 174 ? 20.609 19.203 -1.286 1 62.75 174 SER A O 1
ATOM 1376 N N . GLY A 1 175 ? 18.875 17.984 -1.426 1 63.97 175 GLY A N 1
ATOM 1377 C CA . GLY A 1 175 ? 18.188 18.922 -2.299 1 63.97 175 GLY A CA 1
ATOM 1378 C C . GLY A 1 175 ? 17.656 20.141 -1.568 1 63.97 175 GLY A C 1
ATOM 1379 O O . GLY A 1 175 ? 17.031 21.016 -2.178 1 63.97 175 GLY A O 1
ATOM 1380 N N . HIS A 1 176 ? 17.953 20.188 -0.379 1 68.5 176 HIS A N 1
ATOM 1381 C CA . HIS A 1 176 ? 17.375 21.266 0.412 1 68.5 176 HIS A CA 1
ATOM 1382 C C . HIS A 1 176 ? 18.312 22.469 0.476 1 68.5 176 HIS A C 1
ATOM 1384 O O . HIS A 1 176 ? 18.156 23.344 1.335 1 68.5 176 HIS A O 1
ATOM 1390 N N . ARG A 1 177 ? 19.078 22.531 -0.468 1 70.31 177 ARG A N 1
ATOM 1391 C CA . ARG A 1 177 ? 20.047 23.625 -0.498 1 70.31 177 ARG A CA 1
ATOM 1392 C C . ARG A 1 177 ? 19.375 24.953 -0.773 1 70.31 177 ARG A C 1
ATOM 1394 O O . ARG A 1 177 ? 19.797 25.984 -0.251 1 70.31 177 ARG A O 1
ATOM 1401 N N . SER A 1 178 ? 18.375 24.875 -1.445 1 79.25 178 SER A N 1
ATOM 1402 C CA . SER A 1 178 ? 17.75 26.125 -1.871 1 79.25 178 SER A CA 1
ATOM 1403 C C . SER A 1 178 ? 16.656 26.562 -0.9 1 79.25 178 SER A C 1
ATOM 1405 O O . SER A 1 178 ? 16.062 27.625 -1.054 1 79.25 178 SER A O 1
ATOM 1407 N N . VAL A 1 179 ? 16.391 25.812 0.081 1 86.56 179 VAL A N 1
ATOM 1408 C CA . VAL A 1 179 ? 15.234 26.078 0.943 1 86.56 179 VAL A CA 1
ATOM 1409 C C . V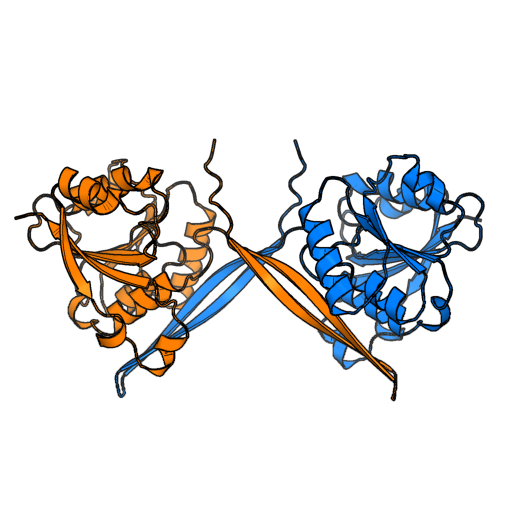AL A 1 179 ? 15.398 27.438 1.629 1 86.56 179 VAL A C 1
ATOM 1411 O O . VAL A 1 179 ? 14.461 28.234 1.662 1 86.56 179 VAL A O 1
ATOM 1414 N N . GLU A 1 180 ? 16.562 27.703 2.078 1 85.06 180 GLU A N 1
ATOM 1415 C CA . GLU A 1 180 ? 16.812 28.953 2.779 1 85.06 180 GLU A CA 1
ATOM 1416 C C . GLU A 1 180 ? 16.656 30.156 1.843 1 85.06 180 GLU A C 1
ATOM 1418 O O . GLU A 1 180 ? 16.109 31.188 2.234 1 85.06 180 GLU A O 1
ATOM 1423 N N . TYR A 1 181 ? 17.172 29.938 0.689 1 88.62 181 TYR A N 1
ATOM 1424 C CA . TYR A 1 181 ? 17.047 31 -0.312 1 88.62 181 TYR A CA 1
ATOM 1425 C C . TYR A 1 181 ? 15.594 31.297 -0.623 1 88.62 181 TYR A C 1
ATOM 1427 O O . TYR A 1 181 ? 15.188 32.469 -0.665 1 88.62 181 TYR A O 1
ATOM 1435 N N . LEU A 1 182 ? 14.859 30.297 -0.831 1 90.69 182 LEU A N 1
ATOM 1436 C CA . LEU A 1 182 ? 13.453 30.469 -1.202 1 90.69 182 LEU A CA 1
ATOM 1437 C C . LEU A 1 182 ? 12.648 31.031 -0.037 1 90.69 182 LEU A C 1
ATOM 1439 O O . LEU A 1 182 ? 11.734 31.844 -0.24 1 90.69 182 LEU A O 1
ATOM 1443 N N . MET A 1 183 ? 13.008 30.688 1.139 1 92.75 183 MET A N 1
ATOM 1444 C CA . MET A 1 183 ? 12.383 31.281 2.318 1 92.75 183 MET A CA 1
ATOM 1445 C C . MET A 1 183 ? 12.609 32.781 2.354 1 92.75 183 MET A C 1
ATOM 1447 O O . MET A 1 183 ? 11.672 33.562 2.57 1 92.75 183 MET A O 1
ATOM 1451 N N . ALA A 1 184 ? 13.773 33.156 2.127 1 92.56 184 ALA A N 1
ATOM 1452 C CA . ALA A 1 184 ? 14.133 34.562 2.152 1 92.56 184 ALA A CA 1
ATOM 1453 C C . ALA A 1 184 ? 13.414 35.344 1.047 1 92.56 184 ALA A C 1
ATOM 1455 O O . ALA A 1 184 ? 12.977 36.469 1.254 1 92.56 184 ALA A O 1
ATOM 1456 N N . LYS A 1 185 ? 13.391 34.781 -0.076 1 95 185 LYS A N 1
ATOM 1457 C CA . LYS A 1 185 ? 12.695 35.375 -1.219 1 95 185 LYS A CA 1
ATOM 1458 C C . LYS A 1 185 ? 11.281 35.781 -0.843 1 95 185 LYS A C 1
ATOM 1460 O O . LYS A 1 185 ? 10.797 36.812 -1.31 1 95 185 LYS A O 1
ATOM 1465 N N . TRP A 1 186 ? 10.664 35.062 0.035 1 96.31 186 TRP A N 1
ATOM 1466 C CA . TRP A 1 186 ? 9.266 35.312 0.355 1 96.31 186 TRP A CA 1
ATOM 1467 C C . TRP A 1 186 ? 9.125 35.969 1.721 1 96.31 186 TRP A C 1
ATOM 1469 O O . TRP A 1 186 ? 8.055 35.969 2.32 1 96.31 186 TRP A O 1
ATOM 1479 N N . GLY A 1 187 ? 10.242 36.5 2.234 1 95.44 187 GLY A N 1
ATOM 1480 C CA . GLY A 1 187 ? 10.203 37.281 3.473 1 95.44 187 GLY A CA 1
ATOM 1481 C C . GLY A 1 187 ? 10.023 36.406 4.703 1 95.44 187 GLY A C 1
ATOM 1482 O O . GLY A 1 187 ? 9.375 36.812 5.668 1 95.44 187 GLY A O 1
ATOM 1483 N N . LEU A 1 188 ? 10.547 35.219 4.621 1 96 188 LEU A N 1
ATOM 1484 C CA . LEU A 1 188 ? 10.453 34.281 5.73 1 96 188 LEU A CA 1
ATOM 1485 C C . LEU A 1 188 ? 11.836 33.969 6.281 1 96 188 LEU A C 1
ATOM 1487 O O . LEU A 1 188 ? 12.844 34.125 5.594 1 96 188 LEU A O 1
ATOM 1491 N N . SER A 1 189 ? 11.891 33.531 7.504 1 93.44 189 SER A N 1
ATOM 1492 C CA . SER A 1 189 ? 13.141 33.094 8.125 1 93.44 189 SER A CA 1
ATOM 1493 C C . SER A 1 189 ? 12.906 31.969 9.125 1 93.44 189 SER A C 1
ATOM 1495 O O . SER A 1 189 ? 11.859 31.922 9.781 1 93.44 189 SER A O 1
ATOM 1497 N N . CYS A 1 190 ? 13.828 31.094 9.117 1 89.44 190 CYS A N 1
ATOM 1498 C CA . CYS A 1 190 ? 13.797 30.062 10.148 1 89.44 190 CYS A CA 1
ATOM 1499 C C . CYS A 1 190 ? 14.18 30.641 11.508 1 89.44 190 CYS A C 1
ATOM 1501 O O . CYS A 1 190 ? 15.289 31.156 11.68 1 89.44 190 CYS A O 1
ATOM 1503 N N . SER A 1 191 ? 13.336 30.594 12.43 1 82 191 SER A N 1
ATOM 1504 C CA . SER A 1 191 ? 13.586 31.219 13.727 1 82 191 SER A CA 1
ATOM 1505 C C . SER A 1 191 ? 14.141 30.219 14.727 1 82 191 SER A C 1
ATOM 1507 O O . SER A 1 191 ? 14.922 30.578 15.609 1 82 191 SER A O 1
ATOM 1509 N N . THR A 1 192 ? 13.719 28.969 14.664 1 79.25 192 THR A N 1
ATOM 1510 C CA . THR A 1 192 ? 14.102 27.984 15.672 1 79.25 192 THR A CA 1
ATOM 1511 C C . THR A 1 192 ? 14.188 26.594 15.062 1 79.25 192 THR A C 1
ATOM 1513 O O . THR A 1 192 ? 13.344 26.203 14.25 1 79.25 192 THR A O 1
ATOM 1516 N N . ILE A 1 193 ? 15.219 26.016 15.359 1 78.25 193 ILE A N 1
ATOM 1517 C CA . ILE A 1 193 ? 15.32 24.578 15.141 1 78.25 193 ILE A CA 1
ATOM 1518 C C . ILE A 1 193 ? 15.133 23.844 16.469 1 78.25 193 ILE A C 1
ATOM 1520 O O . ILE A 1 193 ? 15.867 24.094 17.422 1 78.25 193 ILE A O 1
ATOM 1524 N N . ILE A 1 194 ? 14.195 23.094 16.469 1 80.44 194 ILE A N 1
ATOM 1525 C CA . ILE A 1 194 ? 13.867 22.438 17.734 1 80.44 194 ILE A CA 1
ATOM 1526 C C . ILE A 1 194 ? 14.461 21.031 17.766 1 80.44 194 ILE A C 1
ATOM 1528 O O . ILE A 1 194 ? 14.242 20.25 16.844 1 80.44 194 ILE A O 1
ATOM 1532 N N . ASP A 1 195 ? 15.188 20.828 18.75 1 80.25 195 ASP A N 1
ATOM 1533 C CA . ASP A 1 195 ? 15.727 19.484 18.984 1 80.25 195 ASP A CA 1
ATOM 1534 C C . ASP A 1 195 ? 14.609 18.5 19.312 1 80.25 195 ASP A C 1
ATOM 1536 O O . ASP A 1 195 ? 13.875 18.703 20.297 1 80.25 195 ASP A O 1
ATOM 1540 N N . VAL A 1 196 ? 14.5 17.453 18.578 1 84.44 196 VAL A N 1
ATOM 1541 C CA . VAL A 1 196 ? 13.453 16.453 18.719 1 84.44 196 VAL A CA 1
ATOM 1542 C C . VAL A 1 196 ? 13.484 15.883 20.141 1 84.44 196 VAL A C 1
ATOM 1544 O O . VAL A 1 196 ? 12.445 15.562 20.719 1 84.44 196 VAL A O 1
ATOM 1547 N N . SER A 1 197 ? 14.648 15.844 20.734 1 80.25 197 SER A N 1
ATOM 1548 C CA . SER A 1 197 ? 14.828 15.258 22.062 1 80.25 197 SER A CA 1
ATOM 1549 C C . SER A 1 197 ? 14.227 16.141 23.141 1 80.25 197 SER A C 1
ATOM 1551 O O . SER A 1 197 ? 14.023 15.695 24.266 1 80.25 197 SER A O 1
ATOM 1553 N N . GLN A 1 198 ? 13.914 17.375 22.797 1 81.19 198 GLN A N 1
ATOM 1554 C CA . GLN A 1 198 ? 13.406 18.328 23.781 1 81.19 198 GLN A CA 1
ATOM 1555 C C . GLN A 1 198 ? 11.938 18.062 24.094 1 81.19 198 GLN A C 1
ATOM 1557 O O . GLN A 1 198 ? 11.438 18.469 25.141 1 81.19 198 GLN A O 1
ATOM 1562 N N . PHE A 1 199 ? 11.305 17.359 23.203 1 84.94 199 PHE A N 1
ATOM 1563 C CA . PHE A 1 199 ? 9.875 17.266 23.453 1 84.94 199 PHE A CA 1
ATOM 1564 C C . PHE A 1 199 ? 9.367 15.859 23.172 1 84.94 199 PHE A C 1
ATOM 1566 O O . PHE A 1 199 ? 8.25 15.508 23.562 1 84.94 199 PHE A O 1
ATOM 1573 N N . VAL A 1 200 ? 10.086 15.094 22.609 1 85.5 200 VAL A N 1
ATOM 1574 C CA . VAL A 1 200 ? 9.664 13.727 22.312 1 85.5 200 VAL A CA 1
ATOM 1575 C C . VAL A 1 200 ? 10.055 12.812 23.469 1 85.5 200 VAL A C 1
ATOM 1577 O O . VAL A 1 200 ? 11.211 12.797 23.906 1 85.5 200 VAL A O 1
ATOM 1580 N N . PRO A 1 201 ? 9.07 12.102 23.922 1 82.94 201 PRO A N 1
ATOM 1581 C CA . PRO A 1 201 ? 9.445 11.109 24.938 1 82.94 201 PRO A CA 1
ATOM 1582 C C . PRO A 1 201 ? 10.531 10.156 24.453 1 82.94 201 PRO A C 1
ATOM 1584 O O . PRO A 1 201 ? 10.539 9.758 23.297 1 82.94 201 PRO A O 1
ATOM 1587 N N . PHE A 1 202 ? 11.312 9.766 25.344 1 75.56 202 PHE A N 1
ATOM 1588 C CA . PHE A 1 202 ? 12.508 8.984 25.031 1 75.56 202 PHE A CA 1
ATOM 1589 C C . PHE A 1 202 ? 12.133 7.688 24.328 1 75.56 202 PHE A C 1
ATOM 1591 O O . PHE A 1 202 ? 12.82 7.266 23.391 1 75.56 202 PHE A O 1
ATOM 1598 N N . LYS A 1 203 ? 11.062 7.082 24.672 1 73.44 203 LYS A N 1
ATOM 1599 C CA . LYS A 1 203 ? 10.68 5.773 24.156 1 73.44 203 LYS A CA 1
ATOM 1600 C C . LYS A 1 203 ? 10.305 5.863 22.672 1 73.44 203 LYS A C 1
ATOM 1602 O O . LYS A 1 203 ? 10.359 4.863 21.953 1 73.44 203 LYS A O 1
ATOM 1607 N N . LYS A 1 204 ? 10.047 7.082 22.297 1 80.81 204 LYS A N 1
ATOM 1608 C CA . LYS A 1 204 ? 9.555 7.254 20.922 1 80.81 204 LYS A CA 1
ATOM 1609 C C . LYS A 1 204 ? 10.672 7.707 20 1 80.81 204 LYS A C 1
ATOM 1611 O O . LYS A 1 204 ? 10.547 7.59 18.766 1 80.81 204 LYS A O 1
ATOM 1616 N N . ILE A 1 205 ? 11.672 8.203 20.609 1 77.06 205 ILE A N 1
ATOM 1617 C CA . ILE A 1 205 ? 12.727 8.844 19.844 1 77.06 205 ILE A CA 1
ATOM 1618 C C . ILE A 1 205 ? 13.391 7.824 18.922 1 77.06 205 ILE A C 1
ATOM 1620 O O . ILE A 1 205 ? 13.719 8.133 17.766 1 77.06 205 ILE A O 1
ATOM 1624 N N . ASP A 1 206 ? 13.422 6.59 19.328 1 76.25 206 ASP A N 1
ATOM 1625 C CA . ASP A 1 206 ? 14.141 5.562 18.578 1 76.25 206 ASP A CA 1
ATOM 1626 C C . ASP A 1 206 ? 13.375 5.164 17.312 1 76.25 206 ASP A C 1
ATOM 1628 O O . ASP A 1 206 ? 13.969 4.664 16.359 1 76.25 206 ASP A O 1
ATOM 1632 N N . ASP A 1 207 ? 12.141 5.465 17.344 1 75.25 207 ASP A N 1
ATOM 1633 C CA . ASP A 1 207 ? 11.305 5.07 16.219 1 75.25 207 ASP A CA 1
ATOM 1634 C C . ASP A 1 207 ? 11.312 6.141 15.125 1 75.25 207 ASP A C 1
ATOM 1636 O O . ASP A 1 207 ? 10.789 5.918 14.023 1 75.25 207 ASP A O 1
ATOM 1640 N N . LEU A 1 208 ? 11.969 7.246 15.438 1 81.44 208 LEU A N 1
ATOM 1641 C CA . LEU A 1 208 ? 11.984 8.344 14.484 1 81.44 208 LEU A CA 1
ATOM 1642 C C . LEU A 1 208 ? 13.328 8.43 13.773 1 81.44 208 LEU A C 1
ATOM 1644 O O . LEU A 1 208 ? 14.375 8.18 14.375 1 81.44 208 LEU A O 1
ATOM 1648 N N . PRO A 1 209 ? 13.281 8.711 12.469 1 78.31 209 PRO A N 1
ATOM 1649 C CA . PRO A 1 209 ? 14.547 8.938 11.781 1 78.31 209 PRO A CA 1
ATOM 1650 C C . PRO A 1 209 ? 15.344 10.094 12.383 1 78.31 209 PRO A C 1
ATOM 1652 O O . PRO A 1 209 ? 14.773 11.125 12.742 1 78.31 209 PRO A O 1
ATOM 1655 N N . SER A 1 210 ? 16.625 9.93 12.469 1 78.31 210 SER A N 1
ATOM 1656 C CA . SER A 1 210 ? 17.5 10.93 13.07 1 78.31 210 SER A CA 1
ATOM 1657 C C . SER A 1 210 ? 17.594 12.18 12.203 1 78.31 210 SER A C 1
ATOM 1659 O O . SER A 1 210 ? 17.938 13.258 12.695 1 78.31 210 SER A O 1
ATOM 1661 N N . SER A 1 211 ? 17.266 12.031 10.953 1 81.5 211 SER A N 1
ATOM 1662 C CA . SER A 1 211 ? 17.375 13.148 10.031 1 81.5 211 SER A CA 1
ATOM 1663 C C . SER A 1 211 ? 16.156 14.055 10.102 1 81.5 211 SER A C 1
ATOM 1665 O O . SER A 1 211 ? 16.125 15.125 9.484 1 81.5 211 SER A O 1
ATOM 1667 N N . LEU A 1 212 ? 15.219 13.664 10.883 1 86.88 212 LEU A N 1
ATOM 1668 C CA . LEU A 1 212 ? 13.977 14.43 10.984 1 86.88 212 LEU A CA 1
ATOM 1669 C C . LEU A 1 212 ? 14.172 15.664 11.859 1 86.88 212 LEU A C 1
ATOM 1671 O O . LEU A 1 212 ? 14.789 15.586 12.922 1 86.88 212 LEU A O 1
ATOM 1675 N N . GLN A 1 213 ? 13.719 16.797 11.352 1 88.62 213 GLN A N 1
ATOM 1676 C CA . GLN A 1 213 ? 13.828 18.078 12.062 1 88.62 213 GLN A CA 1
ATOM 1677 C C . GLN A 1 213 ? 12.469 18.75 12.18 1 88.62 213 GLN A C 1
ATOM 1679 O O . GLN A 1 213 ? 11.57 18.5 11.375 1 88.62 213 GLN A O 1
ATOM 1684 N N . LEU A 1 214 ? 12.359 19.531 13.258 1 94.81 214 LEU A N 1
ATOM 1685 C CA . LEU A 1 214 ? 11.234 20.438 13.43 1 94.81 214 LEU A CA 1
ATOM 1686 C C . LEU A 1 214 ? 11.719 21.891 13.492 1 94.81 214 LEU A C 1
ATOM 1688 O O . LEU A 1 214 ? 12.633 22.219 14.242 1 94.81 214 LEU A O 1
ATOM 1692 N N . ILE A 1 215 ? 11.141 22.719 12.641 1 93.69 215 ILE A N 1
ATOM 1693 C CA . ILE A 1 215 ? 11.562 24.125 12.617 1 93.69 215 ILE A CA 1
ATOM 1694 C C . ILE A 1 215 ? 10.344 25.031 12.672 1 93.69 215 ILE A C 1
ATOM 1696 O O . ILE A 1 215 ? 9.234 24.609 12.328 1 93.69 215 ILE A O 1
ATOM 1700 N N . GLU A 1 216 ? 10.586 26.188 13.109 1 95.75 216 GLU A N 1
ATOM 1701 C CA . GLU A 1 216 ? 9.602 27.266 13.047 1 95.75 216 GLU A CA 1
ATOM 1702 C C . GLU A 1 216 ? 10.039 28.359 12.062 1 95.75 216 GLU A C 1
ATOM 1704 O O . GLU A 1 216 ? 11.18 28.812 12.094 1 95.75 216 GLU A O 1
ATOM 1709 N N . ILE A 1 217 ? 9.148 28.672 11.227 1 95.94 217 ILE A N 1
ATOM 1710 C CA . ILE A 1 217 ? 9.383 29.719 10.242 1 95.94 217 ILE A CA 1
ATOM 1711 C C . ILE A 1 217 ? 8.492 30.922 10.555 1 95.94 217 ILE A C 1
ATOM 1713 O O . ILE A 1 217 ? 7.297 30.766 10.828 1 95.94 217 ILE A O 1
ATOM 1717 N N . VAL A 1 218 ? 9.07 32.094 10.531 1 95.88 218 VAL A N 1
ATOM 1718 C CA . VAL A 1 218 ? 8.359 33.312 10.891 1 95.88 218 VAL A CA 1
ATOM 1719 C C . VAL A 1 218 ? 8.609 34.406 9.836 1 95.88 218 VAL A C 1
ATOM 1721 O O . VAL A 1 218 ? 9.5 34.25 8.992 1 95.88 218 VAL A O 1
ATOM 1724 N N . PRO A 1 219 ? 7.684 35.406 9.836 1 93.81 219 PRO A N 1
ATOM 1725 C CA . PRO A 1 219 ? 7.992 36.531 8.953 1 93.81 219 PRO A CA 1
ATOM 1726 C C . PRO A 1 219 ? 9.352 37.156 9.258 1 93.81 219 PRO A C 1
ATOM 1728 O O . PRO A 1 219 ? 9.742 37.281 10.422 1 93.81 219 PRO A O 1
ATOM 1731 N N . ARG A 1 220 ? 10.031 37.406 8.133 1 88.94 220 ARG A N 1
ATOM 1732 C CA . ARG A 1 220 ? 11.336 38.031 8.297 1 88.94 220 ARG A CA 1
ATOM 1733 C C . ARG A 1 220 ? 11.18 39.469 8.797 1 88.94 220 ARG A C 1
ATOM 1735 O O . ARG A 1 220 ? 10.281 40.188 8.359 1 88.94 220 ARG A O 1
ATOM 1742 N N . SER A 1 221 ? 11.758 39.844 10 1 72.44 221 SER A N 1
ATOM 1743 C CA . SER A 1 221 ? 11.742 41.188 10.531 1 72.44 221 SER A CA 1
ATOM 1744 C C . SER A 1 221 ? 12.477 42.156 9.609 1 72.44 221 SER A C 1
ATOM 1746 O O . SER A 1 221 ? 13.414 41.75 8.914 1 72.44 221 SER A O 1
ATOM 1748 N N . MET B 1 1 ? -2.268 1.619 -23.672 1 19.25 1 MET B N 1
ATOM 1749 C CA . MET B 1 1 ? -2.955 1.928 -22.422 1 19.25 1 MET B CA 1
ATOM 1750 C C . MET B 1 1 ? -2.658 0.873 -21.359 1 19.25 1 MET B C 1
ATOM 1752 O O . MET B 1 1 ? -3.076 -0.279 -21.484 1 19.25 1 MET B O 1
ATOM 1756 N N . ILE B 1 2 ? -1.514 0.845 -20.906 1 27.23 2 ILE B N 1
ATOM 1757 C CA . ILE B 1 2 ? -1.064 -0.203 -19.984 1 27.23 2 ILE B CA 1
ATOM 1758 C C . ILE B 1 2 ? -2.068 -0.359 -18.844 1 27.23 2 ILE B C 1
ATOM 1760 O O . ILE B 1 2 ? -2.391 0.611 -18.156 1 27.23 2 ILE B O 1
ATOM 1764 N N . ARG B 1 3 ? -2.898 -1.314 -19.062 1 30.19 3 ARG B N 1
ATOM 1765 C CA . ARG B 1 3 ? -3.914 -1.646 -18.078 1 30.19 3 ARG B CA 1
ATOM 1766 C C . ARG B 1 3 ? -3.346 -1.559 -16.656 1 30.19 3 ARG B C 1
ATOM 1768 O O . ARG B 1 3 ? -2.416 -2.287 -16.312 1 30.19 3 ARG B O 1
ATOM 1775 N N . ARG B 1 4 ? -3.248 -0.367 -16.219 1 37.94 4 ARG B N 1
ATOM 1776 C CA . ARG B 1 4 ? -2.857 -0.243 -14.812 1 37.94 4 ARG B CA 1
ATOM 1777 C C . ARG B 1 4 ? -3.717 -1.136 -13.922 1 37.94 4 ARG B C 1
ATOM 1779 O O . ARG B 1 4 ? -4.945 -1.121 -14.023 1 37.94 4 ARG B O 1
ATOM 1786 N N . SER B 1 5 ? -3.26 -2.219 -13.57 1 43.47 5 SER B N 1
ATOM 1787 C CA . SER B 1 5 ? -3.904 -3.203 -12.703 1 43.47 5 SER B CA 1
ATOM 1788 C C . SER B 1 5 ? -4.656 -2.529 -11.562 1 43.47 5 SER B C 1
ATOM 1790 O O . SER B 1 5 ? -4.16 -1.575 -10.961 1 43.47 5 SER B O 1
ATOM 1792 N N . PRO B 1 6 ? -5.957 -2.697 -11.617 1 49.5 6 PRO B N 1
ATOM 1793 C CA . PRO B 1 6 ? -6.711 -2.137 -10.5 1 49.5 6 PRO B CA 1
ATOM 1794 C C . PRO B 1 6 ? -6.016 -2.336 -9.156 1 49.5 6 PRO B C 1
ATOM 1796 O O . PRO B 1 6 ? -5.391 -3.375 -8.93 1 49.5 6 PRO B O 1
ATOM 1799 N N . SER B 1 7 ? -5.52 -1.363 -8.547 1 58.78 7 SER B N 1
ATOM 1800 C CA . SER B 1 7 ? -4.961 -1.428 -7.203 1 58.78 7 SER B CA 1
ATOM 1801 C C . SER B 1 7 ? -6.059 -1.552 -6.152 1 58.78 7 SER B C 1
ATOM 1803 O O . SER B 1 7 ? -7.141 -0.977 -6.309 1 58.78 7 SER B O 1
ATOM 1805 N N . LEU B 1 8 ? -6.031 -2.715 -5.391 1 65.5 8 LEU B N 1
ATOM 1806 C CA . LEU B 1 8 ? -6.91 -2.857 -4.238 1 65.5 8 LEU B CA 1
ATOM 1807 C C . LEU B 1 8 ? -6.469 -1.944 -3.1 1 65.5 8 LEU B C 1
ATOM 1809 O O . LEU B 1 8 ? -5.273 -1.84 -2.811 1 65.5 8 LEU B O 1
ATOM 1813 N N . GLU B 1 9 ? -7.426 -1.159 -2.777 1 74.38 9 GLU B N 1
ATOM 1814 C CA . GLU B 1 9 ? -7.156 -0.271 -1.65 1 74.38 9 GLU B CA 1
ATOM 1815 C C . GLU B 1 9 ? -7.52 -0.934 -0.325 1 74.38 9 GLU B C 1
ATOM 1817 O O . GLU B 1 9 ? -8.531 -1.624 -0.228 1 74.38 9 GLU B O 1
ATOM 1822 N N . MET B 1 10 ? -6.531 -1.011 0.562 1 73.88 10 MET B N 1
ATOM 1823 C CA . MET B 1 10 ? -6.777 -1.463 1.929 1 73.88 10 MET B CA 1
ATOM 1824 C C . MET B 1 10 ? -6.789 -0.285 2.898 1 73.88 10 MET B C 1
ATOM 1826 O O . MET B 1 10 ? -5.902 0.567 2.855 1 73.88 10 MET B O 1
ATOM 1830 N N . GLN B 1 11 ? -7.93 -0.261 3.605 1 82.94 11 GLN B N 1
ATOM 1831 C CA . GLN B 1 11 ? -8.016 0.778 4.625 1 82.94 11 GLN B CA 1
ATOM 1832 C C . GLN B 1 11 ? -7.613 0.239 5.996 1 82.94 11 GLN B C 1
ATOM 1834 O O . GLN B 1 11 ? -7.988 -0.875 6.367 1 82.94 11 GLN B O 1
ATOM 1839 N N . LYS B 1 12 ? -6.691 0.855 6.617 1 80.81 12 LYS B N 1
ATOM 1840 C CA . LYS B 1 12 ? -6.242 0.523 7.969 1 80.81 12 LYS B CA 1
ATOM 1841 C C . LYS B 1 12 ? -6.391 1.718 8.906 1 80.81 12 LYS B C 1
ATOM 1843 O O . LYS B 1 12 ? -6.297 2.869 8.477 1 80.81 12 LYS B O 1
ATOM 1848 N N . ILE B 1 13 ? -6.734 1.368 10.195 1 89.62 13 ILE B N 1
ATOM 1849 C CA . ILE B 1 13 ? -6.77 2.408 11.219 1 89.62 13 ILE B CA 1
ATOM 1850 C C . ILE B 1 13 ? -5.531 2.301 12.109 1 89.62 13 ILE B C 1
ATOM 1852 O O . ILE B 1 13 ? -5.266 1.246 12.688 1 89.62 13 ILE B O 1
ATOM 1856 N N . SER B 1 14 ? -4.707 3.312 12.133 1 89.38 14 SER B N 1
ATOM 1857 C CA . SER B 1 14 ? -3.566 3.35 13.047 1 89.38 14 SER B CA 1
ATOM 1858 C C . SER B 1 14 ? -3.887 4.156 14.297 1 89.38 14 SER B C 1
ATOM 1860 O O . SER B 1 14 ? -4.68 5.102 14.25 1 89.38 14 SER B O 1
ATOM 1862 N N . GLU B 1 15 ? -3.33 3.68 15.406 1 92.62 15 GLU B N 1
ATOM 1863 C CA . GLU B 1 15 ? -3.516 4.371 16.672 1 92.62 15 GLU B CA 1
ATOM 1864 C C . GLU B 1 15 ? -2.221 5.039 17.141 1 92.62 15 GLU B C 1
ATOM 1866 O O . GLU B 1 15 ? -1.16 4.41 17.125 1 92.62 15 GLU B O 1
ATOM 1871 N N . HIS B 1 16 ? -2.326 6.297 17.5 1 93.81 16 HIS B N 1
ATOM 1872 C CA . HIS B 1 16 ? -1.198 7.098 17.969 1 93.81 16 HIS B CA 1
ATOM 1873 C C . HIS B 1 16 ? -1.455 7.664 19.359 1 93.81 16 HIS B C 1
ATOM 1875 O O . HIS B 1 16 ? -2.434 8.383 19.562 1 93.81 16 HIS B O 1
ATOM 1881 N N . GLU B 1 17 ? -0.509 7.32 20.25 1 93.56 17 GLU B N 1
ATOM 1882 C CA . GLU B 1 17 ? -0.666 7.75 21.641 1 93.56 17 GLU B CA 1
ATOM 1883 C C . GLU B 1 17 ? 0.337 8.844 22 1 93.56 17 GLU B C 1
ATOM 1885 O O . GLU B 1 17 ? 1.521 8.734 21.672 1 93.56 17 GLU B O 1
ATOM 1890 N N . PHE B 1 18 ? -0.192 9.898 22.641 1 95.06 18 PHE B N 1
ATOM 1891 C CA . PHE B 1 18 ? 0.607 11.008 23.156 1 95.06 18 PHE B CA 1
ATOM 1892 C C . PHE B 1 18 ? 0.409 11.164 24.656 1 95.06 18 PHE B C 1
ATOM 1894 O O . PHE B 1 18 ? -0.725 11.219 25.141 1 95.06 18 PHE B O 1
ATOM 1901 N N . ALA B 1 19 ? 1.591 11.156 25.359 1 92.75 19 ALA B N 1
ATOM 1902 C CA . ALA B 1 19 ? 1.468 11.227 26.812 1 92.75 19 ALA B CA 1
ATOM 1903 C C . ALA B 1 19 ? 2.41 12.273 27.391 1 92.75 19 ALA B C 1
ATOM 1905 O O . ALA B 1 19 ? 3.484 12.523 26.844 1 92.75 19 ALA B O 1
ATOM 1906 N N . ASP B 1 20 ? 1.96 12.961 28.422 1 90.94 20 ASP B N 1
ATOM 1907 C CA . ASP B 1 20 ? 2.699 13.898 29.266 1 90.94 20 ASP B CA 1
ATOM 1908 C C . ASP B 1 20 ? 2.266 13.789 30.719 1 90.94 20 ASP B C 1
ATOM 1910 O O . ASP B 1 20 ? 1.3 14.438 31.141 1 90.94 20 ASP B O 1
ATOM 1914 N N . GLY B 1 21 ? 3.098 13.039 31.5 1 89.06 21 GLY B N 1
ATOM 1915 C CA . GLY B 1 21 ? 2.666 12.758 32.844 1 89.06 21 GLY B CA 1
ATOM 1916 C C . GLY B 1 21 ? 1.36 11.984 32.906 1 89.06 21 GLY B C 1
ATOM 1917 O O . GLY B 1 21 ? 1.221 10.938 32.281 1 89.06 21 GLY B O 1
ATOM 1918 N N . PRO B 1 22 ? 0.409 12.555 33.625 1 91.25 22 PRO B N 1
ATOM 1919 C CA . PRO B 1 22 ? -0.867 11.852 33.781 1 91.25 22 PRO B CA 1
ATOM 1920 C C . PRO B 1 22 ? -1.812 12.062 32.594 1 91.25 22 PRO B C 1
ATOM 1922 O O . PRO B 1 22 ? -2.803 11.336 32.469 1 91.25 22 PRO B O 1
ATOM 1925 N N . GLU B 1 23 ? -1.534 13.031 31.812 1 93.88 23 GLU B N 1
ATOM 1926 C CA . GLU B 1 23 ? -2.412 13.336 30.688 1 93.88 23 GLU B CA 1
ATOM 1927 C C . GLU B 1 23 ? -1.989 12.57 29.438 1 93.88 23 GLU B C 1
ATOM 1929 O O . GLU B 1 23 ? -0.796 12.383 29.188 1 93.88 23 GLU B O 1
ATOM 1934 N N . SER B 1 24 ? -2.986 12.055 28.734 1 95.69 24 SER B N 1
ATOM 1935 C CA . SER B 1 24 ? -2.689 11.336 27.5 1 95.69 24 SER B CA 1
ATOM 1936 C C . SER B 1 24 ? -3.783 11.555 26.453 1 95.69 24 SER B C 1
ATOM 1938 O O . SER B 1 24 ? -4.898 11.961 26.797 1 95.69 24 SER B O 1
ATOM 1940 N N . LEU B 1 25 ? -3.412 11.414 25.234 1 96.75 25 LEU B N 1
ATOM 1941 C CA . LEU B 1 25 ? -4.316 11.508 24.094 1 96.75 25 LEU B CA 1
ATOM 1942 C C . LEU B 1 25 ? -4.055 10.391 23.094 1 96.75 25 LEU B C 1
ATOM 1944 O O . LEU B 1 25 ? -2.9 10.102 22.766 1 96.75 25 LEU B O 1
ATOM 1948 N N . THR B 1 26 ? -5.129 9.695 22.766 1 97.12 26 THR B N 1
ATOM 1949 C CA . THR B 1 26 ? -5.047 8.695 21.703 1 97.12 26 THR B CA 1
ATOM 1950 C C . THR B 1 26 ? -5.805 9.164 20.469 1 97.12 26 THR B C 1
ATOM 1952 O O . THR B 1 26 ? -6.961 9.586 20.562 1 97.12 26 THR B O 1
ATOM 1955 N N . VAL B 1 27 ? -5.152 9.148 19.344 1 97.94 27 VAL B N 1
ATOM 1956 C CA . VAL B 1 27 ? -5.746 9.562 18.078 1 97.94 27 VAL B CA 1
ATOM 1957 C C . VAL B 1 27 ? -5.715 8.391 17.094 1 97.94 27 VAL B C 1
ATOM 1959 O O . VAL B 1 27 ? -4.711 7.688 16.984 1 97.94 27 VAL B O 1
ATOM 1962 N N . ARG B 1 28 ? -6.844 8.172 16.406 1 97 28 ARG B N 1
ATOM 1963 C CA . ARG B 1 28 ? -6.973 7.109 15.414 1 97 28 ARG B CA 1
ATOM 1964 C C . ARG B 1 28 ? -7.031 7.688 14.008 1 97 28 ARG B C 1
ATOM 1966 O O . ARG B 1 28 ? -7.816 8.594 13.727 1 97 28 ARG B O 1
ATOM 1973 N N . ILE B 1 29 ? -6.152 7.172 13.172 1 97.62 29 ILE B N 1
ATOM 1974 C CA . ILE B 1 29 ? -6.031 7.73 11.828 1 97.62 29 ILE B CA 1
ATOM 1975 C C . ILE B 1 29 ? -6.32 6.648 10.789 1 97.62 29 ILE B C 1
ATOM 1977 O O . ILE B 1 29 ? -5.793 5.539 10.875 1 97.62 29 ILE B O 1
ATOM 1981 N N . SER B 1 30 ? -7.176 6.957 9.805 1 95 30 SER B N 1
ATOM 1982 C CA . SER B 1 30 ? -7.434 6.105 8.648 1 95 30 SER B CA 1
ATOM 1983 C C . SER B 1 30 ? -6.297 6.195 7.637 1 95 30 SER B C 1
ATOM 1985 O O . SER B 1 30 ? -5.891 7.293 7.25 1 95 30 SER B O 1
ATOM 1987 N N . GLU B 1 31 ? -5.695 5.094 7.336 1 91.12 31 GLU B N 1
ATOM 1988 C CA . GLU B 1 31 ? -4.684 4.973 6.289 1 91.12 31 GLU B CA 1
ATOM 1989 C C . GLU B 1 31 ? -5.172 4.086 5.152 1 91.12 31 GLU B C 1
ATOM 1991 O O . GLU B 1 31 ? -5.977 3.174 5.367 1 91.12 31 GLU B O 1
ATOM 1996 N N . VAL B 1 32 ? -4.785 4.516 3.959 1 86.12 32 VAL B N 1
ATOM 1997 C CA . VAL B 1 32 ? -5.148 3.727 2.787 1 86.12 32 VAL B CA 1
ATOM 1998 C C . VAL B 1 32 ? -3.889 3.197 2.109 1 86.12 32 VAL B C 1
ATOM 2000 O O . VAL B 1 32 ? -2.992 3.969 1.76 1 86.12 32 VAL B O 1
ATOM 2003 N N . MET B 1 33 ? -3.803 1.935 2.105 1 76.75 33 MET B N 1
ATOM 2004 C CA . MET B 1 33 ? -2.699 1.28 1.407 1 76.75 33 MET B CA 1
ATOM 2005 C C . MET B 1 33 ? -3.18 0.653 0.102 1 76.75 33 MET B C 1
ATOM 2007 O O . MET B 1 33 ? -4.309 0.163 0.021 1 76.75 33 MET B O 1
ATOM 2011 N N . LYS B 1 34 ? -2.285 0.944 -0.862 1 74.44 34 LYS B N 1
ATOM 2012 C CA . LYS B 1 34 ? -2.645 0.321 -2.133 1 74.44 34 LYS B CA 1
ATOM 2013 C C . LYS B 1 34 ? -1.8 -0.922 -2.395 1 74.44 34 LYS B C 1
ATOM 2015 O O . LYS B 1 34 ? -0.602 -0.936 -2.105 1 74.44 34 LYS B O 1
ATOM 2020 N N . GLU B 1 35 ? -2.539 -1.946 -2.631 1 69.44 35 GLU B N 1
ATOM 2021 C CA . GLU B 1 35 ? -1.897 -3.193 -3.035 1 69.44 35 GLU B CA 1
ATOM 2022 C C . GLU B 1 35 ? -1.904 -3.35 -4.555 1 69.44 35 GLU B C 1
ATOM 2024 O O . GLU B 1 35 ? -2.939 -3.164 -5.199 1 69.44 35 GLU B O 1
ATOM 2029 N N . ASP B 1 36 ? -0.605 -3.355 -5.027 1 74.12 36 ASP B N 1
ATOM 2030 C CA . ASP B 1 36 ? -0.524 -3.57 -6.469 1 74.12 36 ASP B CA 1
ATOM 2031 C C . ASP B 1 36 ? -0.616 -5.059 -6.809 1 74.12 36 ASP B C 1
ATOM 2033 O O . ASP B 1 36 ? -0.17 -5.906 -6.031 1 74.12 36 ASP B O 1
ATOM 2037 N N . TYR B 1 37 ? -1.13 -5.266 -7.973 1 75.56 37 TYR B N 1
ATOM 2038 C CA . TYR B 1 37 ? -1.2 -6.629 -8.484 1 75.56 37 TYR B CA 1
ATOM 2039 C C . TYR B 1 37 ? 0.176 -7.281 -8.484 1 75.56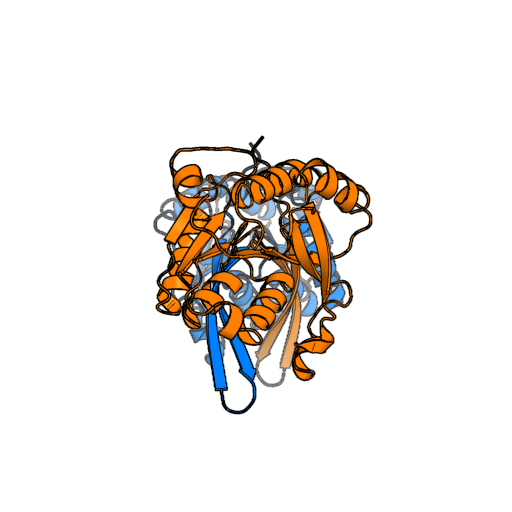 37 TYR B C 1
ATOM 2041 O O . TYR B 1 37 ? 1.169 -6.656 -8.859 1 75.56 37 TYR B O 1
ATOM 2049 N N . GLY B 1 38 ? 0.174 -8.414 -7.867 1 87.62 38 GLY B N 1
ATOM 2050 C CA . GLY B 1 38 ? 1.373 -9.234 -7.938 1 87.62 38 GLY B CA 1
ATOM 2051 C C . GLY B 1 38 ? 2.361 -8.945 -6.824 1 87.62 38 GLY B C 1
ATOM 2052 O O . GLY B 1 38 ? 3.393 -9.609 -6.711 1 87.62 38 GLY B O 1
ATOM 2053 N N . LEU B 1 39 ? 2.006 -7.965 -6.051 1 90.31 39 LEU B N 1
ATOM 2054 C CA . LEU B 1 39 ? 2.986 -7.57 -5.047 1 90.31 39 LEU B CA 1
ATOM 2055 C C . LEU B 1 39 ? 2.436 -7.773 -3.637 1 90.31 39 LEU B C 1
ATOM 2057 O O . LEU B 1 39 ? 3.055 -7.352 -2.658 1 90.31 39 LEU B O 1
ATOM 2061 N N . TYR B 1 40 ? 1.362 -8.383 -3.637 1 87.56 40 TYR B N 1
ATOM 2062 C CA . TYR B 1 40 ? 0.643 -8.664 -2.398 1 87.56 40 TYR B CA 1
ATOM 2063 C C . TYR B 1 40 ? 0.163 -10.109 -2.363 1 87.56 40 TYR B C 1
ATOM 2065 O O . TYR B 1 40 ? -0.229 -10.664 -3.393 1 87.56 40 TYR B O 1
ATOM 2073 N N . VAL B 1 41 ? 0.222 -10.68 -1.064 1 91.5 41 VAL B N 1
ATOM 2074 C CA . VAL B 1 41 ? -0.282 -12.039 -0.924 1 91.5 41 VAL B CA 1
ATOM 2075 C C . VAL B 1 41 ? -1.79 -12.008 -0.683 1 91.5 41 VAL B C 1
ATOM 2077 O O . VAL B 1 41 ? -2.244 -11.633 0.401 1 91.5 41 VAL B O 1
ATOM 2080 N N . TRP B 1 42 ? -2.5 -12.469 -1.601 1 87.31 42 TRP B N 1
ATOM 2081 C CA . TRP B 1 42 ? -3.953 -12.523 -1.497 1 87.31 42 TRP B CA 1
ATOM 2082 C C . TRP B 1 42 ? -4.406 -13.836 -0.867 1 87.31 42 TRP B C 1
ATOM 2084 O O . TRP B 1 42 ? -3.682 -14.836 -0.907 1 87.31 42 TRP B O 1
ATOM 2094 N N . PRO B 1 43 ? -5.598 -13.891 -0.312 1 88.81 43 PRO B N 1
ATOM 2095 C CA . PRO B 1 43 ? -6.121 -15.117 0.288 1 88.81 43 PRO B CA 1
ATOM 2096 C C . PRO B 1 43 ? -6.145 -16.281 -0.693 1 88.81 43 PRO B C 1
ATOM 2098 O O . PRO B 1 43 ? -5.918 -17.438 -0.299 1 88.81 43 PRO B O 1
ATOM 2101 N N . SER B 1 44 ? -6.414 -16.016 -1.906 1 92 44 SER B N 1
ATOM 2102 C CA . SER B 1 44 ? -6.438 -17.062 -2.92 1 92 44 SER B CA 1
ATOM 2103 C C . SER B 1 44 ? -5.078 -17.75 -3.035 1 92 44 SER B C 1
ATOM 2105 O O . SER B 1 44 ? -5.008 -18.953 -3.285 1 92 44 SER B O 1
ATOM 2107 N N . SER B 1 45 ? -4.047 -16.969 -2.926 1 95.56 45 SER B N 1
ATOM 2108 C CA . SER B 1 45 ? -2.691 -17.5 -2.977 1 95.56 45 SER B CA 1
ATOM 2109 C C . SER B 1 45 ? -2.402 -18.375 -1.766 1 95.56 45 SER B C 1
ATOM 2111 O O . SER B 1 45 ? -1.773 -19.438 -1.892 1 95.56 45 SER B O 1
ATOM 2113 N N . ILE B 1 46 ? -2.881 -17.984 -0.628 1 94.12 46 ILE B N 1
ATOM 2114 C CA . ILE B 1 46 ? -2.697 -18.734 0.604 1 94.12 46 ILE B CA 1
ATOM 2115 C C . ILE B 1 46 ? -3.428 -20.078 0.501 1 94.12 46 ILE B C 1
ATOM 2117 O O . ILE B 1 46 ? -2.873 -21.125 0.852 1 94.12 46 ILE B O 1
ATOM 2121 N N . LEU B 1 47 ? -4.625 -20.031 -0.017 1 94.56 47 LEU B N 1
ATOM 2122 C CA . LEU B 1 47 ? -5.43 -21.25 -0.168 1 94.56 47 LEU B CA 1
ATOM 2123 C C . LEU B 1 47 ? -4.758 -22.234 -1.121 1 94.56 47 LEU B C 1
ATOM 2125 O O . LEU B 1 47 ? -4.66 -23.422 -0.822 1 94.56 47 LEU B O 1
ATOM 2129 N N . LEU B 1 48 ? -4.332 -21.734 -2.256 1 97.44 48 LEU B N 1
ATOM 2130 C CA . LEU B 1 48 ? -3.678 -22.609 -3.229 1 97.44 48 LEU B CA 1
ATOM 2131 C C . LEU B 1 48 ? -2.396 -23.203 -2.654 1 97.44 48 LEU B C 1
ATOM 2133 O O . LEU B 1 48 ? -2.111 -24.391 -2.852 1 97.44 48 LEU B O 1
ATOM 2137 N N . ALA B 1 49 ? -1.67 -22.391 -1.923 1 98.06 49 ALA B N 1
ATOM 2138 C CA . ALA B 1 49 ? -0.451 -22.859 -1.274 1 98.06 49 ALA B CA 1
ATOM 2139 C C . ALA B 1 49 ? -0.763 -23.953 -0.258 1 98.06 49 ALA B C 1
ATOM 2141 O O . ALA B 1 49 ? -0.039 -24.953 -0.165 1 98.06 49 ALA B O 1
ATOM 2142 N N . GLU B 1 50 ? -1.814 -23.734 0.492 1 96.31 50 GLU B N 1
ATOM 2143 C CA . GLU B 1 50 ? -2.258 -24.734 1.449 1 96.31 50 GLU B CA 1
ATOM 2144 C C . GLU B 1 50 ? -2.576 -26.062 0.753 1 96.31 50 GLU B C 1
ATOM 2146 O O . GLU B 1 50 ? -2.205 -27.125 1.24 1 96.31 50 GLU B O 1
ATOM 2151 N N . TYR B 1 51 ? -3.244 -26.047 -0.351 1 96.88 51 TYR B N 1
ATOM 2152 C CA . TYR B 1 51 ? -3.562 -27.25 -1.113 1 96.88 51 TYR B CA 1
ATOM 2153 C C . TYR B 1 51 ? -2.293 -27.953 -1.561 1 96.88 51 TYR B C 1
ATOM 2155 O O . TYR B 1 51 ? -2.182 -29.172 -1.429 1 96.88 51 TYR B O 1
ATOM 2163 N N . VAL B 1 52 ? -1.348 -27.188 -2.107 1 98.19 52 VAL B N 1
ATOM 2164 C CA . VAL B 1 52 ? -0.086 -27.75 -2.568 1 98.19 52 VAL B CA 1
ATOM 2165 C C . VAL B 1 52 ? 0.612 -28.469 -1.415 1 98.19 52 VAL B C 1
ATOM 2167 O O . VAL B 1 52 ? 1.103 -29.594 -1.577 1 98.19 52 VAL B O 1
ATOM 2170 N N . TRP B 1 53 ? 0.602 -27.859 -0.268 1 97.81 53 TRP B N 1
ATOM 2171 C CA . TRP B 1 53 ? 1.235 -28.453 0.906 1 97.81 53 TRP B CA 1
ATOM 2172 C C . TRP B 1 53 ? 0.518 -29.719 1.326 1 97.81 53 TRP B C 1
ATOM 2174 O O . TRP B 1 53 ? 1.154 -30.75 1.55 1 97.81 53 TRP B O 1
ATOM 2184 N N . GLN B 1 54 ? -0.808 -29.641 1.395 1 95.25 54 GLN B N 1
ATOM 2185 C CA . GLN B 1 54 ? -1.585 -30.781 1.868 1 95.25 54 GLN B CA 1
ATOM 2186 C C . GLN B 1 54 ? -1.533 -31.922 0.869 1 95.25 54 GLN B C 1
ATOM 2188 O O . GLN B 1 54 ? -1.629 -33.094 1.254 1 95.25 54 GLN B O 1
ATOM 2193 N N . GLN B 1 55 ? -1.33 -31.609 -0.389 1 96.12 55 GLN B N 1
ATOM 2194 C CA . GLN B 1 55 ? -1.208 -32.625 -1.44 1 96.12 55 GLN B CA 1
ATOM 2195 C C . GLN B 1 55 ? 0.223 -32.688 -1.965 1 96.12 55 GLN B C 1
ATOM 2197 O O . GLN B 1 55 ? 0.441 -32.844 -3.17 1 96.12 55 GLN B O 1
ATOM 2202 N N . ARG B 1 56 ? 1.188 -32.562 -1.087 1 97.19 56 ARG B N 1
ATOM 2203 C CA . ARG B 1 56 ? 2.582 -32.375 -1.474 1 97.19 56 ARG B CA 1
ATOM 2204 C C . ARG B 1 56 ? 3.096 -33.562 -2.291 1 97.19 56 ARG B C 1
ATOM 2206 O O . ARG B 1 56 ? 3.924 -33.375 -3.188 1 97.19 56 ARG B O 1
ATOM 2213 N N . THR B 1 57 ? 2.609 -34.75 -2.039 1 97.19 57 THR B N 1
ATOM 2214 C CA . THR B 1 57 ? 3.068 -35.906 -2.773 1 97.19 57 THR B CA 1
ATOM 2215 C C . THR B 1 57 ? 2.711 -35.812 -4.254 1 97.19 57 THR B C 1
ATOM 2217 O O . THR B 1 57 ? 3.43 -36.312 -5.109 1 97.19 57 THR B O 1
ATOM 2220 N N . ARG B 1 58 ? 1.652 -35.125 -4.562 1 96.88 58 ARG B N 1
ATOM 2221 C CA . ARG B 1 58 ? 1.182 -34.938 -5.93 1 96.88 58 ARG B CA 1
ATOM 2222 C C . ARG B 1 58 ? 2.148 -34.062 -6.719 1 96.88 58 ARG B C 1
ATOM 2224 O O . ARG B 1 58 ? 2.217 -34.156 -7.949 1 96.88 58 ARG B O 1
ATOM 2231 N N . PHE B 1 59 ? 2.955 -33.344 -6.027 1 98.12 59 PHE B N 1
ATOM 2232 C CA . PHE B 1 59 ? 3.766 -32.312 -6.684 1 98.12 59 PHE B CA 1
ATOM 2233 C C . PHE B 1 59 ? 5.23 -32.75 -6.734 1 98.12 59 PHE B C 1
ATOM 2235 O O . PHE B 1 59 ? 5.996 -32.219 -7.559 1 98.12 59 PHE B O 1
ATOM 2242 N N . ARG B 1 60 ? 5.57 -33.625 -5.875 1 97.88 60 ARG B N 1
ATOM 2243 C CA . ARG B 1 60 ? 6.965 -34.062 -5.789 1 97.88 60 ARG B CA 1
ATOM 2244 C C . ARG B 1 60 ? 7.445 -34.625 -7.117 1 97.88 60 ARG B C 1
ATOM 2246 O O . ARG B 1 60 ? 6.828 -35.531 -7.672 1 97.88 60 ARG B O 1
ATOM 2253 N N . GLY B 1 61 ? 8.5 -34 -7.656 1 97.62 61 GLY B N 1
ATOM 2254 C CA . GLY B 1 61 ? 9.117 -34.531 -8.875 1 97.62 61 GLY B CA 1
ATOM 2255 C C . GLY B 1 61 ? 8.391 -34.094 -10.133 1 97.62 61 GLY B C 1
ATOM 2256 O O . GLY B 1 61 ? 8.773 -34.469 -11.242 1 97.62 61 GLY B O 1
ATOM 2257 N N . ARG B 1 62 ? 7.395 -33.344 -10.016 1 97.75 62 ARG B N 1
ATOM 2258 C CA . ARG B 1 62 ? 6.609 -32.906 -11.172 1 97.75 62 ARG B CA 1
ATOM 2259 C C . ARG B 1 62 ? 7.059 -31.547 -11.656 1 97.75 62 ARG B C 1
ATOM 2261 O O . ARG B 1 62 ? 7.652 -30.766 -10.906 1 97.75 62 ARG B O 1
ATOM 2268 N N . LYS B 1 63 ? 6.883 -31.297 -12.922 1 97.75 63 LYS B N 1
ATOM 2269 C CA . LYS B 1 63 ? 7.078 -29.969 -13.484 1 97.75 63 LYS B CA 1
ATOM 2270 C C . LYS B 1 63 ? 5.828 -29.109 -13.312 1 97.75 63 LYS B C 1
ATOM 2272 O O . LYS B 1 63 ? 4.762 -29.453 -13.828 1 97.75 63 LYS B O 1
ATOM 2277 N N . VAL B 1 64 ? 6.008 -28.047 -12.57 1 98.44 64 VAL B N 1
ATOM 2278 C CA . VAL B 1 64 ? 4.879 -27.188 -12.219 1 98.44 64 VAL B CA 1
ATOM 2279 C C . VAL B 1 64 ? 5.07 -25.797 -12.836 1 98.44 64 VAL B C 1
ATOM 2281 O O . VAL B 1 64 ? 6.152 -25.219 -12.742 1 98.44 64 VAL B O 1
ATOM 2284 N N . LEU B 1 65 ? 4.051 -25.328 -13.508 1 98.5 65 LEU B N 1
ATOM 2285 C CA . LEU B 1 65 ? 4 -23.969 -14.047 1 98.5 65 LEU B CA 1
ATOM 2286 C C . LEU B 1 65 ? 2.959 -23.125 -13.312 1 98.5 65 LEU B C 1
ATOM 2288 O O . LEU B 1 65 ? 1.798 -23.531 -13.203 1 98.5 65 LEU B O 1
ATOM 2292 N N . GLU B 1 66 ? 3.428 -22.016 -12.734 1 98.81 66 GLU B N 1
ATOM 2293 C CA . GLU B 1 66 ? 2.439 -21.109 -12.148 1 98.81 66 GLU B CA 1
ATOM 2294 C C . GLU B 1 66 ? 2.164 -19.922 -13.062 1 98.81 66 GLU B C 1
ATOM 2296 O O . GLU B 1 66 ? 3.088 -19.203 -13.453 1 98.81 66 GLU B O 1
ATOM 2301 N N . LEU B 1 67 ? 0.887 -19.766 -13.445 1 98.25 67 LEU B N 1
ATOM 2302 C CA . LEU B 1 67 ? 0.428 -18.609 -14.211 1 98.25 67 LEU B CA 1
ATOM 2303 C C . LEU B 1 67 ? 0.004 -17.484 -13.281 1 98.25 67 LEU B C 1
ATOM 2305 O O . LEU B 1 67 ? -0.704 -17.703 -12.305 1 98.25 67 LEU B O 1
ATOM 2309 N N . GLY B 1 68 ? 0.428 -16.234 -13.648 1 97.25 68 GLY B N 1
ATOM 2310 C CA . GLY B 1 68 ? 0.127 -15.133 -12.75 1 97.25 68 GLY B CA 1
ATOM 2311 C C . GLY B 1 68 ? 0.661 -15.352 -11.344 1 97.25 68 GLY B C 1
ATOM 2312 O O . GLY B 1 68 ? -0.077 -15.211 -10.367 1 97.25 68 GLY B O 1
ATOM 2313 N N . ALA B 1 69 ? 1.923 -15.578 -11.242 1 98.06 69 ALA B N 1
ATOM 2314 C CA . ALA B 1 69 ? 2.52 -16.047 -10 1 98.06 69 ALA B CA 1
ATOM 2315 C C . ALA B 1 69 ? 2.484 -14.961 -8.93 1 98.06 69 ALA B C 1
ATOM 2317 O O . ALA B 1 69 ? 2.418 -15.258 -7.73 1 98.06 69 ALA B O 1
ATOM 2318 N N . GLY B 1 70 ? 2.568 -13.664 -9.391 1 96.12 70 GLY B N 1
ATOM 2319 C CA . GLY B 1 70 ? 2.557 -12.594 -8.414 1 96.12 70 GLY B CA 1
ATOM 2320 C C . GLY B 1 70 ? 3.66 -12.711 -7.379 1 96.12 70 GLY B C 1
ATOM 2321 O O . GLY B 1 70 ? 4.844 -12.711 -7.723 1 96.12 70 GLY B O 1
ATOM 2322 N N . THR B 1 71 ? 3.271 -12.938 -6.137 1 96.31 71 THR B N 1
ATOM 2323 C CA . THR B 1 71 ? 4.254 -13.086 -5.07 1 96.31 71 THR B CA 1
ATOM 2324 C C . THR B 1 71 ? 4.812 -14.508 -5.043 1 96.31 71 THR B C 1
ATOM 2326 O O . THR B 1 71 ? 5.785 -14.781 -4.34 1 96.31 71 THR B O 1
ATOM 2329 N N . ALA B 1 72 ? 4.258 -15.414 -5.703 1 98.38 72 ALA B N 1
ATOM 2330 C CA . ALA B 1 72 ? 4.77 -16.75 -6.012 1 98.38 72 ALA B CA 1
ATOM 2331 C C . ALA B 1 72 ? 4.625 -17.688 -4.816 1 98.38 72 ALA B C 1
ATOM 2333 O O . ALA B 1 72 ? 5.305 -18.703 -4.738 1 98.38 72 ALA B O 1
ATOM 2334 N N . LEU B 1 73 ? 3.674 -17.391 -3.914 1 98.5 73 LEU B N 1
ATOM 2335 C CA . LEU B 1 73 ? 3.543 -18.188 -2.705 1 98.5 73 LEU B CA 1
ATOM 2336 C C . LEU B 1 73 ? 3.234 -19.641 -3.051 1 98.5 73 LEU B C 1
ATOM 2338 O O . LEU B 1 73 ? 3.943 -20.547 -2.617 1 98.5 73 LEU B O 1
ATOM 2342 N N . PRO B 1 74 ? 2.27 -19.984 -3.914 1 98.75 74 PRO B N 1
ATOM 2343 C CA . PRO B 1 74 ? 2.002 -21.391 -4.23 1 98.75 74 PRO B CA 1
ATOM 2344 C C . PRO B 1 74 ? 3.18 -22.078 -4.918 1 98.75 74 PRO B C 1
ATOM 2346 O O . PRO B 1 74 ? 3.516 -23.219 -4.586 1 98.75 74 PRO B O 1
ATOM 2349 N N . GLY B 1 75 ? 3.803 -21.375 -5.84 1 98.88 75 GLY B N 1
ATOM 2350 C CA . GLY B 1 75 ? 4.945 -21.938 -6.551 1 98.88 75 GLY B CA 1
ATOM 2351 C C . GLY B 1 75 ? 6.129 -22.219 -5.645 1 98.88 75 GLY B C 1
ATOM 2352 O O . GLY B 1 75 ? 6.801 -23.234 -5.793 1 98.88 75 GLY B O 1
ATOM 2353 N N . ILE B 1 76 ? 6.328 -21.344 -4.723 1 98.88 76 ILE B N 1
ATOM 2354 C CA . ILE B 1 76 ? 7.43 -21.531 -3.785 1 98.88 76 ILE B CA 1
ATOM 2355 C C . ILE B 1 76 ? 7.152 -22.734 -2.889 1 98.88 76 ILE B C 1
ATOM 2357 O O . ILE B 1 76 ? 8.047 -23.531 -2.625 1 98.88 76 ILE B O 1
ATOM 2361 N N . VAL B 1 77 ? 5.914 -22.906 -2.436 1 98.75 77 VAL B N 1
ATOM 2362 C CA . VAL B 1 77 ? 5.555 -24.078 -1.661 1 98.75 77 VAL B CA 1
ATOM 2363 C C . VAL B 1 77 ? 5.777 -25.344 -2.5 1 98.75 77 VAL B C 1
ATOM 2365 O O . VAL B 1 77 ? 6.344 -26.328 -2.016 1 98.75 77 VAL B O 1
ATOM 2368 N N . ALA B 1 78 ? 5.391 -25.312 -3.748 1 98.88 78 ALA B N 1
ATOM 2369 C CA . ALA B 1 78 ? 5.59 -26.453 -4.645 1 98.88 78 ALA B CA 1
ATOM 2370 C C . ALA B 1 78 ? 7.074 -26.781 -4.777 1 98.88 78 ALA B C 1
ATOM 2372 O O . ALA B 1 78 ? 7.457 -27.953 -4.727 1 98.88 78 ALA B O 1
ATOM 2373 N N . ALA B 1 79 ? 7.867 -25.766 -4.938 1 98.81 79 ALA B N 1
ATOM 2374 C CA . ALA B 1 79 ? 9.312 -25.984 -5.035 1 98.81 79 ALA B CA 1
ATOM 2375 C C . ALA B 1 79 ? 9.852 -26.625 -3.762 1 98.81 79 ALA B C 1
ATOM 2377 O O . ALA B 1 79 ? 10.656 -27.562 -3.826 1 98.81 79 ALA B O 1
ATOM 2378 N N . LYS B 1 80 ? 9.375 -26.188 -2.637 1 98.62 80 LYS B N 1
ATOM 2379 C CA . LYS B 1 80 ? 9.852 -26.672 -1.343 1 98.62 80 LYS B CA 1
ATOM 2380 C C . LYS B 1 80 ? 9.461 -28.125 -1.126 1 98.62 80 LYS B C 1
ATOM 2382 O O . LYS B 1 80 ? 10.148 -28.859 -0.405 1 98.62 80 LYS B O 1
ATOM 2387 N N . VAL B 1 81 ? 8.398 -28.547 -1.799 1 98.12 81 VAL B N 1
ATOM 2388 C CA . VAL B 1 81 ? 7.973 -29.922 -1.597 1 98.12 81 VAL B CA 1
ATOM 2389 C C . VAL B 1 81 ? 8.555 -30.812 -2.693 1 98.12 81 VAL B C 1
ATOM 2391 O O . VAL B 1 81 ? 8.219 -32 -2.785 1 98.12 81 VAL B O 1
ATOM 2394 N N . GLY B 1 82 ? 9.328 -30.234 -3.592 1 98.38 82 GLY B N 1
ATOM 2395 C CA . GLY B 1 82 ? 10.125 -31.078 -4.477 1 98.38 82 GLY B CA 1
ATOM 2396 C C . GLY B 1 82 ? 9.719 -30.953 -5.938 1 98.38 82 GLY B C 1
ATOM 2397 O O . GLY B 1 82 ? 10.18 -31.719 -6.781 1 98.38 82 GLY B O 1
ATOM 2398 N N . ALA B 1 83 ? 8.93 -30.031 -6.277 1 98.62 83 ALA B N 1
ATOM 2399 C CA . ALA B 1 83 ? 8.539 -29.812 -7.672 1 98.62 83 ALA B CA 1
ATOM 2400 C C . ALA B 1 83 ? 9.594 -28.984 -8.414 1 98.62 83 ALA B C 1
ATOM 2402 O O . ALA B 1 83 ? 10.383 -28.266 -7.793 1 98.62 83 ALA B O 1
ATOM 2403 N N . ASP B 1 84 ? 9.695 -29.234 -9.75 1 98.44 84 ASP B N 1
ATOM 2404 C CA . ASP B 1 84 ? 10.398 -28.328 -10.656 1 98.44 84 ASP B CA 1
ATOM 2405 C C . ASP B 1 84 ? 9.477 -27.203 -11.133 1 98.44 84 ASP B C 1
ATOM 2407 O O . ASP B 1 84 ? 8.578 -27.438 -11.945 1 98.44 84 ASP B O 1
ATOM 2411 N N . VAL B 1 85 ? 9.781 -25.969 -10.633 1 98.62 85 VAL B N 1
ATOM 2412 C CA . VAL B 1 85 ? 8.75 -24.938 -10.734 1 98.62 85 VAL B CA 1
ATOM 2413 C C . VAL B 1 85 ? 9.219 -23.844 -11.688 1 98.62 85 VAL B C 1
ATOM 2415 O O . VAL B 1 85 ? 10.359 -23.375 -11.594 1 98.62 85 VAL B O 1
ATOM 2418 N N . VAL B 1 86 ? 8.336 -23.438 -12.594 1 98.38 86 VAL B N 1
ATOM 2419 C CA . VAL B 1 86 ? 8.477 -22.234 -13.391 1 98.38 86 VAL B CA 1
ATOM 2420 C C . VAL B 1 86 ? 7.406 -21.219 -12.977 1 98.38 86 VAL B C 1
ATOM 2422 O O . VAL B 1 86 ? 6.211 -21.516 -13 1 98.38 86 VAL B O 1
ATOM 2425 N N . LEU B 1 87 ? 7.918 -20.078 -12.531 1 98.56 87 LEU B N 1
ATOM 2426 C CA . LEU B 1 87 ? 7.035 -18.969 -12.156 1 98.56 87 LEU B CA 1
ATOM 2427 C C . LEU B 1 87 ? 6.895 -17.969 -13.305 1 98.56 87 LEU B C 1
ATOM 2429 O O . LEU B 1 87 ? 7.895 -17.516 -13.859 1 98.56 87 LEU B O 1
ATOM 2433 N N . THR B 1 88 ? 5.562 -17.656 -13.617 1 97.69 88 THR B N 1
ATOM 2434 C CA . THR B 1 88 ? 5.367 -16.703 -14.703 1 97.69 88 THR B CA 1
ATOM 2435 C C . THR B 1 88 ? 4.383 -15.609 -14.297 1 97.69 88 THR B C 1
ATOM 2437 O O . THR B 1 88 ? 3.549 -15.812 -13.414 1 97.69 88 THR B O 1
ATOM 2440 N N . ASP B 1 89 ? 4.594 -14.477 -14.852 1 96.81 89 ASP B N 1
ATOM 2441 C CA . ASP B 1 89 ? 3.67 -13.352 -14.82 1 96.81 89 ASP B CA 1
ATOM 2442 C C . ASP B 1 89 ? 3.799 -12.5 -16.078 1 96.81 89 ASP B C 1
ATOM 2444 O O . ASP B 1 89 ? 4.594 -12.812 -16.969 1 96.81 89 ASP B O 1
ATOM 2448 N N . HIS B 1 90 ? 2.807 -11.547 -16.188 1 94.69 90 HIS B N 1
ATOM 2449 C CA . HIS B 1 90 ? 2.846 -10.688 -17.375 1 94.69 90 HIS B CA 1
ATOM 2450 C C . HIS B 1 90 ? 4.25 -10.141 -17.609 1 94.69 90 HIS B C 1
ATOM 2452 O O . HIS B 1 90 ? 4.887 -9.633 -16.688 1 94.69 90 HIS B O 1
ATOM 2458 N N . ALA B 1 91 ? 4.699 -10.18 -18.828 1 91.75 91 ALA B N 1
ATOM 2459 C CA . ALA B 1 91 ? 6.094 -9.945 -19.203 1 91.75 91 ALA B CA 1
ATOM 2460 C C . ALA B 1 91 ? 6.52 -8.523 -18.844 1 91.75 91 ALA B C 1
ATOM 2462 O O . ALA B 1 91 ? 7.691 -8.281 -18.547 1 91.75 91 ALA B O 1
ATOM 2463 N N . ASP B 1 92 ? 5.641 -7.602 -18.703 1 91.19 92 ASP B N 1
ATOM 2464 C CA . ASP B 1 92 ? 5.969 -6.191 -18.5 1 91.19 92 ASP B CA 1
ATOM 2465 C C . ASP B 1 92 ? 6.066 -5.863 -17.016 1 91.19 92 ASP B C 1
ATOM 2467 O O . ASP B 1 92 ? 6.402 -4.734 -16.641 1 91.19 92 ASP B O 1
ATOM 2471 N N . LEU B 1 93 ? 5.832 -6.82 -16.203 1 90.81 93 LEU B N 1
ATOM 2472 C CA . LEU B 1 93 ? 5.773 -6.531 -14.766 1 90.81 93 LEU B CA 1
ATOM 2473 C C . LEU B 1 93 ? 7.129 -6.773 -14.109 1 90.81 93 LEU B C 1
ATOM 2475 O O . LEU B 1 93 ? 7.258 -7.648 -13.25 1 90.81 93 LEU B O 1
ATOM 2479 N N . LEU B 1 94 ? 8.039 -5.949 -14.367 1 91.56 94 LEU B N 1
ATOM 2480 C CA . LEU B 1 94 ? 9.422 -6.105 -13.93 1 91.56 94 LEU B CA 1
ATOM 2481 C C . LEU B 1 94 ? 9.508 -6.109 -12.406 1 91.56 94 LEU B C 1
ATOM 2483 O O . LEU B 1 94 ? 10.281 -6.879 -11.828 1 91.56 94 LEU B O 1
ATOM 2487 N N . GLU B 1 95 ? 8.711 -5.242 -11.742 1 89.88 95 GLU B N 1
ATOM 2488 C CA . GLU B 1 95 ? 8.742 -5.16 -10.289 1 89.88 95 GLU B CA 1
ATOM 2489 C C . GLU B 1 95 ? 8.273 -6.469 -9.656 1 89.88 95 GLU B C 1
ATOM 2491 O O . GLU B 1 95 ? 8.773 -6.867 -8.602 1 89.88 95 GLU B O 1
ATOM 2496 N N . VAL B 1 96 ? 7.383 -7.094 -10.281 1 94.12 96 VAL B N 1
ATOM 2497 C CA . VAL B 1 96 ? 6.852 -8.359 -9.789 1 94.12 96 VAL B CA 1
ATOM 2498 C C . VAL B 1 96 ? 7.93 -9.438 -9.859 1 94.12 96 VAL B C 1
ATOM 2500 O O . VAL B 1 96 ? 8.094 -10.227 -8.93 1 94.12 96 VAL B O 1
ATOM 2503 N N . PHE B 1 97 ? 8.727 -9.406 -10.93 1 96.56 97 PHE B N 1
ATOM 2504 C CA . PHE B 1 97 ? 9.789 -10.391 -11.102 1 96.56 97 PHE B CA 1
ATOM 2505 C C . PHE B 1 97 ? 10.891 -10.18 -10.062 1 96.56 97 PHE B C 1
ATOM 2507 O O . PHE B 1 97 ? 11.406 -11.148 -9.5 1 96.56 97 PHE B O 1
ATOM 2514 N N . GLU B 1 98 ? 11.172 -8.969 -9.844 1 95.81 98 GLU B N 1
ATOM 2515 C CA . GLU B 1 98 ? 12.18 -8.672 -8.82 1 95.81 98 GLU B CA 1
ATOM 2516 C C . GLU B 1 98 ? 11.719 -9.133 -7.441 1 95.81 98 GLU B C 1
ATOM 2518 O O . GLU B 1 98 ? 12.508 -9.68 -6.668 1 95.81 98 GLU B O 1
ATOM 2523 N N . ASN B 1 99 ? 10.461 -8.844 -7.184 1 95.56 99 ASN B N 1
ATOM 2524 C CA . ASN B 1 99 ? 9.898 -9.258 -5.902 1 95.56 99 ASN B CA 1
ATOM 2525 C C . ASN B 1 99 ? 9.859 -10.781 -5.777 1 95.56 99 ASN B C 1
ATOM 2527 O O . ASN B 1 99 ? 10.07 -11.32 -4.691 1 95.56 99 ASN B O 1
ATOM 2531 N N . MET B 1 100 ? 9.602 -11.492 -6.891 1 97.31 100 MET B N 1
ATOM 2532 C CA . MET B 1 100 ? 9.617 -12.953 -6.91 1 97.31 100 MET B CA 1
ATOM 2533 C C . MET B 1 100 ? 11 -13.492 -6.559 1 97.31 100 MET B C 1
ATOM 2535 O O . MET B 1 100 ? 11.117 -14.461 -5.809 1 97.31 100 MET B O 1
ATOM 2539 N N . LYS B 1 101 ? 11.961 -12.867 -7.125 1 97.88 101 LYS B N 1
ATOM 2540 C CA . LYS B 1 101 ? 13.328 -13.297 -6.871 1 97.88 101 LYS B CA 1
ATOM 2541 C C . LYS B 1 101 ? 13.672 -13.188 -5.387 1 97.88 101 LYS B C 1
ATOM 2543 O O . LYS B 1 101 ? 14.32 -14.078 -4.828 1 97.88 101 LYS B O 1
ATOM 2548 N N . ILE B 1 102 ? 13.227 -12.133 -4.816 1 97.12 102 ILE B N 1
ATOM 2549 C CA . ILE B 1 102 ? 13.453 -11.922 -3.391 1 97.12 102 ILE B CA 1
ATOM 2550 C C . ILE B 1 102 ? 12.758 -13.023 -2.592 1 97.12 102 ILE B C 1
ATOM 2552 O O . ILE B 1 102 ? 13.359 -13.633 -1.7 1 97.12 102 ILE B O 1
ATOM 2556 N N . SER B 1 103 ? 11.531 -13.305 -2.904 1 97.88 103 SER B N 1
ATOM 2557 C CA . SER B 1 103 ? 10.773 -14.344 -2.203 1 97.88 103 SER B CA 1
ATOM 2558 C C . SER B 1 103 ? 11.422 -15.711 -2.375 1 97.88 103 SER B C 1
ATOM 2560 O O . SER B 1 103 ? 11.516 -16.484 -1.418 1 97.88 103 SER B O 1
ATOM 2562 N N . CYS B 1 104 ? 11.867 -15.992 -3.584 1 98.5 104 CYS B N 1
ATOM 2563 C CA . CYS B 1 104 ? 12.547 -17.25 -3.826 1 98.5 104 CYS B CA 1
ATOM 2564 C C . CYS B 1 104 ? 13.82 -17.359 -2.992 1 98.5 104 CYS B C 1
ATOM 2566 O O . CYS B 1 104 ? 14.078 -18.391 -2.369 1 98.5 104 CYS B O 1
ATOM 2568 N N . ALA B 1 105 ? 14.555 -16.312 -2.961 1 98.06 105 ALA B N 1
ATOM 2569 C CA . ALA B 1 105 ? 15.812 -16.281 -2.211 1 98.06 105 ALA B CA 1
ATOM 2570 C C . ALA B 1 105 ? 15.555 -16.469 -0.716 1 98.06 105 ALA B C 1
ATOM 2572 O O . ALA B 1 105 ? 16.281 -17.203 -0.042 1 98.06 105 ALA B O 1
ATOM 2573 N N . LEU B 1 106 ? 14.523 -15.836 -0.199 1 96.69 106 LEU B N 1
ATOM 2574 C CA . LEU B 1 106 ? 14.164 -15.922 1.214 1 96.69 106 LEU B CA 1
ATOM 2575 C C . LEU B 1 106 ? 13.906 -17.359 1.624 1 96.69 106 LEU B C 1
ATOM 2577 O O . LEU B 1 106 ? 14.102 -17.734 2.785 1 96.69 106 LEU B O 1
ATOM 2581 N N . ASN B 1 107 ? 13.5 -18.219 0.662 1 98.44 107 ASN B N 1
ATOM 2582 C CA . ASN B 1 107 ? 13.094 -19.594 0.964 1 98.44 107 ASN B CA 1
ATOM 2583 C C . ASN B 1 107 ? 14.086 -20.609 0.399 1 98.44 107 ASN B C 1
ATOM 2585 O O . ASN B 1 107 ? 13.859 -21.812 0.474 1 98.44 107 ASN B O 1
ATOM 2589 N N . LYS B 1 108 ? 15.156 -20.062 -0.264 1 98 108 LYS B N 1
ATOM 2590 C CA . LYS B 1 108 ? 16.109 -20.938 -0.96 1 98 108 LYS B CA 1
ATOM 2591 C C . LYS B 1 108 ? 15.383 -21.859 -1.937 1 98 108 LYS B C 1
ATOM 2593 O O . LYS B 1 108 ? 15.664 -23.062 -1.979 1 98 108 LYS B O 1
ATOM 2598 N N . ALA B 1 109 ? 14.352 -21.344 -2.506 1 98 109 ALA B N 1
ATOM 2599 C CA . ALA B 1 109 ? 13.602 -22.078 -3.518 1 98 109 ALA B CA 1
ATOM 2600 C C . ALA B 1 109 ? 14.172 -21.844 -4.91 1 98 109 ALA B C 1
ATOM 2602 O O . ALA B 1 109 ? 14.336 -20.688 -5.324 1 98 109 ALA B O 1
ATOM 2603 N N . ASP B 1 110 ? 14.516 -22.844 -5.523 1 96.12 110 ASP B N 1
ATOM 2604 C CA . ASP B 1 110 ? 15.039 -22.75 -6.879 1 96.12 110 ASP B CA 1
ATOM 2605 C C . ASP B 1 110 ? 13.914 -22.781 -7.91 1 96.12 110 ASP B C 1
ATOM 2607 O O . ASP B 1 110 ? 13.516 -23.844 -8.367 1 96.12 110 ASP 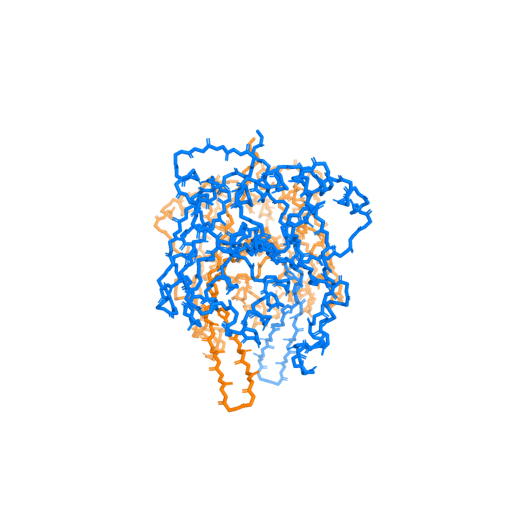B O 1
ATOM 2611 N N . CYS B 1 111 ? 13.422 -21.719 -8.289 1 98 111 CYS B N 1
ATOM 2612 C CA . CYS B 1 111 ? 12.375 -21.578 -9.297 1 98 111 CYS B CA 1
ATOM 2613 C C . CYS B 1 111 ? 12.883 -20.812 -10.508 1 98 111 CYS B C 1
ATOM 2615 O O . CYS B 1 111 ? 13.672 -19.875 -10.375 1 98 111 CYS B O 1
ATOM 2617 N N . LYS B 1 112 ? 12.492 -21.266 -11.648 1 97.19 112 LYS B N 1
ATOM 2618 C CA . LYS B 1 112 ? 12.695 -20.453 -12.844 1 97.19 112 LYS B CA 1
ATOM 2619 C C . LYS B 1 112 ? 11.633 -19.359 -12.953 1 97.19 112 LYS B C 1
ATOM 2621 O O . LYS B 1 112 ? 10.453 -19.609 -12.703 1 97.19 112 LYS B O 1
ATOM 2626 N N . ILE B 1 113 ? 12.086 -18.188 -13.227 1 97.5 113 ILE B N 1
ATOM 2627 C CA . ILE B 1 113 ? 11.18 -17.062 -13.398 1 97.5 113 ILE B CA 1
ATOM 2628 C C . ILE B 1 113 ? 11.203 -16.594 -14.852 1 97.5 113 ILE B C 1
ATOM 2630 O O . ILE B 1 113 ? 12.273 -16.359 -15.414 1 97.5 113 ILE B O 1
ATOM 2634 N N . GLN B 1 114 ? 9.984 -16.484 -15.406 1 95 114 GLN B N 1
ATOM 2635 C CA . GLN B 1 114 ? 9.891 -16.141 -16.828 1 95 114 GLN B CA 1
ATOM 2636 C C . GLN B 1 114 ? 8.664 -15.273 -17.109 1 95 114 GLN B C 1
ATOM 2638 O O . GLN B 1 114 ? 7.602 -15.492 -16.516 1 95 114 GLN B O 1
ATOM 2643 N N . GLY B 1 115 ? 8.891 -14.305 -18.062 1 95.62 115 GLY B N 1
ATOM 2644 C CA . GLY B 1 115 ? 7.73 -13.57 -18.547 1 95.62 115 GLY B CA 1
ATOM 2645 C C . GLY B 1 115 ? 6.824 -14.406 -19.438 1 95.62 115 GLY B C 1
ATOM 2646 O O . GLY B 1 115 ? 7.301 -15.18 -20.266 1 95.62 115 GLY B O 1
ATOM 2647 N N . LEU B 1 116 ? 5.551 -14.312 -19.219 1 95.69 116 LEU B N 1
ATOM 2648 C CA . LEU B 1 116 ? 4.555 -14.992 -20.047 1 95.69 116 LEU B CA 1
ATOM 2649 C C . LEU B 1 116 ? 3.262 -14.188 -20.109 1 95.69 116 LEU B C 1
ATOM 2651 O O . LEU B 1 116 ? 2.549 -14.07 -19.109 1 95.69 116 LEU B O 1
ATOM 2655 N N . THR B 1 117 ? 3.078 -13.633 -21.219 1 95.69 117 THR B N 1
ATOM 2656 C CA . THR B 1 117 ? 1.812 -12.953 -21.484 1 95.69 117 THR B CA 1
ATOM 2657 C C . THR B 1 117 ? 0.773 -13.938 -22.016 1 95.69 117 THR B C 1
ATOM 2659 O O . THR B 1 117 ? 0.984 -14.578 -23.047 1 95.69 117 THR B O 1
ATOM 2662 N N . TRP B 1 118 ? -0.35 -14.039 -21.281 1 96.88 118 TRP B N 1
ATOM 2663 C CA . TRP B 1 118 ? -1.369 -15.008 -21.672 1 96.88 118 TRP B CA 1
ATOM 2664 C C . TRP B 1 118 ? -1.837 -14.75 -23.109 1 96.88 118 TRP B C 1
ATOM 2666 O O . TRP B 1 118 ? -2.045 -13.602 -23.5 1 96.88 118 TRP B O 1
ATOM 2676 N N . GLY B 1 119 ? -2 -15.719 -23.828 1 95.62 119 GLY B N 1
ATOM 2677 C CA . GLY B 1 119 ? -2.48 -15.625 -25.203 1 95.62 119 GLY B CA 1
ATOM 2678 C C . GLY B 1 119 ? -1.377 -15.336 -26.203 1 95.62 119 GLY B C 1
ATOM 2679 O O . GLY B 1 119 ? -1.625 -15.273 -27.406 1 95.62 119 GLY B O 1
ATOM 2680 N N . GLU B 1 120 ? -0.208 -15.148 -25.703 1 93.75 120 GLU B N 1
ATOM 2681 C CA . GLU B 1 120 ? 0.947 -14.914 -26.562 1 93.75 120 GLU B CA 1
ATOM 2682 C C . GLU B 1 120 ? 1.943 -16.062 -26.469 1 93.75 120 GLU B C 1
ATOM 2684 O O . GLU B 1 120 ? 2.152 -16.625 -25.406 1 93.75 120 GLU B O 1
ATOM 2689 N N . TRP B 1 121 ? 2.527 -16.375 -27.719 1 90.19 121 TRP B N 1
ATOM 2690 C CA . TRP B 1 121 ? 3.455 -17.5 -27.781 1 90.19 121 TRP B CA 1
ATOM 2691 C C . TRP B 1 121 ? 4.812 -17.062 -28.312 1 90.19 121 TRP B C 1
ATOM 2693 O O . TRP B 1 121 ? 4.887 -16.266 -29.25 1 90.19 121 TRP B O 1
ATOM 2703 N N . ASN B 1 122 ? 5.789 -17.406 -27.516 1 90.31 122 ASN B N 1
ATOM 2704 C CA . ASN B 1 122 ? 7.164 -17.203 -27.953 1 90.31 122 ASN B CA 1
ATOM 2705 C C . ASN B 1 122 ? 8.023 -18.438 -27.734 1 90.31 122 ASN B C 1
ATOM 2707 O O . ASN B 1 122 ? 7.516 -19.484 -27.328 1 90.31 122 ASN B O 1
ATOM 2711 N N . ALA B 1 123 ? 9.266 -18.391 -28.078 1 88.25 123 ALA B N 1
ATOM 2712 C CA . ALA B 1 123 ? 10.156 -19.547 -28.016 1 88.25 123 ALA B CA 1
ATOM 2713 C C . ALA B 1 123 ? 10.242 -20.094 -26.609 1 88.25 123 ALA B C 1
ATOM 2715 O O . ALA B 1 123 ? 10.25 -21.312 -26.406 1 88.25 123 ALA B O 1
ATOM 2716 N N . ASP B 1 124 ? 10.234 -19.25 -25.688 1 87.38 124 ASP B N 1
ATOM 2717 C CA . ASP B 1 124 ? 10.352 -19.656 -24.297 1 87.38 124 ASP B CA 1
ATOM 2718 C C . ASP B 1 124 ? 9.109 -20.422 -23.844 1 87.38 124 ASP B C 1
ATOM 2720 O O . ASP B 1 124 ? 9.219 -21.453 -23.188 1 87.38 124 ASP B O 1
ATOM 2724 N N . THR B 1 125 ? 8.031 -19.906 -24.172 1 88.69 125 THR B N 1
ATOM 2725 C CA . THR B 1 125 ? 6.785 -20.562 -23.812 1 88.69 125 THR B CA 1
ATOM 2726 C C . THR B 1 125 ? 6.668 -21.922 -24.516 1 88.69 125 THR B C 1
ATOM 2728 O O . THR B 1 125 ? 6.195 -22.891 -23.938 1 88.69 125 THR B O 1
ATOM 2731 N N . CYS B 1 126 ? 7.129 -22.031 -25.719 1 88.81 126 CYS B N 1
ATOM 2732 C CA . CYS B 1 126 ? 7.039 -23.266 -26.484 1 88.81 126 CYS B CA 1
ATOM 2733 C C . CYS B 1 126 ? 7.945 -24.344 -25.906 1 88.81 126 CYS B C 1
ATOM 2735 O O . CYS B 1 126 ? 7.598 -25.516 -25.922 1 88.81 126 CYS B O 1
ATOM 2737 N N . SER B 1 127 ? 8.984 -23.875 -25.422 1 88.12 127 SER B N 1
ATOM 2738 C CA . SER B 1 127 ? 9.922 -24.828 -24.844 1 88.12 127 SER B CA 1
ATOM 2739 C C . SER B 1 127 ? 9.359 -25.453 -23.578 1 88.12 127 SER B C 1
ATOM 2741 O O . SER B 1 127 ? 9.734 -26.578 -23.219 1 88.12 127 SER B O 1
ATOM 2743 N N . LEU B 1 128 ? 8.445 -24.812 -22.969 1 88.94 128 LEU B N 1
ATOM 2744 C CA . LEU B 1 128 ? 7.859 -25.281 -21.719 1 88.94 128 LEU B CA 1
ATOM 2745 C C . LEU B 1 128 ? 6.672 -26.203 -21.984 1 88.94 128 LEU B C 1
ATOM 2747 O O . LEU B 1 128 ? 6.266 -26.969 -21.109 1 88.94 128 LEU B O 1
ATOM 2751 N N . GLN B 1 129 ? 6.059 -26.125 -23.094 1 85.25 129 GLN B N 1
ATOM 2752 C CA . GLN B 1 129 ? 4.777 -26.75 -23.391 1 85.25 129 GLN B CA 1
ATOM 2753 C C . GLN B 1 129 ? 4.824 -28.25 -23.125 1 85.25 129 GLN B C 1
ATOM 2755 O O . GLN B 1 129 ? 3.902 -28.812 -22.547 1 85.25 129 GLN B O 1
ATOM 2760 N N . LYS B 1 130 ? 5.887 -28.984 -23.5 1 80.88 130 LYS B N 1
ATOM 2761 C CA . LYS B 1 130 ? 5.848 -30.438 -23.406 1 80.88 130 LYS B CA 1
ATOM 2762 C C . LYS B 1 130 ? 6.438 -30.922 -22.078 1 80.88 130 LYS B C 1
ATOM 2764 O O . LYS B 1 130 ? 6.539 -32.125 -21.844 1 80.88 130 LYS B O 1
ATOM 2769 N N . GLN B 1 131 ? 6.586 -29.969 -21.219 1 90.75 131 GLN B N 1
ATOM 2770 C CA . GLN B 1 131 ? 7.273 -30.375 -20 1 90.75 131 GLN B CA 1
ATOM 2771 C C . GLN B 1 131 ? 6.367 -30.219 -18.781 1 90.75 131 GLN B C 1
ATOM 2773 O O . GLN B 1 131 ? 6.598 -30.844 -17.734 1 90.75 131 GLN B O 1
ATOM 2778 N N . VAL B 1 132 ? 5.289 -29.516 -18.875 1 95.06 132 VAL B N 1
ATOM 2779 C CA . VAL B 1 132 ? 4.504 -29.094 -17.719 1 95.06 132 VAL B CA 1
ATOM 2780 C C . VAL B 1 132 ? 3.512 -30.203 -17.344 1 95.06 132 VAL B C 1
ATOM 2782 O O . VAL B 1 132 ? 2.748 -30.672 -18.203 1 95.06 132 VAL B O 1
ATOM 2785 N N . ASP B 1 133 ? 3.576 -30.641 -16.094 1 96.56 133 ASP B N 1
ATOM 2786 C CA . ASP B 1 133 ? 2.637 -31.625 -15.57 1 96.56 133 ASP B CA 1
ATOM 2787 C C . ASP B 1 133 ? 1.426 -30.938 -14.93 1 96.56 133 ASP B C 1
ATOM 2789 O O . ASP B 1 133 ? 0.29 -31.375 -15.125 1 96.56 133 ASP B O 1
ATOM 2793 N N . ILE B 1 134 ? 1.68 -29.953 -14.219 1 98.12 134 ILE B N 1
ATOM 2794 C CA . ILE B 1 134 ? 0.647 -29.266 -13.438 1 98.12 134 ILE B CA 1
ATOM 2795 C C . ILE B 1 134 ? 0.754 -27.766 -13.648 1 98.12 134 ILE B C 1
ATOM 2797 O O . ILE B 1 134 ? 1.853 -27.203 -13.617 1 98.12 134 ILE B O 1
ATOM 2801 N N . VAL B 1 135 ? -0.365 -27.125 -13.906 1 98.56 135 VAL B N 1
ATOM 2802 C CA . VAL B 1 135 ? -0.456 -25.672 -13.969 1 98.56 135 VAL B CA 1
ATOM 2803 C C . VAL B 1 135 ? -1.17 -25.141 -12.727 1 98.56 135 VAL B C 1
ATOM 2805 O O . VAL B 1 135 ? -2.205 -25.688 -12.328 1 98.56 135 VAL B O 1
ATOM 2808 N N . LEU B 1 136 ? -0.542 -24.141 -12.07 1 98.75 136 LEU B N 1
ATOM 2809 C CA . LEU B 1 136 ? -1.15 -23.453 -10.938 1 98.75 136 LEU B CA 1
ATOM 2810 C C . LEU B 1 136 ? -1.556 -22.031 -11.312 1 98.75 136 LEU B C 1
ATOM 2812 O O . LEU B 1 136 ? -0.944 -21.422 -12.188 1 98.75 136 LEU B O 1
ATOM 2816 N N . GLY B 1 137 ? -2.564 -21.516 -10.688 1 98.38 137 GLY B N 1
ATOM 2817 C CA . GLY B 1 137 ? -2.984 -20.125 -10.836 1 98.38 137 GLY B CA 1
ATOM 2818 C C . GLY B 1 137 ? -3.895 -19.656 -9.719 1 98.38 137 GLY B C 1
ATOM 2819 O O . GLY B 1 137 ? -5.047 -20.078 -9.633 1 98.38 137 GLY B O 1
ATOM 2820 N N . ALA B 1 138 ? -3.436 -18.719 -8.906 1 96.56 138 ALA B N 1
ATOM 2821 C CA . ALA B 1 138 ? -4.234 -18.172 -7.809 1 96.56 138 ALA B CA 1
ATOM 2822 C C . ALA B 1 138 ? -4.871 -16.844 -8.195 1 96.56 138 ALA B C 1
ATOM 2824 O O . ALA B 1 138 ? -4.168 -15.867 -8.461 1 96.56 138 ALA B O 1
ATOM 2825 N N . ASP B 1 139 ? -6.18 -16.844 -8.258 1 92.56 139 ASP B N 1
ATOM 2826 C CA . ASP B 1 139 ? -6.969 -15.664 -8.578 1 92.56 139 ASP B CA 1
ATOM 2827 C C . ASP B 1 139 ? -6.641 -15.141 -9.969 1 92.56 139 ASP B C 1
ATOM 2829 O O . ASP B 1 139 ? -6.551 -13.93 -10.18 1 92.56 139 ASP B O 1
ATOM 2833 N N . VAL B 1 140 ? -6.414 -16.016 -10.844 1 95.19 140 VAL B N 1
ATOM 2834 C CA . VAL B 1 140 ? -6.086 -15.609 -12.211 1 95.19 140 VAL B CA 1
ATOM 2835 C C . VAL B 1 140 ? -7.363 -15.5 -13.039 1 95.19 140 VAL B C 1
ATOM 2837 O O . VAL B 1 140 ? -7.363 -14.891 -14.109 1 95.19 140 VAL B O 1
ATOM 2840 N N . ILE B 1 141 ? -8.414 -16.188 -12.609 1 91.62 141 ILE B N 1
ATOM 2841 C CA . ILE B 1 141 ? -9.742 -15.953 -13.172 1 91.62 141 ILE B CA 1
ATOM 2842 C C . ILE B 1 141 ? -10.383 -14.734 -12.5 1 91.62 141 ILE B C 1
ATOM 2844 O O . ILE B 1 141 ? -11.297 -14.883 -11.68 1 91.62 141 ILE B O 1
ATOM 2848 N N . TYR B 1 142 ? -9.922 -13.586 -12.875 1 86.94 142 TYR B N 1
ATOM 2849 C CA . TYR B 1 142 ? -10.234 -12.359 -12.148 1 86.94 142 TYR B CA 1
ATOM 2850 C C . TYR B 1 142 ? -10.93 -11.352 -13.055 1 86.94 142 TYR B C 1
ATOM 2852 O O . TYR B 1 142 ? -12.078 -10.969 -12.805 1 86.94 142 TYR B O 1
ATOM 2860 N N . GLN B 1 143 ? -10.297 -10.938 -14.102 1 83.5 143 GLN B N 1
ATOM 2861 C CA . GLN B 1 143 ? -10.875 -10 -15.062 1 83.5 143 GLN B CA 1
ATOM 2862 C C . GLN B 1 143 ? -11.422 -10.734 -16.281 1 83.5 143 GLN B C 1
ATOM 2864 O O . GLN B 1 143 ? -10.695 -11.469 -16.953 1 83.5 143 GLN B O 1
ATOM 2869 N N . ASN B 1 144 ? -12.578 -10.43 -16.547 1 85.81 144 ASN B N 1
ATOM 2870 C CA . ASN B 1 144 ? -13.258 -11.141 -17.625 1 85.81 144 ASN B CA 1
ATOM 2871 C C . ASN B 1 144 ? -12.547 -10.953 -18.953 1 85.81 144 ASN B C 1
ATOM 2873 O O . ASN B 1 144 ? -12.547 -11.844 -19.797 1 85.81 144 ASN B O 1
ATOM 2877 N N . THR B 1 145 ? -11.898 -9.836 -19.141 1 88.5 145 THR B N 1
ATOM 2878 C CA . THR B 1 145 ? -11.227 -9.539 -20.406 1 88.5 145 THR B CA 1
ATOM 2879 C C . THR B 1 145 ? -10.023 -10.461 -20.594 1 88.5 145 THR B C 1
ATOM 2881 O O . THR B 1 145 ? -9.516 -10.586 -21.719 1 88.5 145 THR B O 1
ATOM 2884 N N . ASP B 1 146 ? -9.656 -11.148 -19.547 1 91.62 146 ASP B N 1
ATOM 2885 C CA . ASP B 1 146 ? -8.445 -11.961 -19.625 1 91.62 146 ASP B CA 1
ATOM 2886 C C . ASP B 1 146 ? -8.781 -13.445 -19.734 1 91.62 146 ASP B C 1
ATOM 2888 O O . ASP B 1 146 ? -7.902 -14.273 -20 1 91.62 146 ASP B O 1
ATOM 2892 N N . PHE B 1 147 ? -10.047 -13.781 -19.641 1 92.25 147 PHE B N 1
ATOM 2893 C CA . PHE B 1 147 ? -10.43 -15.188 -19.547 1 92.25 147 PHE B CA 1
ATOM 2894 C C . PHE B 1 147 ? -10.023 -15.945 -20.797 1 92.25 147 PHE B C 1
ATOM 2896 O O . PHE B 1 147 ? -9.422 -17.016 -20.719 1 92.25 147 PHE B O 1
ATOM 2903 N N . ASP B 1 148 ? -10.352 -15.367 -21.875 1 95.06 148 ASP B N 1
ATOM 2904 C CA . ASP B 1 148 ? -10.078 -16.031 -23.141 1 95.06 148 ASP B CA 1
ATOM 2905 C C . ASP B 1 148 ? -8.594 -16.344 -23.297 1 95.06 148 ASP B C 1
ATOM 2907 O O . ASP B 1 148 ? -8.227 -17.484 -23.609 1 95.06 148 ASP B O 1
ATOM 2911 N N . ASP B 1 149 ? -7.797 -15.383 -23.078 1 96.75 149 ASP B N 1
ATOM 2912 C CA . ASP B 1 149 ? -6.352 -15.547 -23.203 1 96.75 149 ASP B CA 1
ATOM 2913 C C . ASP B 1 149 ? -5.812 -16.516 -22.156 1 96.75 149 ASP B C 1
ATOM 2915 O O . ASP B 1 149 ? -4.891 -17.297 -22.438 1 96.75 149 ASP B O 1
ATOM 2919 N N . LEU B 1 150 ? -6.316 -16.531 -21 1 96.81 150 LEU B N 1
ATOM 2920 C CA . LEU B 1 150 ? -5.902 -17.453 -19.938 1 96.81 150 LEU B CA 1
ATOM 2921 C C . LEU B 1 150 ? -6.176 -18.891 -20.344 1 96.81 150 LEU B C 1
ATOM 2923 O O . LEU B 1 150 ? -5.281 -19.734 -20.297 1 96.81 150 LEU B O 1
ATOM 2927 N N . PHE B 1 151 ? -7.375 -19.156 -20.828 1 96.75 151 PHE B N 1
ATOM 2928 C CA . PHE B 1 151 ? -7.746 -20.516 -21.156 1 96.75 151 PHE B CA 1
ATOM 2929 C C . PHE B 1 151 ? -7.043 -20.984 -22.422 1 96.75 151 PHE B C 1
ATOM 2931 O O . PHE B 1 151 ? -6.703 -22.156 -22.562 1 96.75 151 PHE B O 1
ATOM 2938 N N . ALA B 1 152 ? -6.816 -20.047 -23.312 1 97 152 ALA B N 1
ATOM 2939 C CA . ALA B 1 152 ? -5.988 -20.359 -24.469 1 97 152 ALA B CA 1
ATOM 2940 C C . ALA B 1 152 ? -4.602 -20.828 -24.031 1 97 152 ALA B C 1
ATOM 2942 O O . ALA B 1 152 ? -4.062 -21.797 -24.578 1 97 152 ALA B O 1
ATOM 2943 N N . THR B 1 153 ? -4.062 -20.172 -23.109 1 97.44 153 THR B N 1
ATOM 2944 C CA . THR B 1 153 ? -2.732 -20.5 -22.594 1 97.44 153 THR B CA 1
ATOM 2945 C C . THR B 1 153 ? -2.729 -21.844 -21.906 1 97.44 153 THR B C 1
ATOM 2947 O O . THR B 1 153 ? -1.838 -22.672 -22.125 1 97.44 153 THR B O 1
ATOM 2950 N N . VAL B 1 154 ? -3.697 -22.109 -21.078 1 97.19 154 VAL B N 1
ATOM 2951 C CA . VAL B 1 154 ? -3.805 -23.391 -20.406 1 97.19 154 VAL B CA 1
ATOM 2952 C C . VAL B 1 154 ? -3.922 -24.516 -21.422 1 97.19 154 VAL B C 1
ATOM 2954 O O . VAL B 1 154 ? -3.223 -25.531 -21.328 1 97.19 154 VAL B O 1
ATOM 2957 N N . SER B 1 155 ? -4.801 -24.281 -22.375 1 96.25 155 SER B N 1
ATOM 2958 C CA . SER B 1 155 ? -4.996 -25.266 -23.438 1 96.25 155 SER B CA 1
ATOM 2959 C C . SER B 1 155 ? -3.695 -25.547 -24.172 1 96.25 155 SER B C 1
ATOM 2961 O O . SER B 1 155 ? -3.436 -26.688 -24.578 1 96.25 155 SER B O 1
ATOM 2963 N N . PHE B 1 156 ? -2.961 -24.547 -24.406 1 95.94 156 PHE B N 1
ATOM 2964 C CA . PHE B 1 156 ? -1.666 -24.672 -25.062 1 95.94 156 PHE B CA 1
ATOM 2965 C C . PHE B 1 156 ? -0.766 -25.641 -24.312 1 95.94 156 PHE B C 1
ATOM 2967 O O . PHE B 1 156 ? -0.146 -26.516 -24.922 1 95.94 156 PHE B O 1
ATOM 2974 N N . PHE B 1 157 ? -0.714 -25.562 -23 1 95.44 157 PHE B N 1
ATOM 2975 C CA . PHE B 1 157 ? 0.159 -26.406 -22.203 1 95.44 157 PHE B CA 1
ATOM 2976 C C . PHE B 1 157 ? -0.418 -27.812 -22.062 1 95.44 157 PHE B C 1
ATOM 2978 O O . PHE B 1 157 ? 0.307 -28.75 -21.75 1 95.44 157 PHE B O 1
ATOM 2985 N N . PHE B 1 158 ? -1.69 -27.922 -22.328 1 94.81 158 PHE B N 1
ATOM 2986 C CA . PHE B 1 158 ? -2.348 -29.219 -22.203 1 94.81 158 PHE B CA 1
ATOM 2987 C C . PHE B 1 158 ? -2.223 -30.016 -23.484 1 94.81 158 PHE B C 1
ATOM 2989 O O . PHE B 1 158 ? -2.467 -31.219 -23.5 1 94.81 158 PHE B O 1
ATOM 2996 N N . ALA B 1 159 ? -1.844 -29.328 -24.547 1 91.25 159 ALA B N 1
ATOM 2997 C CA . ALA B 1 159 ? -1.782 -30 -25.828 1 91.25 159 ALA B CA 1
ATOM 2998 C C . ALA B 1 159 ? -0.862 -31.219 -25.781 1 91.25 159 ALA B C 1
ATOM 3000 O O . ALA B 1 159 ? 0.327 -31.094 -25.469 1 91.25 159 ALA B O 1
ATOM 3001 N N . GLY B 1 160 ? -1.42 -32.438 -26.078 1 88.19 160 GLY B N 1
ATOM 3002 C CA . GLY B 1 160 ? -0.665 -33.656 -26.078 1 88.19 160 GLY B CA 1
ATOM 3003 C C . GLY B 1 160 ? -0.434 -34.219 -24.688 1 88.19 160 GLY B C 1
ATOM 3004 O O . GLY B 1 160 ? 0.332 -35.188 -24.5 1 88.19 160 GLY B O 1
ATOM 3005 N N . ARG B 1 161 ? -1.094 -33.594 -23.734 1 91.56 161 ARG B N 1
ATOM 3006 C CA . ARG B 1 161 ? -0.943 -34.031 -22.344 1 91.56 161 ARG B CA 1
ATOM 3007 C C . ARG B 1 161 ? -2.301 -34.312 -21.719 1 91.56 161 ARG B C 1
ATOM 3009 O O . ARG B 1 161 ? -2.842 -33.469 -20.984 1 91.56 161 ARG B O 1
ATOM 3016 N N . PRO B 1 162 ? -2.791 -35.5 -21.875 1 90.19 162 PRO B N 1
ATOM 3017 C CA . PRO B 1 162 ? -4.137 -35.812 -21.391 1 90.19 162 PRO B CA 1
ATOM 3018 C C . PRO B 1 162 ? -4.223 -35.812 -19.859 1 90.19 162 PRO B C 1
ATOM 3020 O O . PRO B 1 162 ? -5.309 -35.656 -19.297 1 90.19 162 PRO B O 1
ATOM 3023 N N . ASP B 1 163 ? -3.033 -35.938 -19.203 1 92.38 163 ASP B N 1
ATOM 3024 C CA . ASP B 1 163 ? -3.039 -36.031 -17.75 1 92.38 163 ASP B CA 1
ATOM 3025 C C . ASP B 1 163 ? -2.74 -34.688 -17.094 1 92.38 163 ASP B C 1
ATOM 3027 O O . ASP B 1 163 ? -2.691 -34.594 -15.867 1 92.38 163 ASP B O 1
ATOM 3031 N N . ALA B 1 164 ? -2.59 -33.656 -17.922 1 94.19 164 ALA B N 1
ATOM 3032 C CA . ALA B 1 164 ? -2.27 -32.344 -17.375 1 94.19 164 ALA B CA 1
ATOM 3033 C C . ALA B 1 164 ? -3.451 -31.781 -16.609 1 94.19 164 ALA B C 1
ATOM 3035 O O . ALA B 1 164 ? -4.605 -32.094 -16.906 1 94.19 164 ALA B O 1
ATOM 3036 N N . VAL B 1 165 ? -3.182 -30.969 -15.547 1 96.88 165 VAL B N 1
ATOM 3037 C CA . VAL B 1 165 ? -4.23 -30.406 -14.711 1 96.88 165 VAL B CA 1
ATOM 3038 C C . VAL B 1 165 ? -3.896 -28.953 -14.375 1 96.88 165 VAL B C 1
ATOM 3040 O O . VAL B 1 165 ? -2.732 -28.609 -14.156 1 96.88 165 VAL B O 1
ATOM 3043 N N . PHE B 1 166 ? -4.895 -28.141 -14.508 1 97.81 166 PHE B N 1
ATOM 3044 C CA . PHE B 1 166 ? -4.828 -26.766 -14.039 1 97.81 166 PHE B CA 1
ATOM 3045 C C . PHE B 1 166 ? -5.574 -26.594 -12.719 1 97.81 166 PHE B C 1
ATOM 3047 O O . PHE B 1 166 ? -6.797 -26.75 -12.672 1 97.81 166 PHE B O 1
ATOM 3054 N N . ILE B 1 167 ? -4.82 -26.312 -11.664 1 98 167 ILE B N 1
ATOM 3055 C CA . ILE B 1 167 ? -5.395 -26.109 -10.336 1 98 167 ILE B CA 1
ATOM 3056 C C . ILE B 1 167 ? -5.438 -24.625 -10.008 1 98 167 ILE B C 1
ATOM 3058 O O . ILE B 1 167 ? -4.402 -23.953 -10.016 1 98 167 ILE B O 1
ATOM 3062 N N . THR B 1 168 ? -6.645 -24.109 -9.734 1 97.19 168 THR B N 1
ATOM 3063 C CA . THR B 1 168 ? -6.77 -22.656 -9.555 1 97.19 168 THR B CA 1
ATOM 3064 C C . THR B 1 168 ? -7.754 -22.344 -8.43 1 97.19 168 THR B C 1
ATOM 3066 O O . THR B 1 168 ? -8.656 -23.125 -8.148 1 97.19 168 THR B O 1
ATOM 3069 N N . THR B 1 169 ? -7.406 -21.25 -7.703 1 94.88 169 THR B N 1
ATOM 3070 C CA . THR B 1 169 ? -8.328 -20.656 -6.75 1 94.88 169 THR B CA 1
ATOM 3071 C C . THR B 1 169 ? -8.906 -19.359 -7.309 1 94.88 169 THR B C 1
ATOM 3073 O O . THR B 1 169 ? -8.211 -18.609 -7.992 1 94.88 169 THR B O 1
ATOM 3076 N N . TYR B 1 170 ? -10.156 -19.203 -7.098 1 88.5 170 TYR B N 1
ATOM 3077 C CA . TYR B 1 170 ? -10.766 -17.953 -7.523 1 88.5 170 TYR B CA 1
ATOM 3078 C C . TYR B 1 170 ? -11.992 -17.625 -6.68 1 88.5 170 TYR B C 1
ATOM 3080 O O . TYR B 1 170 ? -12.531 -18.5 -5.992 1 88.5 170 TYR B O 1
ATOM 3088 N N . GLU B 1 171 ? -12.289 -16.359 -6.645 1 81.94 171 GLU B N 1
ATOM 3089 C CA . GLU B 1 171 ? -13.516 -15.922 -5.996 1 81.94 171 GLU B CA 1
ATOM 3090 C C . GLU B 1 171 ? -14.68 -15.883 -6.98 1 81.94 171 GLU B C 1
ATOM 3092 O O . GLU B 1 171 ? -14.578 -15.273 -8.047 1 81.94 171 GLU B O 1
ATOM 3097 N N . LYS B 1 172 ? -15.656 -16.609 -6.605 1 76.62 172 LYS B N 1
ATOM 3098 C CA . LYS B 1 172 ? -16.844 -16.578 -7.449 1 76.62 172 LYS B CA 1
ATOM 3099 C C . LYS B 1 172 ? -17.484 -15.188 -7.449 1 76.62 172 LYS B C 1
ATOM 3101 O O . LYS B 1 172 ? -17.781 -14.633 -6.391 1 76.62 172 LYS B O 1
ATOM 3106 N N . ARG B 1 173 ? -17.516 -14.594 -8.648 1 70.94 173 ARG B N 1
ATOM 3107 C CA . ARG B 1 173 ? -18.109 -13.273 -8.828 1 70.94 173 ARG B CA 1
ATOM 3108 C C . ARG B 1 173 ? -19.188 -13.305 -9.898 1 70.94 173 ARG B C 1
ATOM 3110 O O . ARG B 1 173 ? -19.25 -14.234 -10.703 1 70.94 173 ARG B O 1
ATOM 3117 N N . SER B 1 174 ? -20.094 -12.391 -9.883 1 62.53 174 SER B N 1
ATOM 3118 C CA . SER B 1 174 ? -21.203 -12.312 -10.828 1 62.53 174 SER B CA 1
ATOM 3119 C C . SER B 1 174 ? -20.703 -12.344 -12.266 1 62.53 174 SER B C 1
ATOM 3121 O O . SER B 1 174 ? -21.359 -12.906 -13.148 1 62.53 174 SER B O 1
ATOM 3123 N N . GLY B 1 175 ? -19.578 -11.898 -12.523 1 63.69 175 GLY B N 1
ATOM 3124 C CA . GLY B 1 175 ? -19.031 -11.82 -13.875 1 63.69 175 GLY B CA 1
ATOM 3125 C C . GLY B 1 175 ? -18.484 -13.148 -14.375 1 63.69 175 GLY B C 1
ATOM 3126 O O . GLY B 1 175 ? -17.984 -13.234 -15.5 1 63.69 175 GLY B O 1
ATOM 3127 N N . HIS B 1 176 ? -18.656 -14.086 -13.586 1 67.62 176 HIS B N 1
ATOM 3128 C CA . HIS B 1 176 ? -18.047 -15.367 -13.945 1 67.62 176 HIS B CA 1
ATOM 3129 C C . HIS B 1 176 ? -19.031 -16.25 -14.703 1 67.62 176 HIS B C 1
ATOM 3131 O O . HIS B 1 176 ? -18.828 -17.453 -14.82 1 67.62 176 HIS B O 1
ATOM 3137 N N . ARG B 1 177 ? -19.922 -15.609 -15.281 1 69.44 177 ARG B N 1
ATOM 3138 C CA . ARG B 1 177 ? -20.953 -16.344 -16 1 69.44 177 ARG B CA 1
ATOM 3139 C C . ARG B 1 177 ? -20.391 -16.984 -17.266 1 69.44 177 ARG B C 1
ATOM 3141 O O . ARG B 1 177 ? -20.797 -18.094 -17.656 1 69.44 177 ARG B O 1
ATOM 3148 N N . SER B 1 178 ? -19.406 -16.391 -17.75 1 78.75 178 SER B N 1
ATOM 3149 C CA . SER B 1 178 ? -18.906 -16.859 -19.047 1 78.75 178 SER B CA 1
ATOM 3150 C C . SER B 1 178 ? -17.734 -17.812 -18.859 1 78.75 178 SER B C 1
ATOM 3152 O O . SER B 1 178 ? -17.219 -18.375 -19.844 1 78.75 178 SER B O 1
ATOM 3154 N N . VAL B 1 179 ? -17.297 -18.062 -17.688 1 86.06 179 VAL B N 1
ATOM 3155 C CA . VAL B 1 179 ? -16.078 -18.812 -17.469 1 86.06 179 VAL B CA 1
ATOM 3156 C C . VAL B 1 179 ? -16.219 -20.219 -18.016 1 86.06 179 VAL B C 1
ATOM 3158 O O . VAL B 1 179 ? -15.336 -20.734 -18.703 1 86.06 179 VAL B O 1
ATOM 3161 N N . GLU B 1 180 ? -17.359 -20.812 -17.797 1 84.62 180 GLU B N 1
ATOM 3162 C CA . GLU B 1 180 ? -17.594 -22.188 -18.266 1 84.62 180 GLU B CA 1
ATOM 3163 C C . GLU B 1 180 ? -17.594 -22.25 -19.781 1 84.62 180 GLU B C 1
ATOM 3165 O O . GLU B 1 180 ? -17.062 -23.188 -20.375 1 84.62 180 GLU B O 1
ATOM 3170 N N . TYR B 1 181 ? -18.234 -21.281 -20.312 1 88.19 181 TYR B N 1
ATOM 3171 C CA . TYR B 1 181 ? -18.281 -21.203 -21.766 1 88.19 181 TYR B CA 1
ATOM 3172 C C . TYR B 1 181 ? -16.891 -21.094 -22.375 1 88.19 181 TYR B C 1
ATOM 3174 O O . TYR B 1 181 ? -16.547 -21.812 -23.312 1 88.19 181 TYR B O 1
ATOM 3182 N N . LEU B 1 182 ? -16.125 -20.25 -21.828 1 90.44 182 LEU B N 1
ATOM 3183 C CA . LEU B 1 182 ? -14.781 -20.016 -22.359 1 90.44 182 LEU B CA 1
ATOM 3184 C C . LEU B 1 182 ? -13.875 -21.219 -22.125 1 90.44 182 LEU B C 1
ATOM 3186 O O . LEU B 1 182 ? -13.039 -21.547 -22.969 1 90.44 182 LEU B O 1
ATOM 3190 N N . MET B 1 183 ? -14.086 -21.891 -21.062 1 92.5 183 MET B N 1
ATOM 3191 C CA . MET B 1 183 ? -13.359 -23.141 -20.812 1 92.5 183 MET B CA 1
ATOM 3192 C C . MET B 1 183 ? -13.656 -24.172 -21.906 1 92.5 183 MET B C 1
ATOM 3194 O O . MET B 1 183 ? -12.742 -24.781 -22.453 1 92.5 183 MET B O 1
ATOM 3198 N N . ALA B 1 184 ? -14.859 -24.297 -22.203 1 92.31 184 ALA B N 1
ATOM 3199 C CA . ALA B 1 184 ? -15.289 -25.266 -23.219 1 92.31 184 ALA B CA 1
ATOM 3200 C C . ALA B 1 184 ? -14.734 -24.891 -24.594 1 92.31 184 ALA B C 1
ATOM 3202 O O . ALA B 1 184 ? -14.336 -25.766 -25.359 1 92.31 184 ALA B O 1
ATOM 3203 N N . LYS B 1 185 ? -14.789 -23.672 -24.891 1 94.88 185 LYS B N 1
ATOM 3204 C CA . LYS B 1 185 ? -14.258 -23.172 -26.156 1 94.88 185 LYS B CA 1
ATOM 3205 C C . LYS B 1 185 ? -12.836 -23.656 -26.391 1 94.88 185 LYS B C 1
ATOM 3207 O O . LYS B 1 185 ? -12.461 -23.969 -27.531 1 94.88 185 LYS B O 1
ATOM 3212 N N . TRP B 1 186 ? -12.086 -23.828 -25.344 1 96.19 186 TRP B N 1
ATOM 3213 C CA . TRP B 1 186 ? -10.672 -24.156 -25.484 1 96.19 186 TRP B CA 1
ATOM 3214 C C . TRP B 1 186 ? -10.414 -25.609 -25.109 1 96.19 186 TRP B C 1
ATOM 3216 O O . TRP B 1 186 ? -9.281 -26 -24.828 1 96.19 186 TRP B O 1
ATOM 3226 N N . GLY B 1 187 ? -11.484 -26.406 -25.062 1 95.31 187 GLY B N 1
ATOM 3227 C CA . GLY B 1 187 ? -11.352 -27.844 -24.828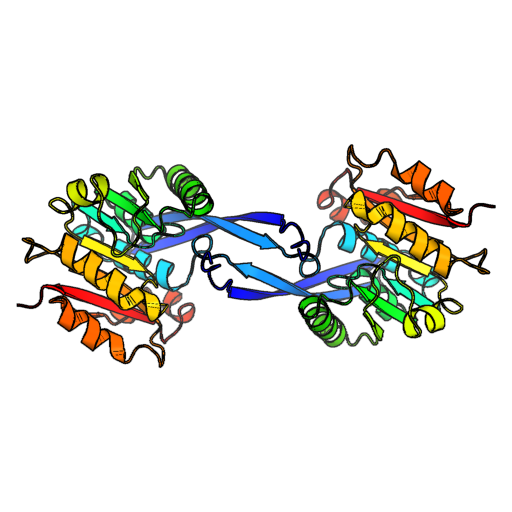 1 95.31 187 GLY B CA 1
ATOM 3228 C C . GLY B 1 187 ? -10.992 -28.188 -23.406 1 95.31 187 GLY B C 1
ATOM 3229 O O . GLY B 1 187 ? -10.266 -29.141 -23.156 1 95.31 187 GLY B O 1
ATOM 3230 N N . LEU B 1 188 ? -11.469 -27.375 -22.516 1 95.88 188 LEU B N 1
ATOM 3231 C CA . LEU B 1 188 ? -11.203 -27.578 -21.094 1 95.88 188 LEU B CA 1
ATOM 3232 C C . LEU B 1 188 ? -12.5 -27.844 -20.328 1 95.88 188 LEU B C 1
ATOM 3234 O O . LEU B 1 188 ? -13.578 -27.5 -20.797 1 95.88 188 LEU B O 1
ATOM 3238 N N . SER B 1 189 ? -12.406 -28.484 -19.219 1 93.31 189 SER B N 1
ATOM 3239 C CA . SER B 1 189 ? -13.555 -28.734 -18.359 1 93.31 189 SER B CA 1
ATOM 3240 C C . SER B 1 189 ? -13.156 -28.734 -16.891 1 93.31 189 SER B C 1
ATOM 3242 O O . SER B 1 189 ? -12.047 -29.156 -16.547 1 93.31 189 SER B O 1
ATOM 3244 N N . CYS B 1 190 ? -14.031 -28.203 -16.125 1 89.19 190 CYS B N 1
ATOM 3245 C CA . CYS B 1 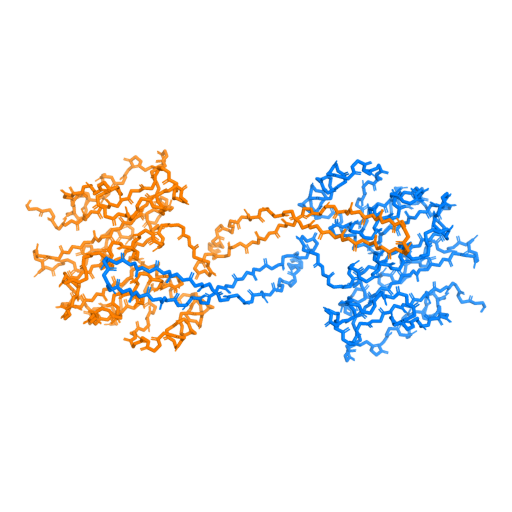190 ? -13.828 -28.297 -14.68 1 89.19 190 CYS B CA 1
ATOM 3246 C C . CYS B 1 190 ? -14.094 -29.719 -14.195 1 89.19 190 CYS B C 1
ATOM 3248 O O . CYS B 1 190 ? -15.203 -30.234 -14.336 1 89.19 190 CYS B O 1
ATOM 3250 N N . SER B 1 191 ? -13.141 -30.375 -13.648 1 81.75 191 SER B N 1
ATOM 3251 C CA . SER B 1 191 ? -13.273 -31.766 -13.242 1 81.75 191 SER B CA 1
ATOM 3252 C C . SER B 1 191 ? -13.672 -31.891 -11.773 1 81.75 191 SER B C 1
ATOM 3254 O O . SER B 1 191 ? -14.367 -32.812 -11.391 1 81.75 191 SER B O 1
ATOM 3256 N N . THR B 1 192 ? -13.211 -30.984 -10.922 1 78.75 192 THR B N 1
ATOM 3257 C CA . THR B 1 192 ? -13.43 -31.109 -9.492 1 78.75 192 THR B CA 1
ATOM 3258 C C . THR B 1 192 ? -13.516 -29.734 -8.828 1 78.75 192 THR B C 1
ATOM 3260 O O . THR B 1 192 ? -12.75 -28.844 -9.164 1 78.75 192 THR B O 1
AT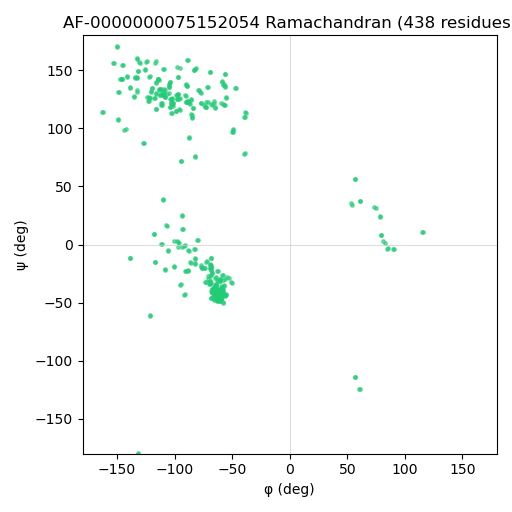OM 3263 N N . ILE B 1 193 ? -14.461 -29.625 -8.102 1 78.06 193 ILE B N 1
ATOM 3264 C CA . ILE B 1 193 ? -14.523 -28.531 -7.145 1 78.06 193 ILE B CA 1
ATOM 3265 C C . ILE B 1 193 ? -14.148 -29.031 -5.754 1 78.06 193 ILE B C 1
ATOM 3267 O O . ILE B 1 193 ? -14.781 -29.953 -5.227 1 78.06 193 ILE B O 1
ATOM 3271 N N . ILE B 1 194 ? -13.172 -28.5 -5.277 1 80.25 194 ILE B N 1
ATOM 3272 C CA . ILE B 1 194 ? -12.672 -29.016 -4.004 1 80.25 194 ILE B CA 1
ATOM 3273 C C . ILE B 1 194 ? -13.195 -28.141 -2.861 1 80.25 194 ILE B C 1
ATOM 3275 O O . ILE B 1 194 ? -13.047 -26.922 -2.881 1 80.25 194 ILE B O 1
ATOM 3279 N N . ASP B 1 195 ? -13.805 -28.781 -1.984 1 80.06 195 ASP B N 1
ATOM 3280 C CA . ASP B 1 195 ? -14.25 -28.125 -0.764 1 80.06 195 ASP B CA 1
ATOM 3281 C C . ASP B 1 195 ? -13.055 -27.672 0.08 1 80.06 195 ASP B C 1
ATOM 3283 O O . ASP B 1 195 ? -12.234 -28.5 0.483 1 80.06 195 ASP B O 1
ATOM 3287 N N . VAL B 1 196 ? -12.969 -26.406 0.362 1 84.38 196 VAL B N 1
ATOM 3288 C CA . VAL B 1 196 ? -11.867 -25.812 1.102 1 84.38 196 VAL B CA 1
ATOM 3289 C C . VAL B 1 196 ? -11.719 -26.5 2.455 1 84.38 196 VAL B C 1
ATOM 3291 O O . VAL B 1 196 ? -10.594 -26.688 2.941 1 84.38 196 VAL B O 1
ATOM 3294 N N . SER B 1 197 ? -12.797 -26.984 2.988 1 80.25 197 SER B N 1
ATOM 3295 C CA . SER B 1 197 ? -12.797 -27.609 4.309 1 80.25 197 SER B CA 1
ATOM 3296 C C . SER B 1 197 ? -12.125 -28.969 4.277 1 80.25 197 SER B C 1
ATOM 3298 O O . SER B 1 197 ? -11.773 -29.516 5.328 1 80.25 197 SER B O 1
ATOM 3300 N N . GLN B 1 198 ? -11.922 -29.516 3.09 1 81.19 198 GLN B N 1
ATOM 3301 C CA . GLN B 1 198 ? -11.352 -30.859 2.947 1 81.19 198 GLN B CA 1
ATOM 3302 C C . GLN B 1 198 ? -9.844 -30.844 3.191 1 81.19 198 GLN B C 1
ATOM 3304 O O . GLN B 1 198 ? -9.25 -31.875 3.52 1 81.19 198 GLN B O 1
ATOM 3309 N N . PHE B 1 199 ? -9.281 -29.688 3.076 1 85.06 199 PHE B N 1
ATOM 3310 C CA . PHE B 1 199 ? -7.82 -29.734 3.148 1 85.06 199 PHE B CA 1
ATOM 3311 C C . PHE B 1 199 ? -7.281 -28.562 3.975 1 85.06 199 PHE B C 1
ATOM 3313 O O . PHE B 1 199 ? -6.109 -28.562 4.359 1 85.06 199 PHE B O 1
ATOM 3320 N N . VAL B 1 200 ? -8.039 -27.672 4.266 1 85.75 200 VAL B N 1
ATOM 3321 C CA . VAL B 1 200 ? -7.578 -26.531 5.062 1 85.75 200 VAL B CA 1
ATOM 3322 C C . VAL B 1 200 ? -7.793 -26.828 6.547 1 85.75 200 VAL B C 1
ATOM 3324 O O . VAL B 1 200 ? -8.891 -27.203 6.961 1 85.75 200 VAL B O 1
ATOM 3327 N N . PRO B 1 201 ? -6.711 -26.641 7.266 1 83.12 201 PRO B N 1
ATOM 3328 C CA . PRO B 1 201 ? -6.918 -26.781 8.711 1 83.12 201 PRO B CA 1
ATOM 3329 C C . PRO B 1 201 ? -8.016 -25.844 9.234 1 83.12 201 PRO B C 1
ATOM 3331 O O . PRO B 1 201 ? -8.141 -24.719 8.773 1 83.12 201 PRO B O 1
ATOM 3334 N N . PHE B 1 202 ? -8.68 -26.297 10.188 1 75.81 202 PHE B N 1
ATOM 3335 C CA . PHE B 1 202 ? -9.859 -25.609 10.711 1 75.81 202 PHE B CA 1
ATOM 3336 C C . PHE B 1 202 ? -9.508 -24.219 11.188 1 75.81 202 PHE B C 1
ATOM 3338 O O . PHE B 1 202 ? -10.273 -23.266 10.969 1 75.81 202 PHE B O 1
ATOM 3345 N N . LYS B 1 203 ? -8.359 -24.016 11.766 1 73.44 203 LYS B N 1
ATOM 3346 C CA . LYS B 1 203 ? -7.98 -22.734 12.359 1 73.44 203 LYS B CA 1
ATOM 3347 C C . LYS B 1 203 ? -7.785 -21.672 11.297 1 73.44 203 LYS B C 1
ATOM 3349 O O . LYS B 1 203 ? -7.871 -20.469 11.586 1 73.44 203 LYS B O 1
ATOM 3354 N N . LYS B 1 204 ? -7.633 -22.156 10.102 1 81.25 204 LYS B N 1
ATOM 3355 C CA . LYS B 1 204 ? -7.305 -21.219 9.031 1 81.25 204 LYS B CA 1
ATOM 3356 C C . LYS B 1 204 ? -8.539 -20.875 8.203 1 81.25 204 LYS B C 1
ATOM 3358 O O . LYS B 1 204 ? -8.555 -19.875 7.488 1 81.25 204 LYS B O 1
ATOM 3363 N N . ILE B 1 205 ? -9.484 -21.719 8.336 1 77.25 205 ILE B N 1
ATOM 3364 C CA . ILE B 1 205 ? -10.648 -21.609 7.469 1 77.25 205 ILE B CA 1
ATOM 3365 C C . ILE B 1 205 ? -11.359 -20.281 7.719 1 77.25 205 ILE B C 1
ATOM 3367 O O . ILE B 1 205 ? -11.828 -19.641 6.777 1 77.25 205 ILE B O 1
ATOM 3371 N N . ASP B 1 206 ? -11.312 -19.781 8.914 1 76.75 206 ASP B N 1
ATOM 3372 C CA . ASP B 1 206 ? -12.062 -18.578 9.281 1 76.75 206 ASP B CA 1
ATOM 3373 C C . ASP B 1 206 ? -11.422 -17.328 8.68 1 76.75 206 ASP B C 1
ATOM 3375 O O . ASP B 1 206 ? -12.086 -16.312 8.508 1 76.75 206 ASP B O 1
ATOM 3379 N N . ASP B 1 207 ? -10.195 -17.469 8.336 1 75.94 207 ASP B N 1
ATOM 3380 C CA . ASP B 1 207 ? -9.469 -16.328 7.812 1 75.94 207 ASP B CA 1
ATOM 3381 C C . ASP B 1 207 ? -9.641 -16.203 6.301 1 75.94 207 ASP B C 1
ATOM 3383 O O . ASP B 1 207 ? -9.234 -15.195 5.707 1 75.94 207 ASP B O 1
ATOM 3387 N N . LEU B 1 208 ? -10.305 -17.203 5.738 1 81.69 208 LEU B N 1
ATOM 3388 C CA . LEU B 1 208 ? -10.477 -17.203 4.289 1 81.69 208 LEU B CA 1
ATOM 3389 C C . LEU B 1 208 ? -11.891 -16.797 3.906 1 81.69 208 LEU B C 1
ATOM 3391 O O . LEU B 1 208 ? -12.852 -17.141 4.598 1 81.69 208 LEU B O 1
ATOM 3395 N N . PRO B 1 209 ? -11.992 -15.992 2.834 1 78.31 209 PRO B N 1
ATOM 3396 C CA . PRO B 1 209 ? -13.344 -15.688 2.348 1 78.31 209 PRO B CA 1
ATOM 3397 C C . PRO B 1 209 ? -14.125 -16.938 1.962 1 78.31 209 PRO B C 1
ATOM 3399 O O . PRO B 1 209 ? -13.57 -17.859 1.354 1 78.31 209 PRO B O 1
ATOM 3402 N N . SER B 1 210 ? -15.383 -16.953 2.285 1 78.69 210 SER B N 1
ATOM 3403 C CA . SER B 1 210 ? -16.234 -18.109 2.018 1 78.69 210 SER B CA 1
ATOM 3404 C C . SER B 1 210 ? -16.484 -18.281 0.521 1 78.69 210 SER B C 1
ATOM 3406 O O . SER B 1 210 ? -16.828 -19.375 0.065 1 78.69 210 SER B O 1
ATOM 3408 N N . SER B 1 211 ? -16.297 -17.234 -0.215 1 81.5 211 SER B N 1
ATOM 3409 C CA . SER B 1 211 ? -16.562 -17.281 -1.649 1 81.5 211 SER B CA 1
ATOM 3410 C C . SER B 1 211 ? -15.383 -17.875 -2.414 1 81.5 211 SER B C 1
ATOM 3412 O O . SER B 1 211 ? -15.469 -18.094 -3.623 1 81.5 211 SER B O 1
ATOM 3414 N N . LEU B 1 212 ? -14.336 -18.156 -1.707 1 87 212 LEU B N 1
ATOM 3415 C CA . LEU B 1 212 ? -13.133 -18.672 -2.354 1 87 212 LEU B CA 1
ATOM 3416 C C . LEU B 1 212 ? -13.289 -20.141 -2.697 1 87 212 LEU B C 1
ATOM 3418 O O . LEU B 1 212 ? -13.797 -20.922 -1.888 1 87 212 LEU B O 1
ATOM 3422 N N . GLN B 1 213 ? -12.969 -20.484 -3.934 1 88.56 213 GLN B N 1
ATOM 3423 C CA . GLN B 1 213 ? -13.062 -21.859 -4.418 1 88.56 213 GLN B CA 1
ATOM 3424 C C . GLN B 1 213 ? -11.734 -22.328 -5.004 1 88.56 213 GLN B C 1
ATOM 3426 O O . GLN B 1 213 ? -10.922 -21.516 -5.441 1 88.56 213 GLN B O 1
ATOM 3431 N N . LEU B 1 214 ? -11.539 -23.641 -4.883 1 94.75 214 LEU B N 1
ATOM 3432 C CA . LEU B 1 214 ? -10.453 -24.312 -5.574 1 94.75 214 LEU B CA 1
ATOM 3433 C C . LEU B 1 214 ? -10.992 -25.328 -6.574 1 94.75 214 LEU B C 1
ATOM 3435 O O . LEU B 1 214 ? -11.836 -26.156 -6.227 1 94.75 214 LEU B O 1
ATOM 3439 N N . ILE B 1 215 ? -10.562 -25.203 -7.82 1 93.56 215 ILE B N 1
ATOM 3440 C CA . ILE B 1 215 ? -11.047 -26.125 -8.844 1 93.56 215 ILE B CA 1
ATOM 3441 C C . ILE B 1 215 ? -9.875 -26.703 -9.625 1 93.56 215 ILE B C 1
ATOM 3443 O O . ILE B 1 215 ? -8.789 -26.125 -9.648 1 93.56 215 ILE B O 1
ATOM 3447 N N . GLU B 1 216 ? -10.117 -27.812 -10.18 1 95.69 216 GLU B N 1
ATOM 3448 C CA . GLU B 1 216 ? -9.211 -28.438 -11.133 1 95.69 216 GLU B CA 1
ATOM 3449 C C . GLU B 1 216 ? -9.797 -28.422 -12.539 1 95.69 216 GLU B C 1
ATOM 3451 O O . GLU B 1 216 ? -10.953 -28.812 -12.734 1 95.69 216 GLU B O 1
ATOM 3456 N N . ILE B 1 217 ? -9.023 -27.969 -13.43 1 95.81 217 ILE B N 1
ATOM 3457 C CA . ILE B 1 217 ? -9.414 -27.938 -14.836 1 95.81 217 ILE B CA 1
ATOM 3458 C C . ILE B 1 217 ? -8.555 -28.906 -15.633 1 95.81 217 ILE B C 1
ATOM 3460 O O . ILE B 1 217 ? -7.328 -28.938 -15.469 1 95.81 217 ILE B O 1
ATOM 3464 N N . VAL B 1 218 ? -9.195 -29.703 -16.484 1 95.75 218 VAL B N 1
ATOM 3465 C CA . VAL B 1 218 ? -8.5 -30.734 -17.25 1 95.75 218 VAL B CA 1
ATOM 3466 C C . VAL B 1 218 ? -8.922 -30.656 -18.719 1 95.75 218 VAL B C 1
ATOM 3468 O O . VAL B 1 218 ? -9.891 -29.984 -19.047 1 95.75 218 VAL B O 1
ATOM 3471 N N . PRO B 1 219 ? -8.055 -31.266 -19.578 1 93.75 219 PRO B N 1
ATOM 3472 C CA . PRO B 1 219 ? -8.516 -31.359 -20.969 1 93.75 219 PRO B CA 1
ATOM 3473 C C . PRO B 1 219 ? -9.859 -32.062 -21.094 1 93.75 219 PRO B C 1
ATOM 3475 O O . PRO B 1 219 ? -10.125 -33.031 -20.375 1 93.75 219 PRO B O 1
ATOM 3478 N N . ARG B 1 220 ? -10.68 -31.422 -21.922 1 88.81 220 ARG B N 1
ATOM 3479 C CA . ARG B 1 220 ? -11.984 -32.031 -22.156 1 88.81 220 ARG B CA 1
ATOM 3480 C C . ARG B 1 220 ? -11.836 -33.344 -22.922 1 88.81 220 ARG B C 1
ATOM 3482 O O . ARG B 1 220 ? -11.031 -33.469 -23.844 1 88.81 220 ARG B O 1
ATOM 3489 N N . SER B 1 221 ? -12.305 -34.531 -22.328 1 72.19 221 SER B N 1
ATOM 3490 C CA . SER B 1 221 ? -12.289 -35.812 -23 1 72.19 221 SER B CA 1
ATOM 3491 C C . SER B 1 221 ? -13.164 -35.812 -24.25 1 72.19 221 SER B C 1
ATOM 3493 O O . SER B 1 221 ? -14.148 -35.062 -24.328 1 72.19 221 SER B O 1
#

Secondary structure (DSSP, 8-state):
------PEEEEEEEEEEEEETTEEEEEEEEEEEEE-TTSS--HHHHHHHHHHHHTHHHHTT-EEEESS-TT-HHHHHHHHTT-EEEEEE-TT-HHHHHHHHHHHHHTT--EEEEE--TT---HHHHHHHTT-SEEEEES-S--HHHHHHHHHHHHHHHTT-TT-EEEEEEE--GGGGGHHHHHHHTTEEEEEEEPGGGTS-HHHHTTS-TTEEEEEEEE--/------PEEEEEEEEEEEEETTEEEEEEEEEEEEEPTTSS--HHHHHHHHHHHHTHHHHTT-EEEESS-TT-HHHHHHHHTT-EEEEEE-TT-HHHHHHHHHHHHHTT--EEEEE--TT---HHHHHHHTT-SEEEEES-S--HHHHHHHHHHHHHHHTT-TT-EEEEEEE--GGGGGHHHHHHHTTEEEEEEEPGGGTS-HHHHTTS-TTEEEEEEEE--